Protein AF-0000000085159702 (afdb_homodimer)

pLDDT: mean 85.24, std 10.22, range [47.25, 98.06]

Secondary structure (DSSP, 8-state):
--HHHHHHT-HHHHHHHHTTSSPPTT-EEEEEESTTSSHHHHHHHHHHHHHHTT--EEEEE--SSS--HHHHHHHHHHHHHHHTT-TTHHHHHHHHHHTEEEEE--TTTS-HHHHHHHHHIIIIIS----SEEEEES--GGG--HHHHHHHHHHHHHHT-EEEEEEEPPTT----STT---HHHHTTTTT-SEEEEEEE-SSEEEEEEEEETTEEEEEEEEEEEETTT--EEE-/--HHHHHHT-HHHHHHHHTTSSPPTT-EEEEEESTTSSHHHHHHHHHHHHHHTT--EEEEE--SSS--HHHHHHHHHHHHHHHTT-TTHHHHHHHHHHTEEEEE--TTTS-HHHHHHHHHIIIIIS----SEEEEES--GGG--HHHHHHHHHHHHHHT-EEEEEEEPPTT----STT---HHHHTTTTT-SEEEEEEE-SSEEEEEEEEETTEEEEEEEEEEEETTT--EEE-

Radius of gyration: 23.35 Å; Cα contacts (8 Å, |Δi|>4): 948; chains: 2; bounding box: 50×68×54 Å

Organism: Gracilinema caldarium (strain ATCC 51460 / DSM 7334 / H1) (NCBI:txid744872)

Foldseek 3Di:
DELVVLLVPALVQLVCVVLVRHFWFLAEEEEEEAPPQQRLLNLLSNLQSCLSVVAAEEEEEADPDDDDSVVSNVLLLVVSCVVVVYPPSVVSSVSSVVRYHYHYDHCVVAPLVRVLVVVCCCCPVVVSVHAEYEYEPDELLPDDLVSLVVVSVSRNVSRYYYYYYYHADPPQDCPDPLSDGPSCVVNLLSHQWYWYWDDDDFWIWIFTQHNRVDGRDDTRQWTQGPVSRGIDGD/DELVVLLVPALVQLVCVVLVRHFWFLAEEEEEEAPPAQRLLNLLSNLQSCLSVVAAEEEEEADPDDDDSVVSNVLLLVLSCVVVVYPPSVVSSVSSVVRYHYHYDHCVVAPLVRVLVVVCCCCPVVVSVHAEYEYEPDELLPDDLVSLVVVSVSRNVSRYYYYYYYHADPPQDCPDPLSDGPSCVVNVLSHQWYWYWDDDDFWIWIFTQHNRVDGRDDTRQWTQGPVSRGIDGD

Sequence (468 aa):
MVKQELIQRSPVRVFEKSIHGGLKAGEIGVIASRKGVGKTSVLVQIALDKLMQGKKVIHVSFSQHTDYVIAWYEDIFSEIAKKKNLEHALEVKNDLVKNRVLMNFNQDGVTSEQIIRSLRAMIIDGGFKADALIIDGYDFSRATKERVAAMKEFAKELHLEIWYSCNINPDESKIEKLGIPQVLQDYADLLDIIVVLEPKQDYVQFSVVKDRTVLNPTHLDLKLDIKTLLIAEAMVKQELIQRSPVRVFEKSIHGGLKAGEIGVIASRKGVGKTSVLVQIALDKLMQGKKVIHVSFSQHTDYVIAWYEDIFSEIAKKKNLEHALEVKNDLVKNRVLMNFNQDGVTSEQIIRSLRAMIIDGGFKADALIIDGYDFSRATKERVAAMKEFAKELHLEIWYSCNINPDESKIEKLGIPQVLQDYADLLDIIVVLEPKQDYVQFSVVKDRTVLNPTHLDLKLDIKTLLIAEA

InterPro domains:
  IPR027417 P-loop containing nucleoside triphosphate hydrolase [G3DSA:3.40.50.300] (10-219)
  IPR027417 P-loop containing nucleoside triphosphate hydrolase [SSF52540] (12-175)

Solvent-accessible surface area (backbone atoms only — not comparable to full-atom values): 24303 Å² total; per-residue (Å²): 71,51,72,68,55,51,61,73,66,31,44,60,51,56,53,19,53,72,50,76,65,34,79,47,69,27,33,31,33,35,39,29,27,45,84,90,72,48,55,67,46,52,52,46,50,52,48,48,54,41,26,74,71,70,36,24,37,36,38,37,33,33,59,88,80,57,81,48,68,65,56,50,50,51,51,52,48,49,50,51,35,61,79,51,48,40,58,64,50,67,61,53,49,54,56,35,44,35,32,35,34,41,35,37,46,25,72,89,49,45,52,67,65,20,49,51,38,22,49,45,23,27,29,65,75,32,58,49,65,45,43,31,36,37,37,39,53,47,61,59,84,75,54,48,63,66,54,53,48,51,49,39,50,49,18,48,76,64,43,18,22,34,40,32,31,37,74,43,62,84,82,56,61,88,67,55,97,47,66,56,55,74,73,44,57,87,43,47,89,70,41,32,32,34,34,37,49,40,84,53,96,79,32,28,39,39,32,38,25,27,53,61,90,42,68,52,68,49,77,47,71,38,26,31,35,70,88,77,53,39,67,36,75,97,71,52,69,67,56,51,63,72,66,30,43,60,50,56,54,20,51,72,51,78,65,34,79,47,68,29,32,32,33,35,40,30,27,48,84,89,72,48,55,68,46,50,50,45,50,52,48,49,53,42,27,74,71,70,35,25,36,36,39,36,33,33,59,87,80,59,80,47,68,65,54,51,50,52,52,52,49,50,51,51,33,60,76,50,49,40,58,64,49,66,61,53,48,54,56,34,44,36,34,36,37,39,36,37,44,24,73,90,47,46,53,68,67,21,48,51,39,22,48,45,23,29,28,66,75,33,58,50,66,44,42,32,37,38,37,38,53,48,60,58,84,76,53,50,64,66,55,54,47,51,50,39,51,51,19,46,75,64,43,19,22,36,39,33,31,37,74,43,61,84,84,55,63,88,67,54,95,46,66,56,55,74,73,43,56,84,42,46,89,69,41,31,32,33,33,36,51,39,84,53,95,80,33,27,39,40,31,40,25,28,52,60,89,43,68,53,68,50,77,48,72,37,25,30,34,71,88,78,52,40,66,35,73,97

Structure (mmCIF, N/CA/C/O backbone):
data_AF-0000000085159702-model_v1
#
loop_
_entity.id
_entity.type
_entity.pdbx_description
1 polymer 'Cytoplasmic protein'
#
loop_
_atom_site.group_PDB
_atom_site.id
_atom_site.type_symbol
_atom_site.label_atom_id
_atom_site.label_alt_id
_atom_site.label_comp_id
_atom_site.label_asym_id
_atom_site.label_entity_id
_atom_site.label_seq_id
_atom_site.pdbx_PDB_ins_code
_atom_site.Cartn_x
_atom_site.Cartn_y
_atom_site.Cartn_z
_atom_site.occupancy
_atom_site.B_iso_or_equiv
_atom_site.auth_seq_id
_atom_site.auth_comp_id
_atom_site.auth_asym_id
_atom_site.auth_atom_id
_atom_site.pdbx_PDB_model_num
ATOM 1 N N . MET A 1 1 ? -22.672 4.902 20.828 1 70.88 1 MET A N 1
ATOM 2 C CA . MET A 1 1 ? -22.625 6.086 19.969 1 70.88 1 MET A CA 1
ATOM 3 C C . MET A 1 1 ? -22.719 5.703 18.5 1 70.88 1 MET A C 1
ATOM 5 O O . MET A 1 1 ? -22.297 4.613 18.109 1 70.88 1 MET A O 1
ATOM 9 N N . VAL A 1 2 ? -23.469 6.598 17.812 1 72.69 2 VAL A N 1
ATOM 10 C CA . VAL A 1 2 ? -23.609 6.324 16.391 1 72.69 2 VAL A CA 1
ATOM 11 C C . VAL A 1 2 ? -22.547 7.078 15.602 1 72.69 2 VAL A C 1
ATOM 13 O O . VAL A 1 2 ? -21.922 8 16.125 1 72.69 2 VAL A O 1
ATOM 16 N N . LYS A 1 3 ? -22.25 6.672 14.461 1 76.81 3 LYS A N 1
ATOM 17 C CA . LYS A 1 3 ? -21.219 7.219 13.578 1 76.81 3 LYS A CA 1
ATOM 18 C C . LYS A 1 3 ? -21.281 8.742 13.531 1 76.81 3 LYS A C 1
ATOM 20 O O . LYS A 1 3 ? -20.25 9.414 13.617 1 76.81 3 LYS A O 1
ATOM 25 N N . GLN A 1 4 ? -22.391 9.273 13.516 1 73.62 4 GLN A N 1
ATOM 26 C CA . GLN A 1 4 ? -22.594 10.711 13.391 1 73.62 4 GLN A CA 1
ATOM 27 C C . GLN A 1 4 ? -22.078 11.445 14.633 1 73.62 4 GLN A C 1
ATOM 29 O O . GLN A 1 4 ? -21.469 12.508 14.523 1 73.62 4 GLN A O 1
ATOM 34 N N . GLU A 1 5 ? -22.281 10.836 15.695 1 69.69 5 GLU A N 1
ATOM 35 C CA . GLU A 1 5 ? -21.812 11.43 16.953 1 69.69 5 GLU A CA 1
ATOM 36 C C . GLU A 1 5 ? -20.297 11.383 17.047 1 69.69 5 GLU A C 1
ATOM 38 O O . GLU A 1 5 ? -19.672 12.312 17.578 1 69.69 5 GLU A O 1
ATOM 43 N N . LEU A 1 6 ? -19.719 10.391 16.484 1 73.25 6 LEU A N 1
ATOM 44 C CA . LEU A 1 6 ? -18.266 10.234 16.484 1 73.25 6 LEU A CA 1
ATOM 45 C C . LEU A 1 6 ? -17.609 11.305 15.617 1 73.25 6 LEU A C 1
ATOM 47 O O . LEU A 1 6 ? -16.578 11.867 16 1 73.25 6 LEU A O 1
ATOM 51 N N . ILE A 1 7 ? -18.266 11.57 14.617 1 73.12 7 ILE A N 1
ATOM 52 C CA . ILE A 1 7 ? -17.766 12.594 13.711 1 73.12 7 ILE A CA 1
ATOM 53 C C . ILE A 1 7 ? -17.781 13.953 14.398 1 73.12 7 ILE A C 1
ATOM 55 O O . ILE A 1 7 ? -16.797 14.695 14.344 1 73.12 7 ILE A O 1
ATOM 59 N N . GLN A 1 8 ? -18.828 14.172 15.07 1 70.38 8 GLN A N 1
ATOM 60 C CA . GLN A 1 8 ? -19.031 15.492 15.672 1 70.38 8 GLN A CA 1
ATOM 61 C C . GLN A 1 8 ? -18.109 15.695 16.875 1 70.38 8 GLN A C 1
ATOM 63 O O . GLN A 1 8 ? -17.688 16.812 17.141 1 70.38 8 GLN A O 1
ATOM 68 N N . ARG A 1 9 ? -17.734 14.648 17.438 1 70.06 9 ARG A N 1
ATOM 69 C CA . ARG A 1 9 ? -16.984 14.781 18.672 1 70.06 9 ARG A CA 1
ATOM 70 C C . ARG A 1 9 ? -15.531 14.375 18.484 1 70.06 9 ARG A C 1
ATOM 72 O O . ARG A 1 9 ? -14.805 14.172 19.469 1 70.06 9 ARG A O 1
ATOM 79 N N . SER A 1 10 ? -15.18 14.266 17.266 1 77.88 10 SER A N 1
ATOM 80 C CA . SER A 1 10 ? -13.812 13.859 16.969 1 77.88 10 SER A CA 1
ATOM 81 C C . SER A 1 10 ? -12.812 14.945 17.359 1 77.88 10 SER A C 1
ATOM 83 O O . SER A 1 10 ? -13.008 16.125 17.062 1 77.88 10 SER A O 1
ATOM 85 N N . PRO A 1 11 ? -11.742 14.586 18.125 1 76.81 11 PRO A N 1
ATOM 86 C CA . PRO A 1 11 ? -10.688 15.547 18.438 1 76.81 11 PRO A CA 1
ATOM 87 C C . PRO A 1 11 ? -10.055 16.141 17.188 1 76.81 11 PRO A C 1
ATOM 89 O O . PRO A 1 11 ? -9.469 17.234 17.234 1 76.81 11 PRO A O 1
ATOM 92 N N . VAL A 1 12 ? -10.211 15.477 16.094 1 84.12 12 VAL A N 1
ATOM 93 C CA . VAL A 1 12 ? -9.703 16 14.836 1 84.12 12 VAL A CA 1
ATOM 94 C C . VAL A 1 12 ? -10.461 17.266 14.445 1 84.12 12 VAL A C 1
ATOM 96 O O . VAL A 1 12 ? -9.898 18.172 13.836 1 84.12 12 VAL A O 1
ATOM 99 N N . ARG A 1 13 ? -11.664 17.344 14.859 1 81.25 13 ARG A N 1
ATOM 100 C CA . ARG A 1 13 ? -12.445 18.547 14.594 1 81.25 13 ARG A CA 1
ATOM 101 C C . ARG A 1 13 ? -11.852 19.75 15.328 1 81.25 13 ARG A C 1
ATOM 103 O O . ARG A 1 13 ? -11.82 20.859 14.781 1 81.25 13 ARG A O 1
ATOM 110 N N . VAL A 1 14 ? -11.484 19.469 16.562 1 78.5 14 VAL A N 1
ATOM 111 C CA . VAL A 1 14 ? -10.867 20.547 17.328 1 78.5 14 VAL A CA 1
ATOM 112 C C . VAL A 1 14 ? -9.57 20.984 16.656 1 78.5 14 VAL A C 1
ATOM 114 O O . VAL A 1 14 ? -9.297 22.188 16.547 1 78.5 14 VAL A O 1
ATOM 117 N N . PHE A 1 15 ? -8.867 20.016 16.203 1 85.06 15 PHE A N 1
ATOM 118 C CA . PHE A 1 15 ? -7.645 20.297 15.453 1 85.06 15 PHE A CA 1
ATOM 119 C C . PHE A 1 15 ? -7.941 21.125 14.211 1 85.06 15 PHE A C 1
ATOM 121 O O . PHE A 1 15 ? -7.312 22.156 13.992 1 85.06 15 PHE A O 1
ATOM 128 N N . GLU A 1 16 ? -8.953 20.719 13.477 1 84.12 16 GLU A N 1
ATOM 129 C CA . GLU A 1 16 ? -9.32 21.422 12.25 1 84.12 16 GLU A CA 1
ATOM 130 C C . GLU A 1 16 ? -9.797 22.844 12.547 1 84.12 16 GLU A C 1
ATOM 132 O O . GLU A 1 16 ? -9.438 23.781 11.836 1 84.12 16 GLU A O 1
ATOM 137 N N . LYS A 1 17 ? -10.547 22.953 13.648 1 81.38 17 LYS A N 1
ATOM 138 C CA . LYS A 1 17 ? -11.039 24.281 14.039 1 81.38 17 LYS A CA 1
ATOM 139 C C . LYS A 1 17 ? -9.891 25.203 14.414 1 81.38 17 LYS A C 1
ATOM 141 O O . LYS A 1 17 ? -9.93 26.406 14.133 1 81.38 17 LYS A O 1
ATOM 146 N N . SER A 1 18 ? -8.891 24.609 14.93 1 82.56 18 SER A N 1
ATOM 147 C CA . SER A 1 18 ? -7.754 25.391 15.391 1 82.56 18 SER A CA 1
ATOM 148 C C . SER A 1 18 ? -6.945 25.938 14.211 1 82.56 18 SER A C 1
ATOM 150 O O . SER A 1 18 ? -6.168 26.875 14.375 1 82.56 18 SER A O 1
ATOM 152 N N . ILE A 1 19 ? -7.145 25.359 13.094 1 85.44 19 ILE A N 1
ATOM 153 C CA . ILE A 1 19 ? -6.461 25.844 11.898 1 85.44 19 ILE A CA 1
ATOM 154 C C . ILE A 1 19 ? -7.488 26.328 10.883 1 85.44 19 ILE A C 1
ATOM 156 O O . ILE A 1 19 ? -7.391 26.016 9.688 1 85.44 19 ILE A O 1
ATOM 160 N N . HIS A 1 20 ? -8.477 27.031 11.352 1 84.38 20 HIS A N 1
ATOM 161 C CA . HIS A 1 20 ? -9.5 27.719 10.586 1 84.38 20 HIS A CA 1
ATOM 162 C C . HIS A 1 20 ? -10.266 26.75 9.688 1 84.38 20 HIS A C 1
ATOM 164 O O . HIS A 1 20 ? -10.445 27.016 8.492 1 84.38 20 HIS A O 1
ATOM 170 N N . GLY A 1 21 ? -10.602 25.641 10.203 1 81.75 21 GLY A N 1
ATOM 171 C CA . GLY A 1 21 ? -11.5 24.719 9.523 1 81.75 21 GLY A CA 1
ATOM 172 C C . GLY A 1 21 ? -10.766 23.609 8.797 1 81.75 21 GLY A C 1
ATOM 173 O O . GLY A 1 21 ? -11.344 22.938 7.941 1 81.75 21 GLY A O 1
ATOM 174 N N . GLY A 1 22 ? -9.516 23.438 9.125 1 87.12 22 GLY A N 1
ATOM 175 C CA . GLY A 1 22 ? -8.75 22.359 8.523 1 87.12 22 GLY A CA 1
ATOM 176 C C . GLY A 1 22 ? -8.172 22.719 7.168 1 87.12 22 GLY A C 1
ATOM 177 O O . GLY A 1 22 ? -8.156 23.891 6.785 1 87.12 22 GLY A O 1
ATOM 178 N N . LEU A 1 23 ? -7.594 21.781 6.578 1 93.75 23 LEU A N 1
ATOM 179 C CA . LEU A 1 23 ? -7.008 21.984 5.254 1 93.75 23 LEU A CA 1
ATOM 180 C C . LEU A 1 23 ? -8.094 22.094 4.191 1 93.75 23 LEU A C 1
ATOM 182 O O . LEU A 1 23 ? -9.055 21.328 4.191 1 93.75 23 LEU A O 1
ATOM 186 N N . LYS A 1 24 ? -8.031 23.141 3.385 1 93.75 24 LYS A N 1
ATOM 187 C CA . LYS A 1 24 ? -8.984 23.328 2.295 1 93.75 24 LYS A CA 1
ATOM 188 C C . LYS A 1 24 ? -8.492 22.656 1.016 1 93.75 24 LYS A C 1
ATOM 190 O O . LYS A 1 24 ? -7.32 22.297 0.908 1 93.75 24 LYS A O 1
ATOM 195 N N . ALA A 1 25 ? -9.477 22.516 0.042 1 94.12 25 ALA A N 1
ATOM 196 C CA . ALA A 1 25 ? -9.125 21.969 -1.265 1 94.12 25 ALA A CA 1
ATOM 197 C C . ALA A 1 25 ? -8 22.766 -1.912 1 94.12 25 ALA A C 1
ATOM 199 O O . ALA A 1 25 ? -8.039 24 -1.928 1 94.12 25 ALA A O 1
ATOM 200 N N . GLY A 1 26 ? -6.988 22.062 -2.371 1 96.69 26 GLY A N 1
ATOM 201 C CA . GLY A 1 26 ? -5.871 22.703 -3.047 1 96.69 26 GLY A CA 1
ATOM 202 C C . GLY A 1 26 ? -4.738 23.078 -2.107 1 96.69 26 GLY A C 1
ATOM 203 O O . GLY A 1 26 ? -3.689 23.547 -2.549 1 96.69 26 GLY A O 1
ATOM 204 N N . GLU A 1 27 ? -4.945 22.844 -0.82 1 97.38 27 GLU A N 1
ATOM 205 C CA . GLU A 1 27 ? -3.938 23.25 0.152 1 97.38 27 GLU A CA 1
ATOM 206 C C . GLU A 1 27 ? -3.061 22.078 0.573 1 97.38 27 GLU A C 1
ATOM 208 O O . GLU A 1 27 ? -3.469 20.922 0.462 1 97.38 27 GLU A O 1
ATOM 213 N N . ILE A 1 28 ? -1.87 22.406 1.001 1 98 28 ILE A N 1
ATOM 214 C CA . ILE A 1 28 ? -0.928 21.422 1.521 1 98 28 ILE A CA 1
ATOM 215 C C . ILE A 1 28 ? -0.62 21.719 2.984 1 98 28 ILE A C 1
ATOM 217 O O . ILE A 1 28 ? -0.314 22.859 3.34 1 98 28 ILE A O 1
ATOM 221 N N . GLY A 1 29 ? -0.789 20.766 3.816 1 97.56 29 GLY A N 1
ATOM 222 C CA . GLY A 1 29 ? -0.378 20.812 5.211 1 97.56 29 GLY A CA 1
ATOM 223 C C . GLY A 1 29 ? 0.744 19.859 5.543 1 97.56 29 GLY A C 1
ATOM 224 O O . GLY A 1 29 ? 0.894 18.812 4.887 1 97.56 29 GLY A O 1
ATOM 225 N N . VAL A 1 30 ? 1.49 20.188 6.578 1 97.25 30 VAL A N 1
ATOM 226 C CA . VAL A 1 30 ? 2.592 19.344 7.008 1 97.25 30 VAL A CA 1
ATOM 227 C C . VAL A 1 30 ? 2.521 19.125 8.516 1 97.25 30 VAL A C 1
ATOM 229 O O . VAL A 1 30 ? 2.324 20.062 9.281 1 97.25 30 VAL A O 1
ATOM 232 N N . ILE A 1 31 ? 2.611 17.875 8.914 1 95.88 31 ILE A N 1
ATOM 233 C CA . ILE A 1 31 ? 2.85 17.5 10.297 1 95.88 31 ILE A CA 1
ATOM 234 C C . ILE A 1 31 ? 4.328 17.172 10.5 1 95.88 31 ILE A C 1
ATOM 236 O O . ILE A 1 31 ? 4.82 16.172 9.969 1 95.88 31 ILE A O 1
ATOM 240 N N . ALA A 1 32 ? 4.988 18 11.258 1 95.06 32 ALA A N 1
ATOM 241 C CA . ALA A 1 32 ? 6.426 17.828 11.438 1 95.06 32 ALA A CA 1
ATOM 242 C C . ALA A 1 32 ? 6.762 17.453 12.875 1 95.06 32 ALA A C 1
ATOM 244 O O . ALA A 1 32 ? 6.125 17.953 13.812 1 95.06 32 ALA A O 1
ATOM 245 N N . SER A 1 33 ? 7.672 16.547 13.031 1 93.38 33 SER A N 1
ATOM 246 C CA . SER A 1 33 ? 8.195 16.188 14.344 1 93.38 33 SER A CA 1
ATOM 247 C C . SER A 1 33 ? 9.453 15.336 14.219 1 93.38 33 SER A C 1
ATOM 249 O O . SER A 1 33 ? 9.828 14.93 13.117 1 93.38 33 SER A O 1
ATOM 251 N N . ARG A 1 34 ? 10.047 15.109 15.336 1 90.56 34 ARG A N 1
ATOM 252 C CA . ARG A 1 34 ? 11.109 14.109 15.375 1 90.56 34 ARG A CA 1
ATOM 253 C C . ARG A 1 34 ? 10.555 12.703 15.141 1 90.56 34 ARG A C 1
ATOM 255 O O . ARG A 1 34 ? 9.336 12.492 15.211 1 90.56 34 ARG A O 1
ATOM 262 N N . LYS A 1 35 ? 11.461 11.805 14.766 1 87.81 35 LYS A N 1
ATOM 263 C CA . LYS A 1 35 ? 11.062 10.422 14.5 1 87.81 35 LYS A CA 1
ATOM 264 C C . LYS A 1 35 ? 10.438 9.781 15.734 1 87.81 35 LYS A C 1
ATOM 266 O O . LYS A 1 35 ? 10.93 9.961 16.844 1 87.81 35 LYS A O 1
ATOM 271 N N . GLY A 1 36 ? 9.344 9.109 15.531 1 86.19 36 GLY A N 1
ATOM 272 C CA . GLY A 1 36 ? 8.758 8.305 16.578 1 86.19 36 GLY A CA 1
ATOM 273 C C . GLY A 1 36 ? 7.816 9.086 17.484 1 86.19 36 GLY A C 1
ATOM 274 O O . GLY A 1 36 ? 7.293 8.547 18.469 1 86.19 36 GLY A O 1
ATOM 275 N N . VAL A 1 37 ? 7.52 10.32 17.172 1 87.5 37 VAL A N 1
ATOM 276 C CA . VAL A 1 37 ? 6.758 11.164 18.078 1 87.5 37 VAL A CA 1
ATOM 277 C C . VAL A 1 37 ? 5.262 10.938 17.875 1 87.5 37 VAL A C 1
ATOM 279 O O . VAL A 1 37 ? 4.469 11.078 18.797 1 87.5 37 VAL A O 1
ATOM 282 N N . GLY A 1 38 ? 4.836 10.633 16.562 1 89.62 38 GLY A N 1
ATOM 283 C CA . GLY A 1 38 ? 3.414 10.375 16.391 1 89.62 38 GLY A CA 1
ATOM 284 C C . GLY A 1 38 ? 2.867 10.906 15.086 1 89.62 38 GLY A C 1
ATOM 285 O O . GLY A 1 38 ? 1.652 11.008 14.906 1 89.62 38 GLY A O 1
ATOM 286 N N . LYS A 1 39 ? 3.662 11.266 14.141 1 92 39 LYS A N 1
ATOM 287 C CA . LYS A 1 39 ? 3.234 11.812 12.859 1 92 39 LYS A CA 1
ATOM 288 C C . LYS A 1 39 ? 2.234 10.891 12.172 1 92 39 LYS A C 1
ATOM 290 O O . LYS A 1 39 ? 1.17 11.336 11.734 1 92 39 LYS A O 1
ATOM 295 N N . THR A 1 40 ? 2.631 9.594 12.094 1 90 40 THR A N 1
ATOM 296 C CA . THR A 1 40 ? 1.786 8.633 11.398 1 90 40 THR A CA 1
ATOM 297 C C . THR A 1 40 ? 0.434 8.492 12.094 1 90 40 THR A C 1
ATOM 299 O O . THR A 1 40 ? -0.607 8.461 11.43 1 90 40 THR A O 1
ATOM 302 N N . SER A 1 41 ? 0.457 8.477 13.391 1 90 41 SER A N 1
ATOM 303 C CA . SER A 1 41 ? -0.787 8.383 14.148 1 90 41 SER A CA 1
ATOM 304 C C . SER A 1 41 ? -1.704 9.562 13.852 1 90 41 SER A C 1
ATOM 306 O O . SER A 1 41 ? -2.898 9.383 13.609 1 90 41 SER A O 1
ATOM 308 N N . VAL A 1 42 ? -1.168 10.758 13.875 1 92.12 42 VAL A N 1
ATOM 309 C CA . VAL A 1 42 ? -1.94 11.969 13.617 1 92.12 42 VAL A CA 1
ATOM 310 C C . VAL A 1 42 ? -2.51 11.93 12.203 1 92.12 42 VAL A C 1
ATOM 312 O O . VAL A 1 42 ? -3.699 12.18 12 1 92.12 42 VAL A O 1
ATOM 315 N N . LEU A 1 43 ? -1.715 11.578 11.289 1 94.88 43 LEU A N 1
ATOM 316 C CA . LEU A 1 43 ? -2.137 11.523 9.891 1 94.88 43 LEU A CA 1
ATOM 317 C C . LEU A 1 43 ? -3.242 10.484 9.695 1 94.88 43 LEU A C 1
ATOM 319 O O . LEU A 1 43 ? -4.207 10.734 8.969 1 94.88 43 LEU A O 1
ATOM 323 N N . VAL A 1 44 ? -3.07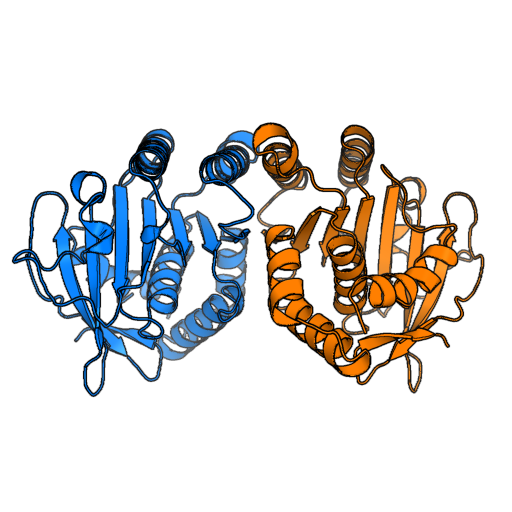2 9.352 10.305 1 92.94 44 VAL A N 1
ATOM 324 C CA . VAL A 1 44 ? -4.078 8.305 10.203 1 92.94 44 VAL A CA 1
ATOM 325 C C . VAL A 1 44 ? -5.395 8.781 10.812 1 92.94 44 VAL A C 1
ATOM 327 O O . VAL A 1 44 ? -6.469 8.516 10.273 1 92.94 44 VAL A O 1
ATOM 330 N N . GLN A 1 45 ? -5.316 9.484 11.922 1 92.62 45 GLN A N 1
ATOM 331 C CA . GLN A 1 45 ? -6.523 10.008 12.555 1 92.62 45 GLN A CA 1
ATOM 332 C C . GLN A 1 45 ? -7.203 11.047 11.664 1 92.62 45 GLN A C 1
ATOM 334 O O . GLN A 1 45 ? -8.43 11.078 11.57 1 92.62 45 GLN A O 1
ATOM 339 N N . ILE A 1 46 ? -6.406 11.883 11.031 1 94.31 46 ILE A N 1
ATOM 340 C CA . ILE A 1 46 ? -6.953 12.828 10.062 1 94.31 46 ILE A CA 1
ATOM 341 C C . ILE A 1 46 ? -7.641 12.07 8.93 1 94.31 46 ILE A C 1
ATOM 343 O O . ILE A 1 46 ? -8.766 12.406 8.547 1 94.31 46 ILE A O 1
ATOM 347 N N . ALA A 1 47 ? -7.016 11.062 8.43 1 95.62 47 ALA A N 1
ATOM 348 C CA . ALA A 1 47 ? -7.566 10.242 7.348 1 95.62 47 ALA A CA 1
ATOM 349 C C . ALA A 1 47 ? -8.867 9.562 7.777 1 95.62 47 ALA A C 1
ATOM 351 O O . ALA A 1 47 ? -9.859 9.594 7.051 1 95.62 47 ALA A O 1
ATOM 352 N N . LEU A 1 48 ? -8.828 8.984 8.953 1 93.31 48 LEU A N 1
ATOM 353 C CA . LEU A 1 48 ? -10 8.281 9.461 1 93.31 48 LEU A CA 1
ATOM 354 C C . LEU A 1 48 ? -11.18 9.242 9.609 1 93.31 48 LEU A C 1
ATOM 356 O O . LEU A 1 48 ? -12.32 8.867 9.32 1 93.31 48 LEU A O 1
ATOM 360 N N . ASP A 1 49 ? -10.859 10.398 10.109 1 92.31 49 ASP A N 1
ATOM 361 C CA . ASP A 1 49 ? -11.914 11.398 10.25 1 92.31 49 ASP A CA 1
ATOM 362 C C . ASP A 1 49 ? -12.57 11.703 8.906 1 92.31 49 ASP A C 1
ATOM 364 O O . ASP A 1 49 ? -13.789 11.797 8.805 1 92.31 49 ASP A O 1
ATOM 368 N N . LYS A 1 50 ? -11.828 11.883 7.898 1 93.44 50 LYS A N 1
ATOM 369 C CA . LYS A 1 50 ? -12.344 12.125 6.555 1 93.44 50 LYS A CA 1
ATOM 370 C C . LYS A 1 50 ? -13.148 10.93 6.047 1 93.44 50 LYS A C 1
ATOM 372 O O . LYS A 1 50 ? -14.234 11.102 5.492 1 93.44 50 LYS A O 1
ATOM 377 N N . LEU A 1 51 ? -12.578 9.773 6.234 1 93.31 51 LEU A N 1
ATOM 378 C CA . LEU A 1 51 ? -13.258 8.547 5.812 1 93.31 51 LEU A CA 1
ATOM 379 C C . LEU A 1 51 ? -14.609 8.414 6.504 1 93.31 51 LEU A C 1
ATOM 381 O O . LEU A 1 51 ? -15.594 8.016 5.875 1 93.31 51 LEU A O 1
ATOM 385 N N . MET A 1 52 ? -14.648 8.789 7.789 1 91.31 52 MET A N 1
ATOM 386 C CA . MET A 1 52 ? -15.883 8.727 8.555 1 91.31 52 MET A CA 1
ATOM 387 C C . MET A 1 52 ? -16.938 9.672 7.984 1 91.31 52 MET A C 1
ATOM 389 O O . MET A 1 52 ? -18.141 9.43 8.117 1 91.31 52 MET A O 1
ATOM 393 N N . GLN A 1 53 ? -16.438 10.688 7.367 1 91 53 GLN A N 1
ATOM 394 C CA . GLN A 1 53 ? -17.328 11.664 6.754 1 91 53 GLN A CA 1
ATOM 395 C C . GLN A 1 53 ? -17.75 11.227 5.352 1 91 53 GLN A C 1
ATOM 397 O O . GLN A 1 53 ? -18.406 11.977 4.633 1 91 53 GLN A O 1
ATOM 402 N N . GLY A 1 54 ? -17.281 10.039 4.945 1 91 54 GLY A N 1
ATOM 403 C CA . GLY A 1 54 ? -17.656 9.5 3.645 1 91 54 GLY A CA 1
ATOM 404 C C . GLY A 1 54 ? -16.734 9.945 2.527 1 91 54 GLY A C 1
ATOM 405 O O . GLY A 1 54 ? -17.016 9.719 1.351 1 91 54 GLY A O 1
ATOM 406 N N . LYS A 1 55 ? -15.68 10.578 2.932 1 93.56 55 LYS A N 1
ATOM 407 C CA . LYS A 1 55 ? -14.711 11.047 1.943 1 93.56 55 LYS A CA 1
ATOM 408 C C . LYS A 1 55 ? -13.75 9.93 1.55 1 93.56 55 LYS A C 1
ATOM 410 O O . LYS A 1 55 ? -13.656 8.914 2.242 1 93.56 55 LYS A O 1
ATOM 415 N N . LYS A 1 56 ? -13.141 10.094 0.402 1 93.88 56 LYS A N 1
ATOM 416 C CA . LYS A 1 56 ? -12.172 9.117 -0.101 1 93.88 56 LYS A CA 1
ATOM 417 C C . LYS A 1 56 ? -10.742 9.594 0.137 1 93.88 56 LYS A C 1
ATOM 419 O O . LYS A 1 56 ? -10.422 10.758 -0.1 1 93.88 56 LYS A O 1
ATOM 424 N N . VAL A 1 57 ? -9.938 8.625 0.637 1 95.62 57 VAL A N 1
ATOM 425 C CA . VAL A 1 57 ? -8.578 8.992 1.024 1 95.62 57 VAL A CA 1
ATOM 426 C C . VAL A 1 57 ? -7.578 8.039 0.375 1 95.62 57 VAL A C 1
ATOM 428 O O . VAL A 1 57 ? -7.797 6.828 0.34 1 95.62 57 VAL A O 1
ATOM 431 N N . ILE A 1 58 ? -6.516 8.602 -0.197 1 93.44 58 ILE A N 1
ATOM 432 C CA . ILE A 1 58 ? -5.344 7.832 -0.595 1 93.44 58 ILE A CA 1
ATOM 433 C C . ILE A 1 58 ? -4.188 8.125 0.358 1 93.44 58 ILE A C 1
ATOM 435 O O . ILE A 1 58 ? -3.842 9.281 0.59 1 93.44 58 ILE A O 1
ATOM 439 N N . HIS A 1 59 ? -3.68 7.062 0.934 1 93.69 59 HIS A N 1
ATOM 440 C CA . HIS A 1 59 ? -2.525 7.172 1.818 1 93.69 59 HIS A CA 1
ATOM 441 C C . HIS A 1 59 ? -1.271 6.605 1.16 1 93.69 59 HIS A C 1
ATOM 443 O O . HIS A 1 59 ? -1.161 5.395 0.962 1 93.69 59 HIS A O 1
ATOM 449 N N . VAL A 1 60 ? -0.379 7.523 0.857 1 92.12 60 VAL A N 1
ATOM 450 C CA . VAL A 1 60 ? 0.899 7.152 0.26 1 92.12 60 VAL A CA 1
ATOM 451 C C . VAL A 1 60 ? 1.984 7.129 1.333 1 92.12 60 VAL A C 1
ATOM 453 O O . VAL A 1 60 ? 2.191 8.117 2.037 1 92.12 60 VAL A O 1
ATOM 456 N N . SER A 1 61 ? 2.576 6.016 1.462 1 90.44 61 SER A N 1
ATOM 457 C CA . SER A 1 61 ? 3.648 5.895 2.445 1 90.44 61 SER A CA 1
ATOM 458 C C . SER A 1 61 ? 4.996 5.66 1.77 1 90.44 61 SER A C 1
ATOM 460 O O . SER A 1 61 ? 5.078 4.934 0.777 1 90.44 61 SER A O 1
ATOM 462 N N . PHE A 1 62 ? 6.082 6.254 2.303 1 85.44 62 PHE A N 1
ATOM 463 C CA . PHE A 1 62 ? 7.441 6.086 1.798 1 85.44 62 PHE A CA 1
ATOM 464 C C . PHE A 1 62 ? 8.305 5.352 2.811 1 85.44 62 PHE A C 1
ATOM 466 O O . PHE A 1 62 ? 9.469 5.047 2.537 1 85.44 62 PHE A O 1
ATOM 473 N N . SER A 1 63 ? 7.812 5.035 3.934 1 69.19 63 SER A N 1
ATOM 474 C CA . SER A 1 63 ? 8.633 4.426 4.98 1 69.19 63 SER A CA 1
ATOM 475 C C . SER A 1 63 ? 8.844 2.939 4.719 1 69.19 63 SER A C 1
ATOM 477 O O . SER A 1 63 ? 7.914 2.232 4.324 1 69.19 63 SER A O 1
ATOM 479 N N . GLN A 1 64 ? 10.188 2.582 4.555 1 57.62 64 GLN A N 1
ATOM 480 C CA . GLN A 1 64 ? 10.586 1.191 4.359 1 57.62 64 GLN A CA 1
ATOM 481 C C . GLN A 1 64 ? 10.344 0.369 5.625 1 57.62 64 GLN A C 1
ATOM 483 O O . GLN A 1 64 ? 10.164 -0.849 5.551 1 57.62 64 GLN A O 1
ATOM 488 N N . HIS A 1 65 ? 10.656 0.979 6.762 1 51.25 65 HIS A N 1
ATOM 489 C CA . HIS A 1 65 ? 10.758 0.25 8.023 1 51.25 65 HIS A CA 1
ATOM 490 C C . HIS A 1 65 ? 9.438 0.304 8.789 1 51.25 65 HIS A C 1
ATOM 492 O O . HIS A 1 65 ? 9.266 -0.401 9.789 1 51.25 65 HIS A O 1
ATOM 498 N N . THR A 1 66 ? 8.75 1.369 8.5 1 47.5 66 THR A N 1
ATOM 499 C CA . THR A 1 66 ? 7.801 1.743 9.547 1 47.5 66 THR A CA 1
ATOM 500 C C . THR A 1 66 ? 6.641 0.753 9.602 1 47.5 66 THR A C 1
ATOM 502 O O . THR A 1 66 ? 6.34 0.08 8.617 1 47.5 66 THR A O 1
ATOM 505 N N . ASP A 1 67 ? 6.16 0.628 10.867 1 54.06 67 ASP A N 1
ATOM 506 C CA . ASP A 1 67 ? 4.906 -0.038 11.203 1 54.06 67 ASP A CA 1
ATOM 507 C C . ASP A 1 67 ? 3.846 0.211 10.133 1 54.06 67 ASP A C 1
ATOM 509 O O . ASP A 1 67 ? 3.83 1.271 9.5 1 54.06 67 ASP A O 1
ATOM 513 N N . TYR A 1 68 ? 3.197 -0.855 9.727 1 66.81 68 TYR A N 1
ATOM 514 C CA . TYR A 1 68 ? 2.199 -1.103 8.688 1 66.81 68 TYR A CA 1
ATOM 515 C C . TYR A 1 68 ? 1.065 -0.089 8.773 1 66.81 68 TYR A C 1
ATOM 517 O O . TYR A 1 68 ? 0.382 0.004 9.797 1 66.81 68 TYR A O 1
ATOM 525 N N . VAL A 1 69 ? 1.087 0.931 7.887 1 79.31 69 VAL A N 1
ATOM 526 C CA . VAL A 1 69 ? 0.02 1.922 7.793 1 79.31 69 VAL A CA 1
ATOM 527 C C . VAL A 1 69 ? -1.333 1.249 8.016 1 79.31 69 VAL A C 1
ATOM 529 O O . VAL A 1 69 ? -2.195 1.789 8.711 1 79.31 69 VAL A O 1
ATOM 532 N N . ILE A 1 70 ? -1.429 0.009 7.594 1 82.38 70 ILE A N 1
ATOM 533 C CA . ILE A 1 70 ? -2.693 -0.701 7.746 1 82.38 70 ILE A CA 1
ATOM 534 C C . ILE A 1 70 ? -2.951 -0.984 9.227 1 82.38 70 ILE A C 1
ATOM 536 O O . ILE A 1 70 ? -4.07 -0.806 9.711 1 82.38 70 ILE A O 1
ATOM 540 N N . ALA A 1 71 ? -1.904 -1.388 9.859 1 82 71 ALA A N 1
ATOM 541 C CA . ALA A 1 71 ? -2.035 -1.668 11.289 1 82 71 ALA A CA 1
ATOM 542 C C . ALA A 1 71 ? -2.424 -0.41 12.062 1 82 71 ALA A C 1
ATOM 544 O O . ALA A 1 71 ? -3.217 -0.473 13.008 1 82 71 ALA A O 1
ATOM 545 N N . TRP A 1 72 ? -1.92 0.714 11.625 1 83.44 72 TRP A N 1
ATOM 546 C CA . TRP A 1 72 ? -2.264 1.975 12.273 1 83.44 72 TRP A CA 1
ATOM 547 C C . TRP A 1 72 ? -3.748 2.285 12.102 1 83.44 72 TRP A C 1
ATOM 549 O O . TRP A 1 72 ? -4.426 2.652 13.07 1 83.44 72 TRP A O 1
ATOM 559 N N . TYR A 1 73 ? -4.234 2.084 10.93 1 88.38 73 TYR A N 1
ATOM 560 C CA . TYR A 1 73 ? -5.648 2.336 10.672 1 88.38 73 TYR A CA 1
ATOM 561 C C . TYR A 1 73 ? -6.527 1.428 11.523 1 88.38 73 TYR A C 1
ATOM 563 O O . TYR A 1 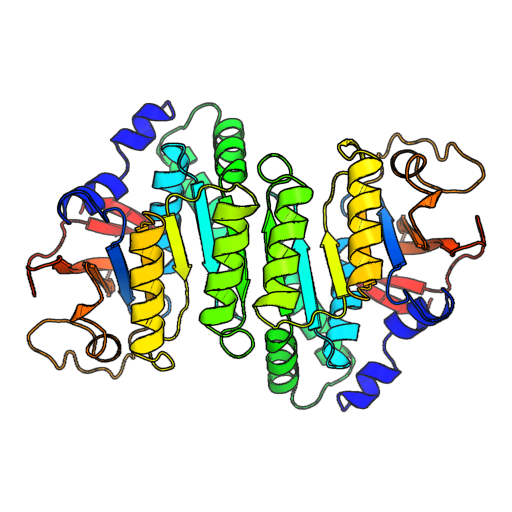73 ? -7.527 1.873 12.086 1 88.38 73 TYR A O 1
ATOM 571 N N . GLU A 1 74 ? -6.09 0.205 11.633 1 85.12 74 GLU A N 1
ATOM 572 C CA . GLU A 1 74 ? -6.859 -0.764 12.406 1 85.12 74 GLU A CA 1
ATOM 573 C C . GLU A 1 74 ? -6.832 -0.43 13.891 1 85.12 74 GLU A C 1
ATOM 575 O O . GLU A 1 74 ? -7.875 -0.417 14.547 1 85.12 74 GLU A O 1
ATOM 580 N N . ASP A 1 75 ? -5.68 -0.186 14.359 1 84.81 75 ASP A N 1
ATOM 581 C CA . ASP A 1 75 ? -5.508 0.06 15.789 1 84.81 75 ASP A CA 1
ATOM 582 C C . ASP A 1 75 ? -6.227 1.34 16.219 1 84.81 75 ASP A C 1
ATOM 584 O O . ASP A 1 75 ? -6.941 1.354 17.219 1 84.81 75 ASP A O 1
ATOM 588 N N . ILE A 1 76 ? -6.023 2.371 15.461 1 86.56 76 ILE A N 1
ATOM 589 C CA . ILE A 1 76 ? -6.613 3.658 15.82 1 86.56 76 ILE A CA 1
ATOM 590 C C . ILE A 1 76 ? -8.133 3.582 15.703 1 86.56 76 ILE A C 1
ATOM 592 O O . ILE A 1 76 ? -8.852 4.082 16.562 1 86.56 76 ILE A O 1
ATOM 596 N N . PHE A 1 77 ? -8.625 2.951 14.703 1 89.62 77 PHE A N 1
ATOM 597 C CA . PHE A 1 77 ? -10.062 2.787 14.57 1 89.62 77 PHE A CA 1
ATOM 598 C C . PHE A 1 77 ? -10.633 2.002 15.742 1 89.62 77 PHE A C 1
ATOM 600 O O . PHE A 1 77 ? -11.672 2.371 16.297 1 89.62 77 PHE A O 1
ATOM 607 N N . SER A 1 78 ? -9.922 0.938 16.047 1 87.19 78 SER A N 1
ATOM 608 C CA . SER A 1 78 ? -10.367 0.099 17.156 1 87.19 78 SER A CA 1
ATOM 609 C C . SER A 1 78 ? -10.406 0.883 18.469 1 87.19 78 SER A C 1
ATOM 611 O O . SER A 1 78 ? -11.359 0.758 19.25 1 87.19 78 SER A O 1
ATOM 613 N N . GLU A 1 79 ? -9.398 1.665 18.656 1 84.06 79 GLU A N 1
ATOM 614 C CA . GLU A 1 79 ? -9.336 2.48 19.875 1 84.06 79 GLU A CA 1
ATOM 615 C C . GLU A 1 79 ? -10.461 3.512 19.891 1 84.06 79 GLU A C 1
ATOM 617 O O . GLU A 1 79 ? -11.086 3.725 20.938 1 84.06 79 GLU A O 1
ATOM 622 N N . ILE A 1 80 ? -10.703 4.148 18.781 1 84.75 80 ILE A N 1
ATOM 623 C CA . ILE A 1 80 ? -11.773 5.137 18.672 1 84.75 80 ILE A CA 1
ATOM 624 C C . ILE A 1 80 ? -13.125 4.461 18.906 1 84.75 80 ILE A C 1
ATOM 626 O O . ILE A 1 80 ? -13.961 4.969 19.656 1 84.75 80 ILE A O 1
ATOM 630 N N . ALA A 1 81 ? -13.359 3.297 18.266 1 86.94 81 ALA A N 1
ATOM 631 C CA . ALA A 1 81 ? -14.617 2.562 18.375 1 86.94 81 ALA A CA 1
ATOM 632 C C . ALA A 1 81 ? -14.875 2.131 19.828 1 86.94 81 ALA A C 1
ATOM 634 O O . ALA A 1 81 ? -16 2.219 20.312 1 86.94 81 ALA A O 1
ATOM 635 N N . LYS A 1 82 ? -13.82 1.66 20.453 1 84.44 82 LYS A N 1
ATOM 636 C CA . LYS A 1 82 ? -13.938 1.228 21.844 1 84.44 82 LYS A CA 1
ATOM 637 C C . LYS A 1 82 ? -14.227 2.406 22.766 1 84.44 82 LYS A C 1
ATOM 639 O O . LYS A 1 82 ? -15.164 2.355 23.578 1 84.44 82 LYS A O 1
ATOM 644 N N . LYS A 1 83 ? -13.477 3.453 22.703 1 80.44 83 LYS A N 1
ATOM 645 C CA . LYS A 1 83 ? -13.594 4.625 23.562 1 80.44 83 LYS A CA 1
ATOM 646 C C . LYS A 1 83 ? -14.953 5.301 23.406 1 80.44 83 LYS A C 1
ATOM 648 O O . LYS A 1 83 ? -15.516 5.812 24.375 1 80.44 83 LYS A O 1
ATOM 653 N N . LYS A 1 84 ? -15.484 5.211 22.172 1 83.06 84 LYS A N 1
ATOM 654 C CA . LYS A 1 84 ? -16.719 5.938 21.891 1 83.06 84 LYS A CA 1
ATOM 655 C C . LYS A 1 84 ? -17.906 4.984 21.828 1 83.06 84 LYS A C 1
ATOM 657 O O . LYS A 1 84 ? -19.016 5.395 21.484 1 83.06 84 LYS A O 1
ATOM 662 N N . ASN A 1 85 ? -17.734 3.703 22.125 1 84.81 85 ASN A N 1
ATOM 663 C CA . ASN A 1 85 ? -18.781 2.68 22.078 1 84.81 85 ASN A CA 1
ATOM 664 C C . ASN A 1 85 ? -19.547 2.713 20.75 1 84.81 85 ASN A C 1
ATOM 666 O O . ASN A 1 85 ? -20.766 2.799 20.75 1 84.81 85 ASN A O 1
ATOM 670 N N . LEU A 1 86 ? -18.828 2.727 19.688 1 86.94 86 LEU A N 1
ATOM 671 C CA . LEU A 1 86 ? -19.406 2.83 18.359 1 86.94 86 LEU A CA 1
ATOM 672 C C . LEU A 1 86 ? -20.266 1.615 18.047 1 86.94 86 LEU A C 1
ATOM 674 O O . LEU A 1 86 ? -19.828 0.475 18.203 1 86.94 86 LEU A O 1
ATOM 678 N N . GLU A 1 87 ? -21.516 1.893 17.688 1 88.25 87 GLU A N 1
ATOM 679 C CA . GLU A 1 87 ? -22.406 0.822 17.25 1 88.25 87 GLU A CA 1
ATOM 680 C C . GLU A 1 87 ? -22.047 0.348 15.844 1 88.25 87 GLU A C 1
ATOM 682 O O . GLU A 1 87 ? -21.641 1.149 14.992 1 88.25 87 GLU A O 1
ATOM 687 N N . HIS A 1 88 ? -22.188 -0.908 15.578 1 90.56 88 HIS A N 1
ATOM 688 C CA . HIS A 1 88 ? -21.953 -1.505 14.273 1 90.56 88 HIS A CA 1
ATOM 689 C C . HIS A 1 88 ? -20.547 -1.192 13.773 1 90.56 88 HIS A C 1
ATOM 691 O O . HIS A 1 88 ? -20.359 -0.79 12.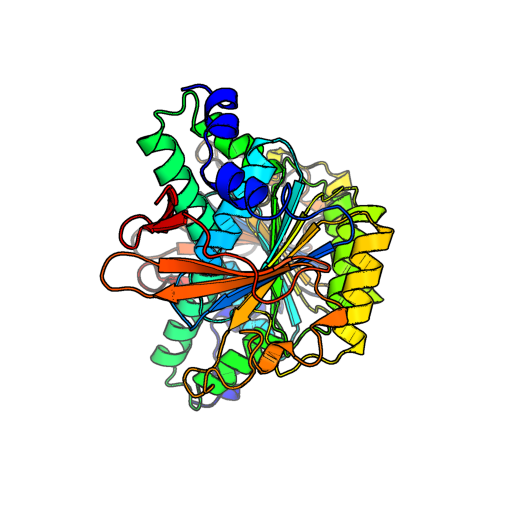625 1 90.56 88 HIS A O 1
ATOM 697 N N . ALA A 1 89 ? -19.562 -1.288 14.656 1 88.06 89 ALA A N 1
ATOM 698 C CA . ALA A 1 89 ? -18.172 -0.918 14.391 1 88.06 89 ALA A CA 1
ATOM 699 C C . ALA A 1 89 ? -17.625 -1.655 13.164 1 88.06 89 ALA A C 1
ATOM 701 O O . ALA A 1 89 ? -16.891 -1.078 12.359 1 88.06 89 ALA A O 1
ATOM 702 N N . LEU A 1 90 ? -18.016 -2.848 13.008 1 84.81 90 LEU A N 1
ATOM 703 C CA . LEU A 1 90 ? -17.516 -3.65 11.906 1 84.81 90 LEU A CA 1
ATOM 704 C C . LEU A 1 90 ? -18.031 -3.121 10.57 1 84.81 90 LEU A C 1
ATOM 706 O O . LEU A 1 90 ? -17.281 -3.037 9.594 1 84.81 90 LEU A O 1
ATOM 710 N N . GLU A 1 91 ? -19.25 -2.799 10.523 1 87.81 91 GLU A N 1
ATOM 711 C CA . GLU A 1 91 ? -19.844 -2.244 9.312 1 87.81 91 GLU A CA 1
ATOM 712 C C . GLU A 1 91 ? -19.219 -0.9 8.953 1 87.81 91 GLU A C 1
ATOM 714 O O . GLU A 1 91 ? -18.938 -0.629 7.785 1 87.81 91 GLU A O 1
ATOM 719 N N . VAL A 1 92 ? -19.078 -0.069 10.008 1 89.44 92 VAL A N 1
ATOM 720 C CA . VAL A 1 92 ? -18.453 1.235 9.797 1 89.44 92 VAL A CA 1
ATOM 721 C C . VAL A 1 92 ? -17.031 1.053 9.25 1 89.44 92 VAL A C 1
ATOM 723 O O . VAL A 1 92 ? -16.641 1.724 8.297 1 89.44 92 VAL A O 1
ATOM 726 N N . LYS A 1 93 ? -16.312 0.154 9.789 1 87.69 93 LYS A N 1
ATOM 727 C CA . LYS A 1 93 ? -14.953 -0.133 9.352 1 87.69 93 LYS A CA 1
ATOM 728 C C . LYS A 1 93 ? -14.93 -0.55 7.883 1 87.69 93 LYS A C 1
ATOM 730 O O . LYS A 1 93 ? -14.094 -0.079 7.109 1 87.69 93 LYS A O 1
ATOM 735 N N . ASN A 1 94 ? -15.859 -1.371 7.48 1 83.44 94 ASN A N 1
ATOM 736 C CA . ASN A 1 94 ? -15.93 -1.839 6.102 1 83.44 94 ASN A CA 1
ATOM 737 C C . ASN A 1 94 ? -16.188 -0.688 5.133 1 83.44 94 ASN A C 1
ATOM 739 O O . ASN A 1 94 ? -15.609 -0.648 4.043 1 83.44 94 ASN A O 1
ATOM 743 N N . ASP A 1 95 ? -16.969 0.189 5.641 1 87 95 ASP A N 1
ATOM 744 C CA . ASP A 1 95 ? -17.266 1.351 4.812 1 87 95 ASP A CA 1
ATOM 745 C C . ASP A 1 95 ? -16.031 2.24 4.641 1 87 95 ASP A C 1
ATOM 747 O O . ASP A 1 95 ? -15.812 2.795 3.562 1 87 95 ASP A O 1
ATOM 751 N N . LEU A 1 96 ? -15.266 2.314 5.672 1 88.81 96 LEU A N 1
ATOM 752 C CA . LEU A 1 96 ? -14.07 3.148 5.629 1 88.81 96 LEU A CA 1
ATOM 753 C C . LEU A 1 96 ? -13.031 2.557 4.68 1 88.81 96 LEU A C 1
ATOM 755 O O . LEU A 1 96 ? -12.398 3.285 3.91 1 88.81 96 LEU A O 1
ATOM 759 N N . VAL A 1 97 ? -12.938 1.309 4.738 1 86.12 97 VAL A N 1
ATOM 760 C CA . VAL A 1 97 ? -11.906 0.626 3.969 1 86.12 97 VAL A CA 1
ATOM 761 C C . VAL A 1 97 ? -12.227 0.719 2.479 1 86.12 97 VAL A C 1
ATOM 763 O O . VAL A 1 97 ? -11.32 0.832 1.647 1 86.12 97 VAL A O 1
ATOM 766 N N . LYS A 1 98 ? -13.508 0.796 2.156 1 85.5 98 LYS A N 1
ATOM 767 C CA . LYS A 1 98 ? -13.93 0.907 0.763 1 85.5 98 LYS A CA 1
ATOM 768 C C . LYS A 1 98 ? -13.477 2.23 0.154 1 85.5 98 LYS A C 1
ATOM 770 O O . LYS A 1 98 ? -13.266 2.322 -1.057 1 85.5 98 LYS A O 1
ATOM 775 N N . ASN A 1 99 ? -13.289 3.17 1.016 1 90.75 99 ASN A N 1
ATOM 776 C CA . ASN A 1 99 ? -13 4.523 0.554 1 90.75 99 ASN A CA 1
ATOM 777 C C . ASN A 1 99 ? -11.539 4.891 0.768 1 90.75 99 ASN A C 1
ATOM 779 O O . ASN A 1 99 ? -11.164 6.059 0.655 1 90.75 99 ASN A O 1
ATOM 783 N N . ARG A 1 100 ? -10.75 3.791 1.033 1 91.19 100 ARG A N 1
ATOM 784 C CA . ARG A 1 100 ? -9.344 4.035 1.319 1 91.19 100 ARG A CA 1
ATOM 785 C C . ARG A 1 100 ? -8.445 3.248 0.37 1 91.19 100 ARG A C 1
ATOM 787 O O . ARG A 1 100 ? -8.688 2.062 0.125 1 91.19 100 ARG A O 1
ATOM 794 N N . VAL A 1 101 ? -7.426 3.922 -0.127 1 88.44 101 VAL A N 1
ATOM 795 C CA . VAL A 1 101 ? -6.371 3.264 -0.891 1 88.44 101 VAL A CA 1
ATOM 796 C C . VAL A 1 101 ? -5.016 3.537 -0.244 1 88.44 101 VAL A C 1
ATOM 798 O O . VAL A 1 101 ? -4.738 4.664 0.171 1 88.44 101 VAL A O 1
ATOM 801 N N . LEU A 1 102 ? -4.262 2.463 -0.08 1 89 102 LEU A N 1
ATOM 802 C CA . LEU A 1 102 ? -2.908 2.604 0.446 1 89 102 LEU A CA 1
ATOM 803 C C . LEU A 1 102 ? -1.873 2.289 -0.627 1 89 102 LEU A C 1
ATOM 805 O O . LEU A 1 102 ? -2.018 1.314 -1.369 1 89 102 LEU A O 1
ATOM 809 N N . MET A 1 103 ? -0.924 3.133 -0.708 1 87.62 103 MET A N 1
ATOM 810 C CA . MET A 1 103 ? 0.187 2.932 -1.635 1 87.62 103 MET A CA 1
ATOM 811 C C . MET A 1 103 ? 1.525 3.078 -0.919 1 87.62 103 MET A C 1
ATOM 813 O O . MET A 1 103 ? 1.701 3.984 -0.102 1 87.62 103 MET A O 1
ATOM 817 N N . ASN A 1 104 ? 2.396 2.16 -1.168 1 87.06 104 ASN A N 1
ATOM 818 C CA . ASN A 1 104 ? 3.742 2.23 -0.609 1 87.06 104 ASN A CA 1
ATOM 819 C C . ASN A 1 104 ? 4.801 2.279 -1.706 1 87.06 104 ASN A C 1
ATOM 821 O O . ASN A 1 104 ? 4.859 1.394 -2.561 1 87.06 104 ASN A O 1
ATOM 825 N N . PHE A 1 105 ? 5.559 3.334 -1.676 1 83.31 105 PHE A N 1
ATOM 826 C CA . PHE A 1 105 ? 6.629 3.578 -2.637 1 83.31 105 PHE A CA 1
ATOM 827 C C . PHE A 1 105 ? 7.969 3.736 -1.928 1 83.31 105 PHE A C 1
ATOM 829 O O . PHE A 1 105 ? 8.016 3.91 -0.708 1 83.31 105 PHE A O 1
ATOM 836 N N . ASN A 1 106 ? 8.938 3.494 -2.723 1 79.25 106 ASN A N 1
ATOM 837 C CA . ASN A 1 106 ? 10.266 3.924 -2.301 1 79.25 106 ASN A CA 1
ATOM 838 C C . ASN A 1 106 ? 10.703 5.195 -3.027 1 79.25 106 ASN A C 1
ATOM 840 O O . ASN A 1 106 ? 10.695 5.242 -4.258 1 79.25 106 ASN A O 1
ATOM 844 N N . GLN A 1 107 ? 10.992 6.199 -2.219 1 75.75 107 GLN A N 1
ATOM 845 C CA . GLN A 1 107 ? 11.305 7.504 -2.795 1 75.75 107 GLN A CA 1
ATOM 846 C C . GLN A 1 107 ? 12.531 7.426 -3.699 1 75.75 107 GLN A C 1
ATOM 848 O O . GLN A 1 107 ? 12.727 8.281 -4.562 1 75.75 107 GLN A O 1
ATOM 853 N N . ASP A 1 108 ? 13.383 6.402 -3.492 1 75.19 108 ASP A N 1
ATOM 854 C CA . ASP A 1 108 ? 14.555 6.219 -4.348 1 75.19 108 ASP A CA 1
ATOM 855 C C . ASP A 1 108 ? 14.18 5.527 -5.656 1 75.19 108 ASP A C 1
ATOM 857 O O . ASP A 1 108 ? 14.898 5.625 -6.648 1 75.19 108 ASP A O 1
ATOM 861 N N . GLY A 1 109 ? 13.094 4.922 -5.613 1 71.81 109 GLY A N 1
ATOM 862 C CA . GLY A 1 109 ? 12.727 4.102 -6.758 1 71.81 109 GLY A CA 1
ATOM 863 C C . GLY A 1 109 ? 11.688 4.75 -7.652 1 71.81 109 GLY A C 1
ATOM 864 O O . GLY A 1 109 ? 11.586 4.418 -8.836 1 71.81 109 GLY A O 1
ATOM 865 N N . VAL A 1 110 ? 10.914 5.645 -7.031 1 74 110 VAL A N 1
ATOM 866 C CA . VAL A 1 110 ? 9.812 6.262 -7.766 1 74 110 VAL A CA 1
ATOM 867 C C . VAL A 1 110 ? 9.906 7.785 -7.652 1 74 110 VAL A C 1
ATOM 869 O O . VAL A 1 110 ? 10.078 8.32 -6.555 1 74 110 VAL A O 1
ATOM 872 N N . THR A 1 111 ? 9.844 8.508 -8.75 1 76.94 111 THR A N 1
ATOM 873 C CA . THR A 1 111 ? 9.914 9.969 -8.766 1 76.94 111 THR A CA 1
ATOM 874 C C . THR A 1 111 ? 8.562 10.578 -8.383 1 76.94 111 THR A C 1
ATOM 876 O O . THR A 1 111 ? 7.535 9.898 -8.43 1 76.94 111 THR A O 1
ATOM 879 N N . SER A 1 112 ? 8.586 11.898 -7.945 1 80.75 112 SER A N 1
ATOM 880 C CA . SER A 1 112 ? 7.355 12.625 -7.66 1 80.75 112 SER A CA 1
ATOM 881 C C . SER A 1 112 ? 6.426 12.641 -8.867 1 80.75 112 SER A C 1
ATOM 883 O O . SER A 1 112 ? 5.203 12.562 -8.719 1 80.75 112 SER A O 1
ATOM 885 N N . GLU A 1 113 ? 7.051 12.742 -9.977 1 79.94 113 GLU A N 1
ATOM 886 C CA . GLU A 1 113 ? 6.27 12.75 -11.211 1 79.94 113 GLU A CA 1
ATOM 887 C C . GLU A 1 113 ? 5.52 11.43 -11.398 1 79.94 113 GLU A C 1
ATOM 889 O O . GLU A 1 113 ? 4.352 11.422 -11.781 1 79.94 113 GLU A O 1
ATOM 894 N N . GLN A 1 114 ? 6.211 10.359 -11.086 1 77.69 114 GLN A N 1
ATOM 895 C CA . GLN A 1 114 ? 5.598 9.039 -11.211 1 77.69 114 GLN A CA 1
ATOM 896 C C . GLN A 1 114 ? 4.453 8.867 -10.219 1 77.69 114 GLN A C 1
ATOM 898 O O . GLN A 1 114 ? 3.412 8.297 -10.555 1 77.69 114 GLN A O 1
ATOM 903 N N . ILE A 1 115 ? 4.676 9.391 -9.102 1 83.19 115 ILE A N 1
ATOM 904 C CA . ILE A 1 115 ? 3.654 9.312 -8.062 1 83.19 115 ILE A CA 1
ATOM 905 C C . ILE A 1 115 ? 2.422 10.102 -8.492 1 83.19 115 ILE A C 1
ATOM 907 O O . ILE A 1 115 ? 1.301 9.586 -8.453 1 83.19 115 ILE A O 1
ATOM 911 N N . ILE A 1 116 ? 2.646 11.336 -8.984 1 86.62 116 ILE A N 1
ATOM 912 C CA . ILE A 1 116 ? 1.553 12.195 -9.414 1 86.62 116 ILE A CA 1
ATOM 913 C C . ILE A 1 116 ? 0.796 11.539 -10.57 1 86.62 116 ILE A C 1
ATOM 915 O O . ILE A 1 116 ? -0.437 11.547 -10.594 1 86.62 116 ILE A O 1
ATOM 919 N N . ARG A 1 117 ? 1.487 10.945 -11.438 1 82.31 117 ARG A N 1
ATOM 920 C CA . ARG A 1 117 ? 0.849 10.289 -12.57 1 82.31 117 ARG A CA 1
ATOM 921 C C . ARG A 1 117 ? -0.011 9.117 -12.109 1 82.31 117 ARG A C 1
ATOM 923 O O . ARG A 1 117 ? -1.123 8.922 -12.602 1 82.31 117 ARG A O 1
ATOM 930 N N . SER A 1 118 ? 0.558 8.367 -11.219 1 81.25 118 SER A N 1
ATOM 931 C CA . SER A 1 118 ? -0.191 7.23 -10.688 1 81.25 118 SER A CA 1
ATOM 932 C C . SER A 1 118 ? -1.459 7.691 -9.977 1 81.25 118 SER A C 1
ATOM 934 O O . SER A 1 118 ? -2.525 7.102 -10.156 1 81.25 118 SER A O 1
ATOM 936 N N . LEU A 1 119 ? -1.312 8.742 -9.227 1 87 119 LEU A N 1
ATOM 937 C CA . LEU A 1 119 ? -2.447 9.289 -8.492 1 87 119 LEU A CA 1
ATOM 938 C C . LEU A 1 119 ? -3.494 9.852 -9.453 1 87 119 LEU A C 1
ATOM 940 O O . LEU A 1 119 ? -4.695 9.641 -9.258 1 87 119 LEU A O 1
ATOM 944 N N . ARG A 1 120 ? -3.043 10.523 -10.461 1 85.06 120 ARG A N 1
ATOM 945 C CA . ARG A 1 120 ? -3.955 11.078 -11.461 1 85.06 120 ARG A CA 1
ATOM 946 C C . ARG A 1 120 ? -4.77 9.977 -12.133 1 85.06 120 ARG A C 1
ATOM 948 O O . ARG A 1 120 ? -5.98 10.109 -12.305 1 85.06 120 ARG A O 1
ATOM 955 N N . ALA A 1 121 ? -4.113 9 -12.477 1 79.5 121 ALA A N 1
ATOM 956 C CA . ALA A 1 121 ? -4.789 7.883 -13.133 1 79.5 121 ALA A CA 1
ATOM 957 C C . ALA A 1 121 ? -5.836 7.262 -12.219 1 79.5 121 ALA A C 1
ATOM 959 O O . ALA A 1 121 ? -6.941 6.938 -12.656 1 79.5 121 ALA A O 1
ATOM 960 N N . MET A 1 122 ? -5.434 7.137 -10.984 1 79.69 122 MET A N 1
ATOM 961 C CA . MET A 1 122 ? -6.352 6.543 -10.016 1 79.69 122 MET A CA 1
ATOM 962 C C . MET A 1 122 ? -7.559 7.445 -9.789 1 79.69 122 MET A C 1
ATOM 964 O O . MET A 1 122 ? -8.695 6.969 -9.766 1 79.69 122 MET A O 1
ATOM 968 N N . ILE A 1 123 ? -7.305 8.695 -9.68 1 84.5 123 ILE A N 1
ATOM 969 C CA . ILE A 1 123 ? -8.344 9.648 -9.289 1 84.5 123 ILE A CA 1
ATOM 970 C C . ILE A 1 123 ? -9.211 9.992 -10.5 1 84.5 123 ILE A C 1
ATOM 972 O O . ILE A 1 123 ? -10.438 9.961 -10.422 1 84.5 123 ILE A O 1
ATOM 976 N N . ILE A 1 124 ? -8.602 10.328 -11.617 1 80.94 124 ILE A N 1
ATOM 977 C CA . ILE A 1 124 ? -9.32 10.812 -12.789 1 80.94 124 ILE A CA 1
ATOM 978 C C . ILE A 1 124 ? -9.82 9.633 -13.617 1 80.94 124 ILE A C 1
ATOM 980 O O . ILE A 1 124 ? -11.031 9.453 -13.781 1 80.94 124 ILE A O 1
ATOM 984 N N . ASP A 1 125 ? -8.898 8.766 -14.016 1 72.56 125 ASP A N 1
ATOM 985 C CA . ASP A 1 125 ? -9.242 7.707 -14.961 1 72.56 125 ASP A CA 1
ATOM 986 C C . ASP A 1 125 ? -9.945 6.547 -14.266 1 72.56 125 ASP A C 1
ATOM 988 O O . ASP A 1 125 ? -10.844 5.922 -14.836 1 72.56 125 ASP A O 1
ATOM 992 N N . GLY A 1 126 ? -9.602 6.316 -13.086 1 68.56 126 GLY A N 1
ATOM 993 C CA . GLY A 1 126 ? -10.156 5.184 -12.359 1 68.56 126 GLY A CA 1
ATOM 994 C C . GLY A 1 126 ? -11.461 5.504 -11.664 1 68.56 126 GLY A C 1
ATOM 995 O O . GLY A 1 126 ? -12.203 4.598 -11.273 1 68.56 126 GLY A O 1
ATOM 996 N N . GLY A 1 127 ? -11.562 6.82 -11.359 1 74.06 127 GLY A N 1
ATOM 997 C CA . GLY A 1 127 ? -12.812 7.246 -10.766 1 74.06 127 GLY A CA 1
ATOM 998 C C . GLY A 1 127 ? -12.773 7.266 -9.25 1 74.06 127 GLY A C 1
ATOM 999 O O . GLY A 1 127 ? -13.812 7.375 -8.594 1 74.06 127 GLY A O 1
ATOM 1000 N N . PHE A 1 128 ? -11.633 6.84 -8.688 1 83.69 128 PHE A N 1
ATOM 1001 C CA . PHE A 1 128 ? -11.5 7.031 -7.246 1 83.69 128 PHE A CA 1
ATOM 1002 C C . PHE A 1 128 ? -11.352 8.508 -6.906 1 83.69 128 PHE A C 1
ATOM 1004 O O . PHE A 1 128 ? -10.234 8.992 -6.703 1 83.69 128 PHE A O 1
ATOM 1011 N N . LYS A 1 129 ? -12.383 9.18 -6.816 1 87.25 129 LYS A N 1
ATOM 1012 C CA . LYS A 1 129 ? -12.391 10.617 -6.598 1 87.25 129 LYS A CA 1
ATOM 1013 C C . LYS A 1 129 ? -11.945 10.961 -5.176 1 87.25 129 LYS A C 1
ATOM 1015 O O . LYS A 1 129 ? -12.766 11.312 -4.328 1 87.25 129 LYS A O 1
ATOM 1020 N N . ALA A 1 130 ? -10.656 10.93 -5.031 1 93 130 ALA A N 1
ATOM 1021 C CA . ALA A 1 130 ? -10.086 11.164 -3.705 1 93 130 ALA A CA 1
ATOM 1022 C C . ALA A 1 130 ? -10.352 12.594 -3.246 1 93 130 ALA A C 1
ATOM 1024 O O . ALA A 1 130 ? -10.273 13.539 -4.043 1 93 130 ALA A O 1
ATOM 1025 N N . ASP A 1 131 ? -10.672 12.727 -1.969 1 95.06 131 ASP A N 1
ATOM 1026 C CA . ASP A 1 131 ? -10.836 14.031 -1.344 1 95.06 131 ASP A CA 1
ATOM 1027 C C . ASP A 1 131 ? -9.547 14.477 -0.657 1 95.06 131 ASP A C 1
ATOM 1029 O O . ASP A 1 131 ? -9.281 15.672 -0.531 1 95.06 131 ASP A O 1
ATOM 1033 N N . ALA A 1 132 ? -8.82 13.516 -0.223 1 96.5 132 ALA A N 1
ATOM 1034 C CA . ALA A 1 132 ? -7.617 13.828 0.542 1 96.5 132 ALA A CA 1
ATOM 1035 C C . ALA A 1 132 ? -6.492 12.859 0.213 1 96.5 132 ALA A C 1
ATOM 1037 O O . ALA A 1 132 ? -6.742 11.695 -0.111 1 96.5 132 ALA A O 1
ATOM 1038 N N . LEU A 1 133 ? -5.316 13.375 0.271 1 96.88 133 LEU A N 1
ATOM 1039 C CA . LEU A 1 133 ? -4.09 12.609 0.079 1 96.88 133 LEU A CA 1
ATOM 1040 C C . LEU A 1 133 ? -3.172 12.742 1.291 1 96.88 133 LEU A C 1
ATOM 1042 O O . LEU A 1 133 ? -2.9 13.852 1.75 1 96.88 133 LEU A O 1
ATOM 1046 N N . ILE A 1 134 ? -2.832 11.594 1.835 1 96.56 134 ILE A N 1
ATOM 1047 C CA . ILE A 1 134 ? -1.84 11.57 2.904 1 96.56 134 ILE A CA 1
ATOM 1048 C C . ILE A 1 134 ? -0.5 11.086 2.352 1 96.56 134 ILE A C 1
ATOM 1050 O O . ILE A 1 134 ? -0.42 10.016 1.743 1 96.56 134 ILE A O 1
ATOM 1054 N N . ILE A 1 135 ? 0.488 11.867 2.488 1 94.88 135 ILE A N 1
ATOM 1055 C CA . ILE A 1 135 ? 1.847 11.508 2.098 1 94.88 135 ILE A CA 1
ATOM 1056 C C . ILE A 1 135 ? 2.717 11.344 3.342 1 94.88 135 ILE A C 1
ATOM 1058 O O . ILE A 1 135 ? 3.203 12.328 3.9 1 94.88 135 ILE A O 1
ATOM 1062 N N . ASP A 1 136 ? 2.959 10.125 3.707 1 93.25 136 ASP A N 1
ATOM 1063 C CA . ASP A 1 136 ? 3.607 9.812 4.977 1 93.25 136 ASP A CA 1
ATOM 1064 C C . ASP A 1 136 ? 5.035 9.312 4.754 1 93.25 136 ASP A C 1
ATOM 1066 O O . ASP A 1 136 ? 5.25 8.305 4.086 1 93.25 136 ASP A O 1
ATOM 1070 N N . GLY A 1 137 ? 5.926 10.047 5.34 1 89.56 137 GLY A N 1
ATOM 1071 C CA . GLY A 1 137 ? 7.309 9.602 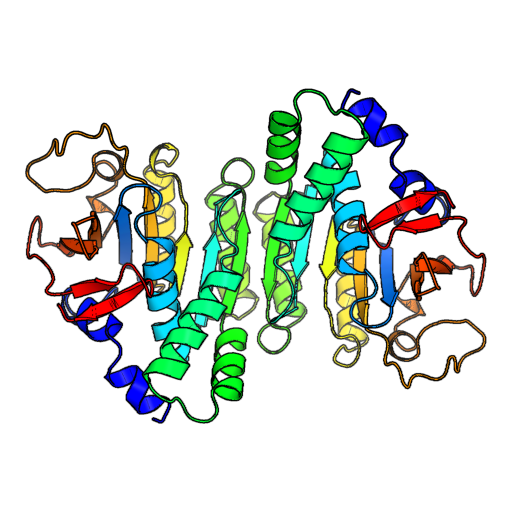5.297 1 89.56 137 GLY A CA 1
ATOM 1072 C C . GLY A 1 137 ? 8.094 10.211 4.148 1 89.56 137 GLY A C 1
ATOM 1073 O O . GLY A 1 137 ? 9.133 9.672 3.748 1 89.56 137 GLY A O 1
ATOM 1074 N N . TYR A 1 138 ? 7.605 11.211 3.607 1 87.81 138 TYR A N 1
ATOM 1075 C CA . TYR A 1 138 ? 8.297 11.891 2.518 1 87.81 138 TYR A CA 1
ATOM 1076 C C . TYR A 1 138 ? 9.547 12.602 3.025 1 87.81 138 TYR A C 1
ATOM 1078 O O . TYR A 1 138 ? 9.5 13.281 4.055 1 87.81 138 TYR A O 1
ATOM 1086 N N . ASP A 1 139 ? 10.633 12.43 2.402 1 89.44 139 ASP A N 1
ATOM 1087 C CA . ASP A 1 139 ? 11.883 13.078 2.785 1 89.44 139 ASP A CA 1
ATOM 1088 C C . ASP A 1 139 ? 12.039 14.422 2.084 1 89.44 139 ASP A C 1
ATOM 1090 O O . ASP A 1 139 ? 12.523 14.484 0.952 1 89.44 139 ASP A O 1
ATOM 1094 N N . PHE A 1 140 ? 11.758 15.516 2.76 1 90.81 140 PHE A N 1
ATOM 1095 C CA . PHE A 1 140 ? 11.812 16.859 2.191 1 90.81 140 PHE A CA 1
ATOM 1096 C C . PHE A 1 140 ? 13.258 17.266 1.907 1 90.81 140 PHE A C 1
ATOM 1098 O O . PHE A 1 140 ? 13.5 18.203 1.149 1 90.81 140 PHE A O 1
ATOM 1105 N N . SER A 1 141 ? 14.188 16.562 2.557 1 88.06 141 SER A N 1
ATOM 1106 C CA . SER A 1 141 ? 15.586 16.891 2.328 1 88.06 141 SER A CA 1
ATOM 1107 C C . SER A 1 141 ? 16.031 16.5 0.924 1 88.06 141 SER A C 1
ATOM 1109 O O . SER A 1 141 ? 17.031 17 0.412 1 88.06 141 SER A O 1
ATOM 1111 N N . ARG A 1 142 ? 15.258 15.656 0.361 1 86.38 142 ARG A N 1
ATOM 1112 C CA . ARG A 1 142 ? 15.594 15.172 -0.977 1 86.38 142 ARG A CA 1
ATOM 1113 C C . ARG A 1 142 ? 14.633 15.75 -2.018 1 86.38 142 ARG A C 1
ATOM 1115 O O . ARG A 1 142 ? 14.734 15.43 -3.203 1 86.38 142 ARG A O 1
ATOM 1122 N N . ALA A 1 143 ? 13.773 16.531 -1.537 1 86 143 ALA A N 1
ATOM 1123 C CA . ALA A 1 143 ? 12.781 17.109 -2.438 1 86 143 ALA A CA 1
ATOM 1124 C C . ALA A 1 143 ? 13.336 18.344 -3.135 1 86 143 ALA A C 1
ATOM 1126 O O . ALA A 1 143 ? 14.336 18.922 -2.695 1 86 143 ALA A O 1
ATOM 1127 N N . THR A 1 144 ? 12.812 18.656 -4.242 1 89.31 144 THR A N 1
ATOM 1128 C CA . THR A 1 144 ? 13.055 19.938 -4.891 1 89.31 144 THR A CA 1
ATOM 1129 C C . THR A 1 144 ? 11.805 20.828 -4.824 1 89.31 144 THR A C 1
ATOM 1131 O O . THR A 1 144 ? 10.688 20.328 -4.68 1 89.31 144 THR A O 1
ATOM 1134 N N . LYS A 1 145 ? 12.016 22.109 -4.812 1 92.62 145 LYS A N 1
ATOM 1135 C CA . LYS A 1 145 ? 10.898 23.047 -4.801 1 92.62 145 LYS A CA 1
ATOM 1136 C C . LYS A 1 145 ? 9.945 22.781 -5.969 1 92.62 145 LYS A C 1
ATOM 1138 O O . LYS A 1 145 ? 8.727 22.906 -5.824 1 92.62 145 LYS A O 1
ATOM 1143 N N . GLU A 1 146 ? 10.523 22.375 -7.051 1 92.56 146 GLU A N 1
ATOM 1144 C CA . GLU A 1 146 ? 9.734 22.078 -8.242 1 92.56 146 GLU A CA 1
ATOM 1145 C C . GLU A 1 146 ? 8.773 20.922 -7.984 1 92.56 146 GLU A C 1
ATOM 1147 O O . GLU A 1 146 ? 7.617 20.953 -8.422 1 92.56 146 GLU A O 1
ATOM 1152 N N . ARG A 1 147 ? 9.25 19.953 -7.281 1 89.75 147 ARG A N 1
ATOM 1153 C CA . ARG A 1 147 ? 8.43 18.781 -7.004 1 89.75 147 ARG A CA 1
ATOM 1154 C C . ARG A 1 147 ? 7.289 19.109 -6.051 1 89.75 147 ARG A C 1
ATOM 1156 O O . ARG A 1 147 ? 6.16 18.641 -6.23 1 89.75 147 ARG A O 1
ATOM 1163 N N . VAL A 1 148 ? 7.59 19.922 -5.078 1 93.75 148 VAL A N 1
ATOM 1164 C CA . VAL A 1 148 ? 6.559 20.344 -4.133 1 93.75 148 VAL A CA 1
ATOM 1165 C C . VAL A 1 148 ? 5.555 21.25 -4.832 1 93.75 148 VAL A C 1
ATOM 1167 O O . VAL A 1 148 ? 4.348 21.141 -4.605 1 93.75 148 VAL A O 1
ATOM 1170 N N . ALA A 1 149 ? 6.086 22.094 -5.715 1 95.81 149 ALA A N 1
ATOM 1171 C CA . ALA A 1 149 ? 5.211 22.969 -6.492 1 95.81 149 ALA A CA 1
ATOM 1172 C C . ALA A 1 149 ? 4.293 22.156 -7.402 1 95.81 149 ALA A C 1
ATOM 1174 O O . ALA A 1 149 ? 3.119 22.5 -7.57 1 95.81 149 ALA A O 1
ATOM 1175 N N . ALA A 1 150 ? 4.848 21.141 -7.957 1 93.88 150 ALA A N 1
ATOM 1176 C CA . ALA A 1 150 ? 4.039 20.266 -8.805 1 93.88 150 ALA A CA 1
ATOM 1177 C C . ALA A 1 150 ? 2.912 19.625 -8.016 1 93.88 150 ALA A C 1
ATOM 1179 O O . ALA A 1 150 ? 1.785 19.5 -8.5 1 93.88 150 ALA A O 1
ATOM 1180 N N . MET A 1 151 ? 3.176 19.219 -6.82 1 94.25 151 MET A N 1
ATOM 1181 C CA . MET A 1 151 ? 2.158 18.625 -5.957 1 94.25 151 MET A CA 1
ATOM 1182 C C . MET A 1 151 ? 1.096 19.641 -5.578 1 94.25 151 MET A C 1
ATOM 1184 O O . MET A 1 151 ? -0.091 19.328 -5.516 1 94.25 151 MET A O 1
ATOM 1188 N N . LYS A 1 152 ? 1.562 20.859 -5.32 1 96.5 152 LYS A N 1
ATOM 1189 C CA . LYS A 1 152 ? 0.64 21.953 -5.02 1 96.5 152 LYS A CA 1
ATOM 1190 C C . LYS A 1 152 ? -0.313 22.203 -6.188 1 96.5 152 LYS A C 1
ATOM 1192 O O . LYS A 1 152 ? -1.52 22.359 -5.984 1 96.5 152 LYS A O 1
ATOM 1197 N N . GLU A 1 153 ? 0.211 22.234 -7.34 1 95.88 153 GLU A N 1
ATOM 1198 C CA . GLU A 1 153 ? -0.617 22.422 -8.531 1 95.88 153 GLU A CA 1
ATOM 1199 C C . GLU A 1 153 ? -1.585 21.25 -8.711 1 95.88 153 GLU A C 1
ATOM 1201 O O . GLU A 1 153 ? -2.746 21.453 -9.07 1 95.88 153 GLU A O 1
ATOM 1206 N N . PHE A 1 154 ? -1.054 20.125 -8.469 1 94.12 154 PHE A N 1
ATOM 1207 C CA . PHE A 1 154 ? -1.865 18.906 -8.523 1 94.12 154 PHE A CA 1
ATOM 1208 C C . PHE A 1 154 ? -3.025 18.984 -7.539 1 94.12 154 PHE A C 1
ATOM 1210 O O . PHE A 1 154 ? -4.164 18.656 -7.883 1 94.12 154 PHE A O 1
ATOM 1217 N N . ALA A 1 155 ? -2.74 19.438 -6.316 1 96 155 ALA A N 1
ATOM 1218 C CA . ALA A 1 155 ? -3.754 19.594 -5.277 1 96 155 ALA A CA 1
ATOM 1219 C C . ALA A 1 155 ? -4.832 20.578 -5.711 1 96 155 ALA A C 1
ATOM 1221 O O . ALA A 1 155 ? -6.027 20.328 -5.527 1 96 155 ALA A O 1
ATOM 1222 N N . LYS A 1 156 ? -4.438 21.688 -6.301 1 96.44 156 LYS A N 1
ATOM 1223 C CA . LYS A 1 156 ? -5.367 22.719 -6.758 1 96.44 156 LYS A CA 1
ATOM 1224 C C . LYS A 1 156 ? -6.219 22.203 -7.918 1 96.44 156 LYS A C 1
ATOM 1226 O O . LYS A 1 156 ? -7.438 22.391 -7.93 1 96.44 156 LYS A O 1
ATOM 1231 N N . GLU A 1 157 ? -5.582 21.578 -8.844 1 94.94 157 GLU A N 1
ATOM 1232 C CA . GLU A 1 157 ? -6.246 21.094 -10.047 1 94.94 157 GLU A CA 1
ATOM 1233 C C . GLU A 1 157 ? -7.359 20.109 -9.711 1 94.94 157 GLU A C 1
ATOM 1235 O O . GLU A 1 157 ? -8.453 20.172 -10.281 1 94.94 157 GLU A O 1
ATOM 1240 N N . LEU A 1 158 ? -7.094 19.25 -8.75 1 93.62 158 LEU A N 1
ATOM 1241 C CA . LEU A 1 158 ? -8.039 18.172 -8.469 1 93.62 158 LEU A CA 1
ATOM 1242 C C . LEU A 1 158 ? -8.789 18.438 -7.172 1 93.62 158 LEU A C 1
ATOM 1244 O O . LEU A 1 158 ? -9.555 17.578 -6.703 1 93.62 158 LEU A O 1
ATOM 1248 N N . HIS A 1 159 ? -8.547 19.562 -6.543 1 94.44 159 HIS A N 1
ATOM 1249 C CA . HIS A 1 159 ? -9.227 19.969 -5.316 1 94.44 159 HIS A CA 1
ATOM 1250 C C . HIS A 1 159 ? -8.969 18.969 -4.191 1 94.44 159 HIS A C 1
ATOM 1252 O O . HIS A 1 159 ? -9.906 18.531 -3.52 1 94.44 159 HIS A O 1
ATOM 1258 N N . LEU A 1 160 ? -7.691 18.656 -4.051 1 96.5 160 LEU A N 1
ATOM 1259 C CA . LEU A 1 160 ? -7.27 17.703 -3.029 1 96.5 160 LEU A CA 1
ATOM 1260 C C . LEU A 1 160 ? -6.742 18.422 -1.795 1 96.5 160 LEU A C 1
ATOM 1262 O O . LEU A 1 160 ? -6.062 19.453 -1.912 1 96.5 160 LEU A O 1
ATOM 1266 N N . GLU A 1 161 ? -7.062 17.922 -0.645 1 97 161 GLU A N 1
ATOM 1267 C CA . GLU A 1 161 ? -6.324 18.234 0.578 1 97 161 GLU A CA 1
ATOM 1268 C C . GLU A 1 161 ? -5.129 17.297 0.753 1 97 161 GLU A C 1
ATOM 1270 O O . GLU A 1 161 ? -5.289 16.078 0.784 1 97 161 GLU A O 1
ATOM 1275 N N . ILE A 1 162 ? -3.943 17.859 0.871 1 97.81 162 ILE A N 1
ATOM 1276 C CA . ILE A 1 162 ? -2.777 16.984 0.96 1 97.81 162 ILE A CA 1
ATOM 1277 C C . ILE A 1 162 ? -2.055 17.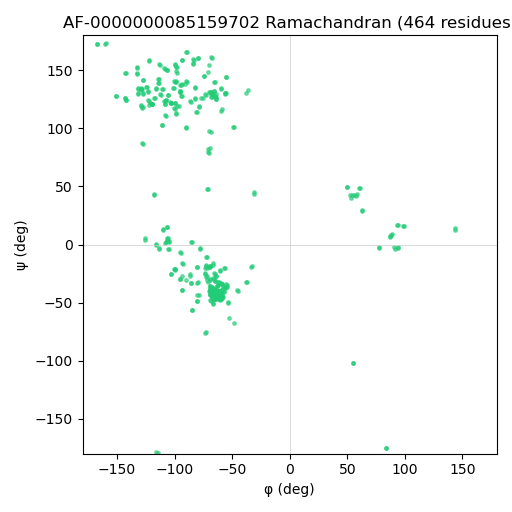234 2.285 1 97.81 162 ILE A C 1
ATOM 1279 O O . ILE A 1 162 ? -1.633 18.344 2.576 1 97.81 162 ILE A O 1
ATOM 1283 N N . TRP A 1 163 ? -1.917 16.219 3.102 1 97.75 163 TRP A N 1
ATOM 1284 C CA . TRP A 1 163 ? -1.126 16.266 4.328 1 97.75 163 TRP A CA 1
ATOM 1285 C C . TRP A 1 163 ? 0.185 15.5 4.16 1 97.75 163 TRP A C 1
ATOM 1287 O O . TRP A 1 163 ? 0.19 14.352 3.707 1 97.75 163 TRP A O 1
ATOM 1297 N N . TYR A 1 164 ? 1.273 16.109 4.488 1 96.69 164 TYR A N 1
ATOM 1298 C CA . TYR A 1 164 ? 2.584 15.469 4.527 1 96.69 164 TYR A CA 1
ATOM 1299 C C . TYR A 1 164 ? 3.037 15.234 5.961 1 96.69 164 TYR A C 1
ATOM 1301 O O . TYR A 1 164 ? 2.662 15.984 6.867 1 96.69 164 TYR A O 1
ATOM 1309 N N . SER A 1 165 ? 3.805 14.227 6.16 1 95.5 165 SER A N 1
ATOM 1310 C CA . SER A 1 165 ? 4.648 14.18 7.348 1 95.5 165 SER A CA 1
ATOM 1311 C C . SER A 1 165 ? 6.074 14.617 7.031 1 95.5 165 SER A C 1
ATOM 1313 O O . SER A 1 165 ? 6.535 14.477 5.895 1 95.5 165 SER A O 1
ATOM 1315 N N . CYS A 1 166 ? 6.723 15.133 8.039 1 94.69 166 CYS A N 1
ATOM 1316 C CA . CYS A 1 166 ? 8.094 15.609 7.879 1 94.69 166 CYS A CA 1
ATOM 1317 C C . CYS A 1 166 ? 8.93 15.289 9.117 1 94.69 166 CYS A C 1
ATOM 1319 O O . CYS A 1 166 ? 8.57 15.672 10.227 1 94.69 166 CYS A O 1
ATOM 1321 N N . ASN A 1 167 ? 10.016 14.594 8.844 1 91.81 167 ASN A N 1
ATOM 1322 C CA . ASN A 1 167 ? 10.953 14.328 9.93 1 91.81 167 ASN A CA 1
ATOM 1323 C C . ASN A 1 167 ? 11.883 15.508 10.18 1 91.81 167 ASN A C 1
ATOM 1325 O O . ASN A 1 167 ? 12.5 16.016 9.242 1 91.81 167 ASN A O 1
ATOM 1329 N N . ILE A 1 168 ? 11.859 15.906 11.383 1 90.12 168 ILE A N 1
ATOM 1330 C CA . ILE A 1 168 ? 12.766 16.984 11.781 1 90.12 168 ILE A CA 1
ATOM 1331 C C . ILE A 1 168 ? 14.039 16.391 12.375 1 90.12 168 ILE A C 1
ATOM 1333 O O . ILE A 1 168 ? 13.984 15.445 13.164 1 90.12 168 ILE A O 1
ATOM 1337 N N . ASN A 1 169 ? 15.133 16.906 11.891 1 83.44 169 ASN A N 1
ATOM 1338 C CA . ASN A 1 169 ? 16.406 16.5 12.469 1 83.44 169 ASN A CA 1
ATOM 1339 C C . ASN A 1 169 ? 16.547 16.969 13.914 1 83.44 169 ASN A C 1
ATOM 1341 O O . ASN A 1 169 ? 16.266 18.125 14.227 1 83.44 169 ASN A O 1
ATOM 1345 N N . PRO A 1 170 ? 16.969 16 14.727 1 76.12 170 PRO A N 1
ATOM 1346 C CA . PRO A 1 170 ? 17.125 16.375 16.141 1 76.12 170 PRO A CA 1
ATOM 1347 C C . PRO A 1 170 ? 18.125 17.516 16.328 1 76.12 170 PRO A C 1
ATOM 1349 O O . PRO A 1 170 ? 18 18.281 17.297 1 76.12 170 PRO A O 1
ATOM 1352 N N . ASP A 1 171 ? 19.125 17.516 15.453 1 75.12 171 ASP A N 1
ATOM 1353 C CA . ASP A 1 171 ? 20.172 18.516 15.617 1 75.12 171 ASP A CA 1
ATOM 1354 C C . ASP A 1 171 ? 19.719 19.875 15.109 1 75.12 171 ASP A C 1
ATOM 1356 O O . ASP A 1 171 ? 20.469 20.859 15.156 1 75.12 171 ASP A O 1
ATOM 1360 N N . GLU A 1 172 ? 18.562 19.781 14.602 1 68.25 172 GLU A N 1
ATOM 1361 C CA . GLU A 1 172 ? 18.062 21.062 14.078 1 68.25 172 GLU A CA 1
ATOM 1362 C C . GLU A 1 172 ? 17.781 22.047 15.211 1 68.25 172 GLU A C 1
ATOM 1364 O O . GLU A 1 172 ? 17.109 21.688 16.188 1 68.25 172 GLU A O 1
ATOM 1369 N N . SER A 1 173 ? 18.734 22.891 15.438 1 53.88 173 SER A N 1
ATOM 1370 C CA . SER A 1 173 ? 18.516 23.984 16.391 1 53.88 173 SER A CA 1
ATOM 1371 C C . SER A 1 173 ? 17.344 24.859 15.977 1 53.88 173 SER A C 1
ATOM 1373 O O . SER A 1 173 ? 17.062 25 14.781 1 53.88 173 SER A O 1
ATOM 1375 N N . LYS A 1 174 ? 16.281 24.844 16.891 1 54.47 174 LYS A N 1
ATOM 1376 C CA . LYS A 1 174 ? 15.141 25.734 16.688 1 54.47 174 LYS A CA 1
ATOM 1377 C C . LYS A 1 174 ? 15.555 27.031 15.992 1 54.47 174 LYS A C 1
ATOM 1379 O O . LYS A 1 174 ? 15.977 27.984 16.656 1 54.47 174 LYS A O 1
ATOM 1384 N N . ILE A 1 175 ? 16.406 26.797 14.953 1 48.84 175 ILE A N 1
ATOM 1385 C CA . ILE A 1 175 ? 17.078 28.031 14.578 1 48.84 175 ILE A CA 1
ATOM 1386 C C . ILE A 1 175 ? 16.047 29.156 14.43 1 48.84 175 ILE A C 1
ATOM 1388 O O . ILE A 1 175 ? 16.297 30.297 14.828 1 48.84 175 ILE A O 1
ATOM 1392 N N . GLU A 1 176 ? 14.969 29.094 13.219 1 54.19 176 GLU A N 1
ATOM 1393 C CA . GLU A 1 176 ? 14.508 30.422 12.797 1 54.19 176 GLU A CA 1
ATOM 1394 C C . GLU A 1 176 ? 13.219 30.797 13.531 1 54.19 176 GLU A C 1
ATOM 1396 O O . GLU A 1 176 ? 12.469 29.938 13.969 1 54.19 176 GLU A O 1
ATOM 1401 N N . LYS A 1 177 ? 13.078 32.094 14 1 57.81 177 LYS A N 1
ATOM 1402 C CA . LYS A 1 177 ? 12.109 32.906 14.742 1 57.81 177 LYS A CA 1
ATOM 1403 C C . LYS A 1 177 ? 10.68 32.469 14.438 1 57.81 177 LYS A C 1
ATOM 1405 O O . LYS A 1 177 ? 9.797 32.594 15.289 1 57.81 177 LYS A O 1
ATOM 1410 N N . LEU A 1 178 ? 10.555 31.75 13.312 1 67 178 LEU A N 1
ATOM 1411 C CA . LEU A 1 178 ? 9.148 31.578 12.961 1 67 178 LEU A CA 1
ATOM 1412 C C . LEU A 1 178 ? 8.68 30.156 13.281 1 67 178 LEU A C 1
ATOM 1414 O O . LEU A 1 178 ? 7.488 29.859 13.172 1 67 178 LEU A O 1
ATOM 1418 N N . GLY A 1 179 ? 9.68 29.281 13.922 1 80.44 179 GLY A N 1
ATOM 1419 C CA . GLY A 1 179 ? 9.281 27.953 14.383 1 80.44 179 GLY A CA 1
ATOM 1420 C C . GLY A 1 179 ? 9.164 26.938 13.25 1 80.44 179 GLY A C 1
ATOM 1421 O O . GLY A 1 179 ? 8.883 25.766 13.492 1 80.44 179 GLY A O 1
ATOM 1422 N N . ILE A 1 180 ? 9.398 27.469 11.984 1 88.88 180 ILE A N 1
ATOM 1423 C CA . ILE A 1 180 ? 9.328 26.547 10.852 1 88.88 180 ILE A CA 1
ATOM 1424 C C . ILE A 1 180 ? 10.594 25.703 10.797 1 88.88 180 ILE A C 1
ATOM 1426 O O . ILE A 1 180 ? 11.711 26.234 10.773 1 88.88 180 ILE A O 1
ATOM 1430 N N . PRO A 1 181 ? 10.43 24.406 10.773 1 90.62 181 PRO A N 1
ATOM 1431 C CA . PRO A 1 181 ? 11.609 23.547 10.68 1 90.62 181 PRO A CA 1
ATOM 1432 C C . PRO A 1 181 ? 12.492 23.875 9.477 1 90.62 181 PRO A C 1
ATOM 1434 O O . PRO A 1 181 ? 11.977 24.188 8.398 1 90.62 181 PRO A O 1
ATOM 1437 N N . GLN A 1 182 ? 13.758 23.766 9.633 1 90.31 182 GLN A N 1
ATOM 1438 C CA . GLN A 1 182 ? 14.742 24.141 8.617 1 90.31 182 GLN A CA 1
ATOM 1439 C C . GLN A 1 182 ? 14.492 23.391 7.305 1 90.31 182 GLN A C 1
ATOM 1441 O O . GLN A 1 182 ? 14.555 23.984 6.227 1 90.31 182 GLN A O 1
ATOM 1446 N N . VAL A 1 183 ? 14.172 22.203 7.434 1 92.31 183 VAL A N 1
ATOM 1447 C CA . VAL A 1 183 ? 14.023 21.328 6.27 1 92.31 183 VAL A CA 1
ATOM 1448 C C . VAL A 1 183 ? 12.836 21.797 5.43 1 92.31 183 VAL A C 1
ATOM 1450 O O . VAL A 1 183 ? 12.734 21.453 4.25 1 92.31 183 VAL A O 1
ATOM 1453 N N . LEU A 1 184 ? 11.938 22.625 6.012 1 94 184 LEU A N 1
ATOM 1454 C CA . LEU A 1 184 ? 10.727 23.047 5.324 1 94 184 LEU A CA 1
ATOM 1455 C C . LEU A 1 184 ? 10.844 24.5 4.852 1 94 184 LEU A C 1
ATOM 1457 O O . LEU A 1 184 ? 9.961 25 4.152 1 94 184 LEU A O 1
ATOM 1461 N N . GLN A 1 185 ? 11.883 25.141 5.16 1 91.06 185 GLN A N 1
ATOM 1462 C CA . GLN A 1 185 ? 12.023 26.562 4.922 1 91.06 185 GLN A CA 1
ATOM 1463 C C . GLN A 1 185 ? 11.922 26.891 3.434 1 91.06 185 GLN A C 1
ATOM 1465 O O . GLN A 1 185 ? 11.242 27.844 3.043 1 91.06 185 GLN A O 1
ATOM 1470 N N . ASP A 1 186 ? 12.547 26.062 2.689 1 92.31 186 ASP A N 1
ATOM 1471 C CA . ASP A 1 186 ? 12.609 26.344 1.256 1 92.31 186 ASP A CA 1
ATOM 1472 C C . ASP A 1 186 ? 11.25 26.109 0.596 1 92.31 186 ASP A C 1
ATOM 1474 O O . ASP A 1 186 ? 11.031 26.531 -0.542 1 92.31 186 ASP A O 1
ATOM 1478 N N . TYR A 1 187 ? 10.352 25.5 1.361 1 94.75 187 TYR A N 1
ATOM 1479 C CA . TYR A 1 187 ? 9.055 25.125 0.793 1 94.75 187 TYR A CA 1
ATOM 1480 C C . TYR A 1 187 ? 7.926 25.891 1.477 1 94.75 187 TYR A C 1
ATOM 1482 O O . TYR A 1 187 ? 6.754 25.719 1.133 1 94.75 187 TYR A O 1
ATOM 1490 N N . ALA A 1 188 ? 8.242 26.719 2.414 1 92.94 188 ALA A N 1
ATOM 1491 C CA . ALA A 1 188 ? 7.262 27.328 3.312 1 92.94 188 ALA A CA 1
ATOM 1492 C C . ALA A 1 188 ? 6.207 28.094 2.529 1 92.94 188 ALA A C 1
ATOM 1494 O O . ALA A 1 188 ? 5.031 28.125 2.908 1 92.94 188 ALA A O 1
ATOM 1495 N N . ASP A 1 189 ? 6.574 28.703 1.469 1 94.69 189 ASP A N 1
ATOM 1496 C CA . ASP A 1 189 ? 5.645 29.516 0.692 1 94.69 189 ASP A CA 1
ATOM 1497 C C . ASP A 1 189 ? 4.641 28.641 -0.058 1 94.69 189 ASP A C 1
ATOM 1499 O O . ASP A 1 189 ? 3.588 29.125 -0.483 1 94.69 189 ASP A O 1
ATOM 1503 N N . LEU A 1 190 ? 4.977 27.391 -0.246 1 96.25 190 LEU A N 1
ATOM 1504 C CA . LEU A 1 190 ? 4.109 26.469 -0.969 1 96.25 190 LEU A CA 1
ATOM 1505 C C . LEU A 1 190 ? 3.193 25.703 -0.008 1 96.25 190 LEU A C 1
ATOM 1507 O O . LEU A 1 190 ? 2.195 25.125 -0.427 1 96.25 190 LEU A O 1
ATOM 1511 N N . LEU A 1 191 ? 3.564 25.75 1.235 1 96.88 191 LEU A N 1
ATOM 1512 C CA . LEU A 1 191 ? 2.807 25.047 2.258 1 96.88 191 LEU A CA 1
ATOM 1513 C C . LEU A 1 191 ? 1.795 25.969 2.928 1 96.88 191 LEU A C 1
ATOM 1515 O O . LEU A 1 191 ? 2.109 27.109 3.234 1 96.88 191 LEU A O 1
ATOM 1519 N N . ASP A 1 192 ? 0.636 25.484 3.143 1 96.69 192 ASP A N 1
ATOM 1520 C CA . ASP A 1 192 ? -0.425 26.312 3.701 1 96.69 192 ASP A CA 1
ATOM 1521 C C . ASP A 1 192 ? -0.482 26.188 5.223 1 96.69 192 ASP A C 1
ATOM 1523 O O . ASP A 1 192 ? -0.752 27.156 5.922 1 96.69 192 ASP A O 1
ATOM 1527 N N . ILE A 1 193 ? -0.28 25.016 5.715 1 95.56 193 ILE A N 1
ATOM 1528 C CA . ILE A 1 193 ? -0.316 24.766 7.152 1 95.56 193 ILE A CA 1
ATOM 1529 C C . ILE A 1 193 ? 0.914 23.969 7.566 1 95.56 193 ILE A C 1
ATOM 1531 O O . ILE A 1 193 ? 1.301 23.016 6.883 1 95.56 193 ILE A O 1
ATOM 1535 N N . ILE A 1 194 ? 1.539 24.406 8.648 1 94.75 194 ILE A N 1
ATOM 1536 C CA . ILE A 1 194 ? 2.625 23.641 9.25 1 94.75 194 ILE A CA 1
ATOM 1537 C C . ILE A 1 194 ? 2.369 23.469 10.75 1 94.75 194 ILE A C 1
ATOM 1539 O O . ILE A 1 194 ? 2.238 24.453 11.477 1 94.75 194 ILE A O 1
ATOM 1543 N N . VAL A 1 195 ? 2.271 22.25 11.148 1 93.19 195 VAL A N 1
ATOM 1544 C CA . VAL A 1 195 ? 2.09 21.922 12.555 1 93.19 195 VAL A CA 1
ATOM 1545 C C . VAL A 1 195 ? 3.297 21.125 13.055 1 93.19 195 VAL A C 1
ATOM 1547 O O . VAL A 1 195 ? 3.734 20.172 12.406 1 93.19 195 VAL A O 1
ATOM 1550 N N . VAL A 1 196 ? 3.791 21.484 14.188 1 92.25 196 VAL A N 1
ATOM 1551 C CA . VAL A 1 196 ? 4.93 20.797 14.781 1 92.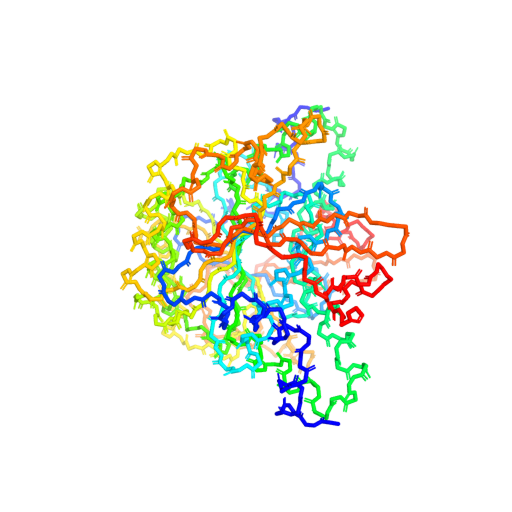25 196 VAL A CA 1
ATOM 1552 C C . VAL A 1 196 ? 4.484 20.062 16.047 1 92.25 196 VAL A C 1
ATOM 1554 O O . VAL A 1 196 ? 3.791 20.625 16.891 1 92.25 196 VAL A O 1
ATOM 1557 N N . LEU A 1 197 ? 4.867 18.766 16.062 1 92.19 197 LEU A N 1
ATOM 1558 C CA . LEU A 1 197 ? 4.625 17.953 17.266 1 92.19 197 LEU A CA 1
ATOM 1559 C C . LEU A 1 197 ? 5.844 17.953 18.172 1 92.19 197 LEU A C 1
ATOM 1561 O O . LEU A 1 197 ? 6.949 17.625 17.75 1 92.19 197 LEU A O 1
ATOM 1565 N N . GLU A 1 198 ? 5.582 18.281 19.406 1 89.69 198 GLU A N 1
ATOM 1566 C CA . GLU A 1 198 ? 6.66 18.328 20.391 1 89.69 198 GLU A CA 1
ATOM 1567 C C . GLU A 1 198 ? 6.391 17.391 21.562 1 89.69 198 GLU A C 1
ATOM 1569 O O . GLU A 1 198 ? 5.387 17.531 22.25 1 89.69 198 GLU A O 1
ATOM 1574 N N . PRO A 1 199 ? 7.324 16.5 21.719 1 89.19 199 PRO A N 1
ATOM 1575 C CA . PRO A 1 199 ? 7.145 15.609 22.859 1 89.19 199 PRO A CA 1
ATOM 1576 C C . PRO A 1 199 ? 7.301 16.328 24.203 1 89.19 199 PRO A C 1
ATOM 1578 O O . PRO A 1 199 ? 8.242 17.109 24.375 1 89.19 199 PRO A O 1
ATOM 1581 N N . LYS A 1 200 ? 6.387 16.125 25.078 1 88.38 200 LYS A N 1
ATOM 1582 C CA . LYS A 1 200 ? 6.43 16.562 26.469 1 88.38 200 LYS A CA 1
ATOM 1583 C C . LYS A 1 200 ? 6.449 15.375 27.422 1 88.38 200 LYS A C 1
ATOM 1585 O O . LYS A 1 200 ? 6.656 14.234 26.984 1 88.38 200 LYS A O 1
ATOM 1590 N N . GLN A 1 201 ? 6.465 15.523 28.656 1 84.44 201 GLN A N 1
ATOM 1591 C CA . GLN A 1 201 ? 6.613 14.453 29.641 1 84.44 201 GLN A CA 1
ATOM 1592 C C . GLN A 1 201 ? 5.508 13.414 29.5 1 84.44 201 GLN A C 1
ATOM 1594 O O . GLN A 1 201 ? 5.785 12.211 29.438 1 84.44 201 GLN A O 1
ATOM 1599 N N . ASP A 1 202 ? 4.215 13.883 29.359 1 84.88 202 ASP A N 1
ATOM 1600 C CA . ASP A 1 202 ? 3.129 12.898 29.406 1 84.88 202 ASP A CA 1
ATOM 1601 C C . ASP A 1 202 ? 2.246 13.016 28.156 1 84.88 202 ASP A C 1
ATOM 1603 O O . ASP A 1 202 ? 1.184 12.391 28.094 1 84.88 202 ASP A O 1
ATOM 1607 N N . TYR A 1 203 ? 2.645 13.859 27.234 1 86.69 203 TYR A N 1
ATOM 1608 C CA . TYR A 1 203 ? 1.84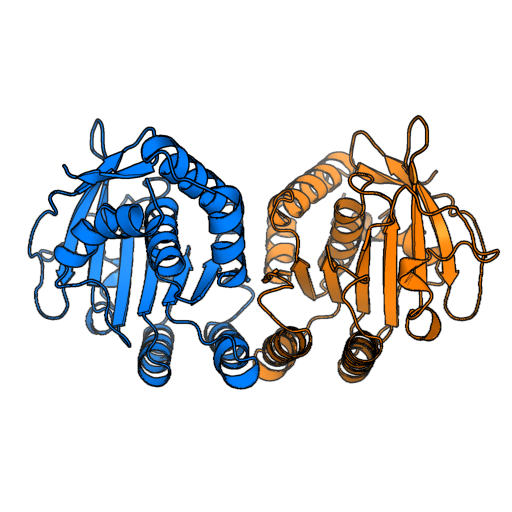7 14.031 26.031 1 86.69 203 TYR A CA 1
ATOM 1609 C C . TYR A 1 203 ? 2.67 14.656 24.906 1 86.69 203 TYR A C 1
ATOM 1611 O O . TYR A 1 203 ? 3.844 14.984 25.109 1 86.69 203 TYR A O 1
ATOM 1619 N N . VAL A 1 204 ? 2.139 14.742 23.734 1 88.81 204 VAL A N 1
ATOM 1620 C CA . VAL A 1 204 ? 2.723 15.445 22.594 1 88.81 204 VAL A CA 1
ATOM 1621 C C . VAL A 1 204 ? 1.922 16.719 22.297 1 88.81 204 VAL A C 1
ATOM 1623 O O . VAL A 1 204 ? 0.696 16.672 22.172 1 88.81 204 VAL A O 1
ATOM 1626 N N . GLN A 1 205 ? 2.609 17.812 22.312 1 90.38 205 GLN A N 1
ATOM 1627 C CA . GLN A 1 205 ? 1.979 19.109 22.094 1 90.38 205 GLN A CA 1
ATOM 1628 C C . GLN A 1 205 ? 1.963 19.469 20.609 1 90.38 205 GLN A C 1
ATOM 1630 O O . GLN A 1 205 ? 2.941 19.234 19.891 1 90.38 205 GLN A O 1
ATOM 1635 N N . PHE A 1 206 ? 0.816 20.062 20.188 1 91.06 206 PHE A N 1
ATOM 1636 C CA . PHE A 1 206 ? 0.691 20.578 18.828 1 91.06 206 PHE A CA 1
ATOM 1637 C C . PHE A 1 206 ? 1.01 22.062 18.781 1 91.06 206 PHE A C 1
ATOM 1639 O O . PHE A 1 206 ? 0.478 22.844 19.578 1 91.06 206 PHE A O 1
ATOM 1646 N N . SER A 1 207 ? 1.816 22.422 17.891 1 89.12 207 SER A N 1
ATOM 1647 C CA . SER A 1 207 ? 2.086 23.844 17.656 1 89.12 207 SER A CA 1
ATOM 1648 C C . SER A 1 207 ? 1.898 24.188 16.172 1 89.12 207 SER A C 1
ATOM 1650 O O . SER A 1 207 ? 2.576 23.641 15.312 1 89.12 207 SER A O 1
ATOM 1652 N N . VAL A 1 208 ? 0.964 25.062 15.906 1 90.94 208 VAL A N 1
ATOM 1653 C CA . VAL A 1 208 ? 0.799 25.562 14.547 1 90.94 208 VAL A CA 1
ATOM 1654 C C . VAL A 1 208 ? 1.826 26.656 14.273 1 90.94 208 VAL A C 1
ATOM 1656 O O . VAL A 1 208 ? 1.786 27.734 14.883 1 90.94 208 VAL A O 1
ATOM 1659 N N . VAL A 1 209 ? 2.719 26.391 13.383 1 90 209 VAL A N 1
ATOM 1660 C CA . VAL A 1 209 ? 3.783 27.359 13.141 1 90 209 VAL A CA 1
ATOM 1661 C C . VAL A 1 209 ? 3.461 28.172 11.891 1 90 209 VAL A C 1
ATOM 1663 O O . VAL A 1 209 ? 3.992 29.281 11.711 1 90 209 VAL A O 1
ATOM 1666 N N . LYS A 1 210 ? 2.627 27.625 11.078 1 91.62 210 LYS A N 1
ATOM 1667 C CA . LYS A 1 210 ? 2.133 28.359 9.914 1 91.62 210 LYS A CA 1
ATOM 1668 C C . LYS A 1 210 ? 0.668 28.031 9.641 1 91.62 210 LYS A C 1
ATOM 1670 O O . LYS A 1 210 ? 0.286 26.859 9.602 1 91.62 210 LYS A O 1
ATOM 1675 N N . ASP A 1 211 ? -0.188 29 9.547 1 92.62 211 ASP A N 1
ATOM 1676 C CA . ASP A 1 211 ? -1.586 28.891 9.141 1 92.62 211 ASP A CA 1
ATOM 1677 C C . ASP A 1 211 ? -1.907 29.891 8.023 1 92.62 211 ASP A C 1
ATOM 1679 O O . ASP A 1 211 ? -2.412 30.984 8.281 1 92.62 211 ASP A O 1
ATOM 1683 N N . ARG A 1 212 ? -1.612 29.328 6.777 1 91.69 212 ARG A N 1
ATOM 1684 C CA . ARG A 1 212 ? -1.773 30.141 5.578 1 91.69 212 ARG A CA 1
ATOM 1685 C C . ARG A 1 212 ? -0.985 31.438 5.688 1 91.69 212 ARG A C 1
ATOM 1687 O O . ARG A 1 212 ? 0.247 31.422 5.711 1 91.69 212 ARG A O 1
ATOM 1694 N N . THR A 1 213 ? -1.612 32.5 5.973 1 86.44 213 THR A N 1
ATOM 1695 C CA . THR A 1 213 ? -0.898 33.781 5.961 1 86.44 213 THR A CA 1
ATOM 1696 C C . THR A 1 213 ? -0.413 34.125 7.363 1 86.44 213 THR A C 1
ATOM 1698 O O . THR A 1 213 ? 0.369 35.094 7.531 1 86.44 213 THR A O 1
ATOM 1701 N N . VAL A 1 214 ? -0.798 33.344 8.375 1 81.5 214 VAL A N 1
ATOM 1702 C CA . VAL A 1 214 ? -0.425 33.656 9.758 1 81.5 214 VAL A CA 1
ATOM 1703 C C . VAL A 1 214 ? 0.749 32.781 10.172 1 81.5 214 VAL A C 1
ATOM 1705 O O . VAL A 1 214 ? 0.678 31.547 10.07 1 81.5 214 VAL A O 1
ATOM 1708 N N . LEU A 1 215 ? 1.908 33.469 10.492 1 76.12 215 LEU A N 1
ATOM 1709 C CA . LEU A 1 215 ? 3.086 32.75 10.984 1 76.12 215 LEU A CA 1
ATOM 1710 C C . LEU A 1 215 ? 3.172 32.812 12.508 1 76.12 215 LEU A C 1
ATOM 1712 O O . LEU A 1 215 ? 2.885 33.875 13.102 1 76.12 215 LEU A O 1
ATOM 1716 N N . ASN A 1 216 ? 3.756 31.672 13.18 1 63.5 216 ASN A N 1
ATOM 1717 C CA . ASN A 1 216 ? 4.07 31.5 14.594 1 63.5 216 ASN A CA 1
ATOM 1718 C C . ASN A 1 216 ? 2.867 31.812 15.477 1 63.5 216 ASN A C 1
ATOM 1720 O O . ASN A 1 216 ? 2.951 32.656 16.391 1 63.5 216 ASN A O 1
ATOM 1724 N N . PRO A 1 217 ? 1.532 31.281 15 1 60.84 217 PRO A N 1
ATOM 1725 C CA . PRO A 1 217 ? 0.357 31.859 15.672 1 60.84 217 PRO A CA 1
ATOM 1726 C C . PRO A 1 217 ? 0.197 31.359 17.109 1 60.84 217 PRO A C 1
ATOM 1728 O O . PRO A 1 217 ? -0.04 32.156 18.016 1 60.84 217 PRO A O 1
ATOM 1731 N N . THR A 1 218 ? -0.284 30.062 17.438 1 64.56 218 THR A N 1
ATOM 1732 C CA . THR A 1 218 ? -0.937 29.688 18.672 1 64.56 218 THR A CA 1
ATOM 1733 C C . THR A 1 218 ? -0.678 28.219 19 1 64.56 218 THR A C 1
ATOM 1735 O O . THR A 1 218 ? -0.479 27.406 18.094 1 64.56 218 THR A O 1
ATOM 1738 N N . HIS A 1 219 ? -0.209 27.969 20.234 1 69.25 219 HIS A N 1
ATOM 1739 C CA . HIS A 1 219 ? -0.319 26.609 20.734 1 69.25 219 HIS A CA 1
ATOM 1740 C C . HIS A 1 219 ? -1.764 26.125 20.703 1 69.25 219 HIS A C 1
ATOM 1742 O O . HIS A 1 219 ? -2.688 26.891 20.984 1 69.25 219 HIS A O 1
ATOM 1748 N N . LEU A 1 220 ? -1.839 24.891 20.094 1 75.44 220 LEU A N 1
ATOM 1749 C CA . LEU A 1 220 ? -3.178 24.312 20.062 1 75.44 220 LEU A CA 1
ATOM 1750 C C . LEU A 1 220 ? -3.494 23.625 21.391 1 75.44 220 LEU A C 1
ATOM 1752 O O . LEU A 1 220 ? -2.609 23.047 22.016 1 75.44 220 LEU A O 1
ATOM 1756 N N . ASP A 1 221 ? -4.648 23.844 21.922 1 76.44 221 ASP A N 1
ATOM 1757 C CA . ASP A 1 221 ? -5.094 23.094 23.094 1 76.44 221 ASP A CA 1
ATOM 1758 C C . ASP A 1 221 ? -5.414 21.641 22.734 1 76.44 221 ASP A C 1
ATOM 1760 O O . ASP A 1 221 ? -6.512 21.156 23.016 1 76.44 221 ASP A O 1
ATOM 1764 N N . LEU A 1 222 ? -4.535 20.984 22.016 1 82 222 LEU A N 1
ATOM 1765 C CA . LEU A 1 222 ? -4.617 19.578 21.641 1 82 222 LEU A CA 1
ATOM 1766 C C . LEU A 1 222 ? -3.342 18.844 22.016 1 82 222 LEU A C 1
ATOM 1768 O O . LEU A 1 222 ? -2.266 19.438 22.078 1 82 222 LEU A O 1
ATOM 1772 N N . LYS A 1 223 ? -3.598 17.641 22.453 1 83.94 223 LYS A N 1
ATOM 1773 C CA . LYS A 1 223 ? -2.455 16.781 22.75 1 83.94 223 LYS A CA 1
ATOM 1774 C C . LYS A 1 223 ? -2.639 15.383 22.141 1 83.94 223 LYS A C 1
ATOM 1776 O O . LYS A 1 223 ? -3.76 14.984 21.812 1 83.94 223 LYS A O 1
ATOM 1781 N N . LEU A 1 224 ? -1.622 14.797 21.875 1 85.19 224 LEU A N 1
ATOM 1782 C CA . LEU A 1 224 ? -1.606 13.375 21.531 1 85.19 224 LEU A CA 1
ATOM 1783 C C . LEU A 1 224 ? -1.244 12.531 22.75 1 85.19 224 LEU A C 1
ATOM 1785 O O . LEU A 1 224 ? -0.204 12.75 23.375 1 85.19 224 LEU A O 1
ATOM 1789 N N . ASP A 1 225 ? -2.203 11.688 23.078 1 80.94 225 ASP A N 1
ATOM 1790 C CA . ASP A 1 225 ? -1.97 10.797 24.203 1 80.94 225 ASP A CA 1
ATOM 1791 C C . ASP A 1 225 ? -0.884 9.773 23.891 1 80.94 225 ASP A C 1
ATOM 1793 O O . ASP A 1 225 ? -0.96 9.078 22.875 1 80.94 225 ASP A O 1
ATOM 1797 N N . ILE A 1 226 ? 0.051 9.688 24.688 1 76.62 226 ILE A N 1
ATOM 1798 C CA . ILE A 1 226 ? 1.205 8.844 24.391 1 76.62 226 ILE A CA 1
ATOM 1799 C C . ILE A 1 226 ? 0.818 7.375 24.516 1 76.62 226 ILE A C 1
ATOM 1801 O O . ILE A 1 226 ? 1.366 6.52 23.812 1 76.62 226 ILE A O 1
ATOM 1805 N N . LYS A 1 227 ? -0.144 7.051 25.344 1 75.38 227 LYS A N 1
ATOM 1806 C CA . LYS A 1 227 ? -0.521 5.656 25.562 1 75.38 227 LYS A CA 1
ATOM 1807 C C . LYS A 1 227 ? -1.404 5.141 24.422 1 75.38 227 LYS A C 1
ATOM 1809 O O . LYS A 1 227 ? -1.167 4.059 23.891 1 75.38 227 LYS A O 1
ATOM 1814 N N . THR A 1 228 ? -2.367 6.043 24.062 1 75.56 228 THR A N 1
ATOM 1815 C CA . THR A 1 228 ? -3.338 5.59 23.078 1 75.56 228 THR A CA 1
ATOM 1816 C C . THR A 1 228 ? -2.977 6.113 21.688 1 75.56 228 THR A C 1
ATOM 1818 O O . THR A 1 228 ? -3.504 5.633 20.688 1 75.56 228 THR A O 1
ATOM 1821 N N . LEU A 1 229 ? -2.199 7.16 21.625 1 74.94 229 LEU A N 1
ATOM 1822 C CA . LEU A 1 229 ? -1.805 7.871 20.406 1 74.94 229 LEU A CA 1
ATOM 1823 C C . LEU A 1 229 ? -3.02 8.469 19.703 1 74.94 229 LEU A C 1
ATOM 1825 O O . LEU A 1 229 ? -3.059 8.555 18.484 1 74.94 229 LEU A O 1
ATOM 1829 N N . LEU A 1 230 ? -3.969 8.75 20.609 1 83.06 230 LEU A N 1
ATOM 1830 C CA . LEU A 1 230 ? -5.141 9.445 20.094 1 83.06 230 LEU A CA 1
ATOM 1831 C C . LEU A 1 230 ? -5.062 10.945 20.391 1 83.06 230 LEU A C 1
ATOM 1833 O O . LEU A 1 230 ? -4.586 11.344 21.453 1 83.06 230 LEU A O 1
ATOM 1837 N N . ILE A 1 231 ? -5.492 11.633 19.391 1 84.44 231 ILE A N 1
ATOM 1838 C CA . ILE A 1 231 ? -5.605 13.07 19.609 1 84.44 231 ILE A CA 1
ATOM 1839 C C . ILE A 1 231 ? -6.672 13.359 20.672 1 84.44 231 ILE A C 1
ATOM 1841 O O . ILE A 1 231 ? -7.75 12.758 20.641 1 84.44 231 ILE A O 1
ATOM 1845 N N . ALA A 1 232 ? -6.301 14.125 21.672 1 78.31 232 ALA A N 1
ATOM 1846 C CA . ALA A 1 232 ? -7.227 14.477 22.75 1 78.31 232 ALA A CA 1
ATOM 1847 C C . ALA A 1 232 ? -7.18 15.977 23.047 1 78.31 232 ALA A C 1
ATOM 1849 O O . ALA A 1 232 ? -6.191 16.641 22.734 1 78.31 232 ALA A O 1
ATOM 1850 N N . GLU A 1 233 ? -8.328 16.516 23.453 1 73.5 233 GLU A N 1
ATOM 1851 C CA . GLU A 1 233 ? -8.359 17.891 23.922 1 73.5 233 GLU A CA 1
ATOM 1852 C C . GLU A 1 233 ? -7.539 18.062 25.188 1 73.5 233 GLU A C 1
ATOM 1854 O O . GLU A 1 233 ? -7.539 17.188 26.062 1 73.5 233 GLU A O 1
ATOM 1859 N N . ALA A 1 234 ? -6.637 19.062 25.062 1 66.62 234 ALA A N 1
ATOM 1860 C CA . ALA A 1 234 ? -5.793 19.328 26.219 1 66.62 234 ALA A CA 1
ATOM 1861 C C . ALA A 1 234 ? -6.629 19.781 27.406 1 66.62 234 ALA A C 1
ATOM 1863 O O . ALA A 1 234 ? -7.672 20.422 27.234 1 66.62 234 ALA A O 1
ATOM 1864 N N . MET B 1 1 ? 27.25 -16 1.772 1 70.62 1 MET B N 1
ATOM 1865 C CA . MET B 1 1 ? 26.766 -16.141 0.4 1 70.62 1 MET B CA 1
ATOM 1866 C C . MET B 1 1 ? 26.484 -14.781 -0.218 1 70.62 1 MET B C 1
ATOM 1868 O O . MET B 1 1 ? 26.125 -13.836 0.49 1 70.62 1 MET B O 1
ATOM 1872 N N . VAL B 1 2 ? 26.859 -14.734 -1.514 1 72.94 2 VAL B N 1
ATOM 1873 C CA . VAL B 1 2 ? 26.609 -13.477 -2.201 1 72.94 2 VAL B CA 1
ATOM 1874 C C . VAL B 1 2 ? 25.266 -13.531 -2.918 1 72.94 2 VAL B C 1
ATOM 1876 O O . VAL B 1 2 ? 24.703 -14.609 -3.104 1 72.94 2 VAL B O 1
ATOM 1879 N N . LYS B 1 3 ? 24.703 -12.453 -3.205 1 76.69 3 LYS B N 1
ATOM 1880 C CA . LYS B 1 3 ? 23.406 -12.297 -3.832 1 76.69 3 LYS B CA 1
ATOM 1881 C C . LYS B 1 3 ? 23.234 -13.25 -5.012 1 76.69 3 LYS B C 1
ATOM 1883 O O . LYS B 1 3 ? 22.203 -13.898 -5.152 1 76.69 3 LYS B O 1
ATOM 1888 N N . GLN B 1 4 ? 24.203 -13.438 -5.762 1 73.62 4 GLN B N 1
ATOM 1889 C CA . GLN B 1 4 ? 24.141 -14.258 -6.965 1 73.62 4 GLN B CA 1
ATOM 1890 C C . GLN B 1 4 ? 23.922 -15.727 -6.613 1 73.62 4 GLN B C 1
ATOM 1892 O O . GLN B 1 4 ? 23.172 -16.422 -7.289 1 73.62 4 GLN B O 1
ATOM 1897 N N . GLU B 1 5 ? 24.516 -16.078 -5.578 1 69.94 5 GLU B N 1
ATOM 1898 C CA . GLU B 1 5 ? 24.375 -17.469 -5.141 1 69.94 5 GLU B CA 1
ATOM 1899 C C . GLU B 1 5 ? 22.984 -17.734 -4.582 1 69.94 5 GLU B C 1
ATOM 1901 O O . GLU B 1 5 ? 22.422 -18.812 -4.781 1 69.94 5 GLU B O 1
ATOM 1906 N N . LEU B 1 6 ? 22.406 -16.734 -4.02 1 73.31 6 LEU B N 1
ATOM 1907 C CA . LEU B 1 6 ? 21.062 -16.828 -3.465 1 73.31 6 LEU B CA 1
ATOM 1908 C C . LEU B 1 6 ? 20.031 -16.984 -4.578 1 73.31 6 LEU B C 1
ATOM 1910 O O . LEU B 1 6 ? 19.094 -17.781 -4.457 1 73.31 6 LEU B O 1
ATOM 1914 N N . ILE B 1 7 ? 20.312 -16.312 -5.566 1 73.25 7 ILE B N 1
ATOM 1915 C CA . ILE B 1 7 ? 19.422 -16.375 -6.715 1 73.25 7 ILE B CA 1
ATOM 1916 C C . ILE B 1 7 ? 19.453 -17.781 -7.328 1 73.25 7 ILE B C 1
ATOM 1918 O O . ILE B 1 7 ? 18.406 -18.359 -7.625 1 73.25 7 ILE B O 1
ATOM 1922 N N . GLN B 1 8 ? 20.609 -18.281 -7.406 1 70.69 8 GLN B N 1
ATOM 1923 C CA . GLN B 1 8 ? 20.797 -19.562 -8.086 1 70.69 8 GLN B CA 1
ATOM 1924 C C . GLN B 1 8 ? 20.266 -20.719 -7.254 1 70.69 8 GLN B C 1
ATOM 1926 O O . GLN B 1 8 ? 19.781 -21.703 -7.801 1 70.69 8 GLN B O 1
ATOM 1931 N N . ARG B 1 9 ? 20.219 -20.516 -6.02 1 70.19 9 ARG B N 1
ATOM 1932 C CA . ARG B 1 9 ? 19.875 -21.625 -5.152 1 70.19 9 ARG B CA 1
ATOM 1933 C C . ARG B 1 9 ? 18.484 -21.422 -4.531 1 70.19 9 ARG B C 1
ATOM 1935 O O . ARG B 1 9 ? 18.125 -22.125 -3.58 1 70.19 9 ARG B O 1
ATOM 1942 N N . SER B 1 10 ? 17.812 -20.484 -5.074 1 78.06 10 SER B N 1
ATOM 1943 C CA . SER B 1 10 ? 16.5 -20.188 -4.539 1 78.06 10 SER B CA 1
ATOM 1944 C C . SER B 1 10 ? 15.523 -21.328 -4.805 1 78.06 10 SER B C 1
ATOM 1946 O O . SER B 1 10 ? 15.445 -21.844 -5.922 1 78.06 10 SER B O 1
ATOM 1948 N N . PRO B 1 11 ? 14.797 -21.812 -3.76 1 77.12 11 PRO B N 1
ATOM 1949 C CA . PRO B 1 11 ? 13.758 -22.812 -3.98 1 77.12 11 PRO B CA 1
ATOM 1950 C C . PRO B 1 11 ? 12.703 -22.359 -4.992 1 77.12 11 PRO B C 1
ATOM 1952 O O . PRO B 1 11 ? 12.016 -23.188 -5.59 1 77.12 11 PRO B O 1
ATOM 1955 N N . VAL B 1 12 ? 12.625 -21.094 -5.195 1 84.44 12 VAL B N 1
ATOM 1956 C CA . VAL B 1 12 ? 11.695 -20.562 -6.188 1 84.44 12 VAL B CA 1
ATOM 1957 C C . VAL B 1 12 ? 12.117 -21 -7.586 1 84.44 12 VAL B C 1
ATOM 1959 O O . VAL B 1 12 ? 11.273 -21.219 -8.461 1 84.44 12 VAL B O 1
ATOM 1962 N N . ARG B 1 13 ? 13.359 -21.188 -7.746 1 81.31 13 ARG B N 1
ATOM 1963 C CA . ARG B 1 13 ? 13.852 -21.672 -9.031 1 81.31 13 ARG B CA 1
ATOM 1964 C C . ARG B 1 13 ? 13.336 -23.078 -9.312 1 81.31 13 ARG B C 1
ATOM 1966 O O . ARG B 1 13 ? 12.984 -23.406 -10.445 1 81.31 13 ARG B O 1
ATOM 1973 N N . VAL B 1 14 ? 13.398 -23.875 -8.266 1 78.62 14 VAL B N 1
ATOM 1974 C CA . VAL B 1 14 ? 12.883 -25.234 -8.406 1 78.62 14 VAL B CA 1
ATOM 1975 C C . VAL B 1 14 ? 11.398 -25.188 -8.758 1 78.62 14 VAL B C 1
ATOM 1977 O O . VAL B 1 14 ? 10.938 -25.922 -9.633 1 78.62 14 VAL B O 1
ATOM 1980 N N . PHE B 1 15 ? 10.734 -24.297 -8.102 1 85.31 15 PHE B N 1
ATOM 1981 C CA . PHE B 1 15 ? 9.32 -24.094 -8.383 1 85.31 15 PHE B CA 1
ATOM 1982 C C . PHE B 1 15 ? 9.117 -23.688 -9.836 1 85.31 15 PHE B C 1
ATOM 1984 O O . PHE B 1 15 ? 8.312 -24.281 -10.547 1 85.31 15 PHE B O 1
ATOM 1991 N N . GLU B 1 16 ? 9.914 -22.75 -10.273 1 84.31 16 GLU B N 1
ATOM 1992 C CA . GLU B 1 16 ? 9.797 -22.234 -11.641 1 84.31 16 GLU B CA 1
ATOM 1993 C C . GLU B 1 16 ? 10.125 -23.328 -12.664 1 84.31 16 GLU B C 1
ATOM 1995 O O . GLU B 1 16 ? 9.438 -23.453 -13.68 1 84.31 16 GLU B O 1
ATOM 2000 N N . LYS B 1 17 ? 11.141 -24.109 -12.312 1 81.69 17 LYS B N 1
ATOM 2001 C CA . LYS B 1 17 ? 11.531 -25.203 -13.203 1 81.69 17 LYS B CA 1
ATOM 2002 C C . LYS B 1 17 ? 10.422 -26.25 -13.32 1 81.69 17 LYS B C 1
ATOM 2004 O O . LYS B 1 17 ? 10.211 -26.812 -14.391 1 81.69 17 LYS B O 1
ATOM 2009 N N . SER B 1 18 ? 9.727 -26.375 -12.273 1 82.56 18 SER B N 1
ATOM 2010 C CA . SER B 1 18 ? 8.672 -27.391 -12.242 1 82.56 18 SER B CA 1
ATOM 2011 C C . SER B 1 18 ? 7.488 -26.984 -13.102 1 82.56 18 SER B C 1
ATOM 2013 O O . SER B 1 18 ? 6.66 -27.812 -13.469 1 82.56 18 SER B O 1
ATOM 2015 N N . ILE B 1 19 ? 7.43 -25.734 -13.406 1 85.56 19 ILE B N 1
ATOM 2016 C CA . ILE B 1 19 ? 6.363 -25.266 -14.281 1 85.56 19 ILE B CA 1
ATOM 2017 C C . ILE B 1 19 ? 6.957 -24.688 -15.562 1 85.56 19 ILE B C 1
ATOM 2019 O O . ILE B 1 19 ? 6.559 -23.609 -16.016 1 85.56 19 ILE B O 1
ATOM 2023 N N . HIS B 1 20 ? 7.93 -25.375 -16.109 1 84.44 20 HIS B N 1
ATOM 2024 C CA . HIS B 1 20 ? 8.57 -25.109 -17.391 1 84.44 20 HIS B CA 1
ATOM 2025 C C . HIS B 1 20 ? 9.164 -23.703 -17.438 1 84.44 20 HIS B C 1
ATOM 2027 O O . HIS B 1 20 ? 8.945 -22.969 -18.391 1 84.44 20 HIS B O 1
ATOM 2033 N N . GLY B 1 21 ? 9.781 -23.297 -16.391 1 82.06 21 GLY B N 1
ATOM 2034 C CA . GLY B 1 21 ? 10.555 -22.078 -16.375 1 82.06 21 GLY B CA 1
ATOM 2035 C C . GLY B 1 21 ? 9.812 -20.906 -15.773 1 82.06 21 GLY B C 1
ATOM 2036 O O . GLY B 1 21 ? 10.188 -19.75 -15.969 1 82.06 21 GLY B O 1
ATOM 2037 N N . GLY B 1 22 ? 8.742 -21.203 -15.07 1 87.19 22 GLY B N 1
ATOM 2038 C CA . GLY B 1 22 ? 8 -20.156 -14.398 1 87.19 22 GLY B CA 1
ATOM 2039 C C . GLY B 1 22 ? 7 -19.453 -15.305 1 87.19 22 GLY B C 1
ATOM 2040 O O . GLY B 1 22 ? 6.703 -19.953 -16.391 1 87.19 22 GLY B O 1
ATOM 2041 N N . LEU B 1 23 ? 6.418 -18.484 -14.789 1 93.75 23 LEU B N 1
ATOM 2042 C CA . LEU B 1 23 ? 5.441 -17.719 -15.547 1 93.75 23 LEU B CA 1
ATOM 2043 C C . LEU B 1 23 ? 6.129 -16.844 -16.594 1 93.75 23 LEU B C 1
ATOM 2045 O O . LEU B 1 23 ? 7.148 -16.219 -16.312 1 93.75 23 LEU B O 1
ATOM 2049 N N . LYS B 1 24 ? 5.68 -16.922 -17.812 1 93.75 24 LYS B N 1
ATOM 2050 C CA . LYS B 1 24 ? 6.23 -16.109 -18.891 1 93.75 24 LYS B CA 1
ATOM 2051 C C . LYS B 1 24 ? 5.48 -14.789 -19.016 1 93.75 24 LYS B C 1
ATOM 2053 O O . LYS B 1 24 ? 4.391 -14.633 -18.469 1 93.75 24 LYS B O 1
ATOM 2058 N N . ALA B 1 25 ? 6.137 -13.844 -19.797 1 94.19 25 ALA B N 1
ATOM 2059 C CA . ALA B 1 25 ? 5.496 -12.562 -20.062 1 94.19 25 ALA B CA 1
ATOM 2060 C C . ALA B 1 25 ? 4.125 -12.758 -20.703 1 94.19 25 ALA B C 1
ATOM 2062 O O . ALA B 1 25 ? 3.979 -13.539 -21.641 1 94.19 25 ALA B O 1
ATOM 2063 N N . GLY B 1 26 ? 3.135 -12.094 -20.156 1 96.69 26 GLY B N 1
ATOM 2064 C CA . GLY B 1 26 ? 1.787 -12.156 -20.688 1 96.69 26 GLY B CA 1
ATOM 2065 C C . GLY B 1 26 ? 0.948 -13.258 -20.078 1 96.69 26 GLY B C 1
ATOM 2066 O O . GLY B 1 26 ? -0.241 -13.383 -20.375 1 96.69 26 GLY B O 1
ATOM 2067 N N . GLU B 1 27 ? 1.562 -14.031 -19.188 1 97.38 27 GLU B N 1
ATOM 2068 C CA . GLU B 1 27 ? 0.843 -15.164 -18.609 1 97.38 27 GLU B CA 1
ATOM 2069 C C . GLU B 1 27 ? 0.302 -14.828 -17.234 1 97.38 27 GLU B C 1
ATOM 2071 O O . GLU B 1 27 ? 0.818 -13.938 -16.562 1 97.38 27 GLU B O 1
ATOM 2076 N N . ILE B 1 28 ? -0.731 -15.531 -16.859 1 98.06 28 ILE B N 1
ATOM 2077 C CA . ILE B 1 28 ? -1.33 -15.406 -15.539 1 98.06 28 ILE B CA 1
ATOM 2078 C C . ILE B 1 28 ? -1.23 -16.734 -14.797 1 98.06 28 ILE B C 1
ATOM 2080 O O . ILE B 1 28 ? -1.576 -17.781 -15.344 1 98.06 28 ILE B O 1
ATOM 2084 N N . GLY B 1 29 ? -0.691 -16.703 -13.641 1 97.62 29 GLY B N 1
ATOM 2085 C CA . GLY B 1 29 ? -0.672 -17.844 -12.734 1 97.62 29 GLY B CA 1
ATOM 2086 C C . GLY B 1 29 ? -1.497 -17.609 -11.477 1 97.62 29 GLY B C 1
ATOM 2087 O O . GLY B 1 29 ? -1.691 -16.469 -11.055 1 97.62 29 GLY B O 1
ATOM 2088 N N . VAL B 1 30 ? -1.938 -18.703 -10.883 1 97.25 30 VAL B N 1
ATOM 2089 C CA . VAL B 1 30 ? -2.73 -18.625 -9.664 1 97.25 30 VAL B CA 1
ATOM 2090 C C . VAL B 1 30 ? -2.18 -19.594 -8.617 1 97.25 30 VAL B C 1
ATOM 2092 O O . VAL B 1 30 ? -1.897 -20.75 -8.922 1 97.25 30 VAL B O 1
ATOM 2095 N N . ILE B 1 31 ? -1.965 -19.078 -7.438 1 95.88 31 ILE B N 1
ATOM 2096 C CA . ILE B 1 31 ? -1.723 -19.891 -6.254 1 95.88 31 ILE B CA 1
ATOM 2097 C C . ILE B 1 31 ? -3.012 -20.031 -5.445 1 95.88 31 ILE B C 1
ATOM 2099 O O . ILE B 1 31 ? -3.498 -19.047 -4.875 1 95.88 31 ILE B O 1
ATOM 2103 N N . ALA B 1 32 ? -3.521 -21.234 -5.402 1 95.06 32 ALA B N 1
ATOM 2104 C CA . ALA B 1 32 ? -4.805 -21.453 -4.742 1 95.06 32 ALA B CA 1
ATOM 2105 C C . ALA B 1 32 ? -4.637 -22.328 -3.502 1 95.06 32 ALA B C 1
ATOM 2107 O O . ALA B 1 32 ? -3.824 -23.25 -3.494 1 95.06 32 ALA B O 1
ATOM 2108 N N . SER B 1 33 ? -5.332 -21.969 -2.475 1 93.38 33 SER B N 1
ATOM 2109 C CA . SER B 1 33 ? -5.379 -22.781 -1.261 1 93.38 33 SER B CA 1
ATOM 2110 C C . SER B 1 33 ? -6.492 -22.312 -0.328 1 93.38 33 SER B C 1
ATOM 2112 O O . SER B 1 33 ? -7.121 -21.281 -0.575 1 93.38 33 SER B O 1
ATOM 2114 N N . ARG B 1 34 ? -6.68 -23.078 0.698 1 90.56 34 ARG B N 1
ATOM 2115 C CA . ARG B 1 34 ? -7.531 -22.594 1.78 1 90.56 34 ARG B CA 1
ATOM 2116 C C . ARG B 1 34 ? -6.883 -21.438 2.516 1 90.56 34 ARG B C 1
ATOM 2118 O O . ARG B 1 34 ? -5.688 -21.172 2.354 1 90.56 34 ARG B O 1
ATOM 2125 N N . LYS B 1 35 ? -7.73 -20.688 3.242 1 87.94 35 LYS B N 1
ATOM 2126 C CA . LYS B 1 35 ? -7.238 -19.547 3.99 1 87.94 35 LYS B CA 1
ATOM 2127 C C . LYS B 1 35 ? -6.184 -19.953 5.012 1 87.94 35 LYS B C 1
ATOM 2129 O O . LYS B 1 35 ? -6.344 -20.969 5.695 1 87.94 35 LYS B O 1
ATOM 2134 N N . GLY B 1 36 ? -5.113 -19.219 5.062 1 86.25 36 GLY B N 1
ATOM 2135 C CA . GLY B 1 36 ? -4.133 -19.391 6.121 1 86.25 36 GLY B CA 1
ATOM 2136 C 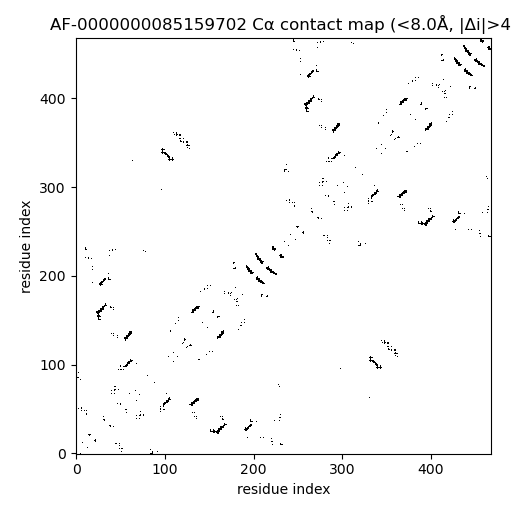C . GLY B 1 36 ? -3.086 -20.453 5.793 1 86.25 36 GLY B C 1
ATOM 2137 O O . GLY B 1 36 ? -2.223 -20.75 6.621 1 86.25 36 GLY B O 1
ATOM 2138 N N . VAL B 1 37 ? -3.076 -20.969 4.594 1 87.62 37 VAL B N 1
ATOM 2139 C CA . VAL B 1 37 ? -2.205 -22.094 4.273 1 87.62 37 VAL B CA 1
ATOM 2140 C C . VAL B 1 37 ? -0.822 -21.578 3.879 1 87.62 37 VAL B C 1
ATOM 2142 O O . VAL B 1 37 ? 0.183 -22.266 4.09 1 87.62 37 VAL B O 1
ATOM 2145 N N . GLY B 1 38 ? -0.771 -20.344 3.199 1 89.69 38 GLY B N 1
ATOM 2146 C CA . GLY B 1 38 ? 0.556 -19.859 2.861 1 89.69 38 GLY B CA 1
ATOM 2147 C C . GLY B 1 38 ? 0.607 -19.141 1.522 1 89.69 38 GLY B C 1
ATOM 2148 O O . GLY B 1 38 ? 1.688 -18.922 0.976 1 89.69 38 GLY B O 1
ATOM 2149 N N . LYS B 1 39 ? -0.479 -18.797 0.933 1 92 39 LYS B N 1
ATOM 2150 C CA . LYS B 1 39 ? -0.535 -18.141 -0.372 1 92 39 LYS B CA 1
ATOM 2151 C C . LYS B 1 39 ? 0.332 -16.891 -0.398 1 92 39 LYS B C 1
ATOM 2153 O O . LYS B 1 39 ? 1.147 -16.703 -1.305 1 92 39 LYS B O 1
ATOM 2158 N N . THR B 1 40 ? 0.127 -16.031 0.655 1 90.06 40 THR B N 1
ATOM 2159 C CA . THR B 1 40 ? 0.853 -14.758 0.702 1 90.06 40 THR B CA 1
ATOM 2160 C C . THR B 1 40 ? 2.355 -15 0.81 1 90.06 40 THR B C 1
ATOM 2162 O O . THR B 1 40 ? 3.146 -14.344 0.127 1 90.06 40 THR B O 1
ATOM 2165 N N . SER B 1 41 ? 2.715 -15.961 1.598 1 90 41 SER B N 1
ATOM 2166 C CA . SER B 1 41 ? 4.129 -16.297 1.748 1 90 41 SER B CA 1
ATOM 2167 C C . SER B 1 41 ? 4.742 -16.719 0.418 1 90 41 SER B C 1
ATOM 2169 O O . SER B 1 41 ? 5.82 -16.25 0.048 1 90 41 SER B O 1
ATOM 2171 N N . VAL B 1 42 ? 4.078 -17.594 -0.286 1 92.12 42 VAL B N 1
ATOM 2172 C CA . VAL B 1 42 ? 4.562 -18.078 -1.57 1 92.12 42 VAL B CA 1
ATOM 2173 C C . VAL B 1 42 ? 4.68 -16.922 -2.561 1 92.12 42 VAL B C 1
ATOM 2175 O O . VAL B 1 42 ? 5.707 -16.781 -3.227 1 92.12 42 VAL B O 1
ATOM 2178 N N . LEU B 1 43 ? 3.705 -16.125 -2.615 1 94.94 43 LEU B N 1
ATOM 2179 C CA . LEU B 1 43 ? 3.695 -14.992 -3.535 1 94.94 43 LEU B CA 1
ATOM 2180 C C . LEU B 1 43 ? 4.828 -14.023 -3.213 1 94.94 43 LEU B C 1
ATOM 2182 O O . LEU B 1 43 ? 5.488 -13.508 -4.121 1 94.94 43 LEU B O 1
ATOM 2186 N N . VAL B 1 44 ? 5.008 -13.758 -1.948 1 93 44 VAL B N 1
ATOM 2187 C CA . VAL B 1 44 ? 6.074 -12.852 -1.529 1 93 44 VAL B CA 1
ATOM 2188 C C . VAL B 1 44 ? 7.43 -13.438 -1.916 1 93 44 VAL B C 1
ATOM 2190 O O . VAL B 1 44 ? 8.32 -12.719 -2.363 1 93 44 VAL B O 1
ATOM 2193 N N . GLN B 1 45 ? 7.59 -14.742 -1.764 1 92.69 45 GLN B N 1
ATOM 2194 C CA . GLN B 1 45 ? 8.844 -15.383 -2.139 1 92.69 45 GLN B CA 1
ATOM 2195 C C . GLN B 1 45 ? 9.078 -15.305 -3.645 1 92.69 45 GLN B C 1
ATOM 2197 O O . GLN B 1 45 ? 10.203 -15.086 -4.098 1 92.69 45 GLN B O 1
ATOM 2202 N N . ILE B 1 46 ? 8.023 -15.492 -4.398 1 94.31 46 ILE B N 1
ATOM 2203 C CA . ILE B 1 46 ? 8.117 -15.312 -5.844 1 94.31 46 ILE B CA 1
ATOM 2204 C C . ILE B 1 46 ? 8.531 -13.883 -6.168 1 94.31 46 ILE B C 1
ATOM 2206 O O . ILE B 1 46 ? 9.43 -13.656 -6.984 1 94.31 46 ILE B O 1
ATOM 2210 N N . ALA B 1 47 ? 7.93 -12.938 -5.523 1 95.69 47 ALA B N 1
ATOM 2211 C CA . ALA B 1 47 ? 8.242 -11.523 -5.727 1 95.69 47 ALA B CA 1
ATOM 2212 C C . ALA B 1 47 ? 9.688 -11.227 -5.352 1 95.69 47 ALA B C 1
ATOM 2214 O O . ALA B 1 47 ? 10.406 -10.562 -6.105 1 95.69 47 ALA B O 1
ATOM 2215 N N . LEU B 1 48 ? 10.086 -11.719 -4.207 1 93.38 48 LEU B N 1
ATOM 2216 C CA . LEU B 1 48 ? 11.445 -11.484 -3.734 1 93.38 48 LEU B CA 1
ATOM 2217 C C . LEU B 1 48 ? 12.469 -12.047 -4.711 1 93.38 48 LEU B C 1
ATOM 2219 O O . LEU B 1 48 ? 13.516 -11.438 -4.949 1 93.38 48 LEU B O 1
ATOM 2223 N N . ASP B 1 49 ? 12.148 -13.227 -5.188 1 92.38 49 ASP B N 1
ATOM 2224 C CA . ASP B 1 49 ? 13.047 -13.836 -6.16 1 92.38 49 ASP B CA 1
ATOM 2225 C C . ASP B 1 49 ? 13.219 -12.945 -7.387 1 92.38 49 ASP B C 1
ATOM 2227 O O . ASP B 1 49 ? 14.336 -12.766 -7.879 1 92.38 49 ASP B O 1
ATOM 2231 N N . LYS B 1 50 ? 12.195 -12.414 -7.891 1 93.5 50 LYS B N 1
ATOM 2232 C CA . LYS B 1 50 ? 12.25 -11.5 -9.031 1 93.5 50 LYS B CA 1
ATOM 2233 C C . LYS B 1 50 ? 13.023 -10.234 -8.68 1 93.5 50 LYS B C 1
ATOM 2235 O O . LYS B 1 50 ? 13.859 -9.781 -9.469 1 93.5 50 LYS B O 1
ATOM 2240 N N . LEU B 1 51 ? 12.711 -9.695 -7.535 1 93.38 51 LEU B N 1
ATOM 2241 C CA . LEU B 1 51 ? 13.398 -8.484 -7.082 1 93.38 51 LEU B CA 1
ATOM 2242 C C . LEU B 1 51 ? 14.898 -8.727 -6.973 1 93.38 51 LEU B C 1
ATOM 2244 O O . LEU B 1 51 ? 15.695 -7.859 -7.348 1 93.38 51 LEU B O 1
ATOM 2248 N N . MET B 1 52 ? 15.266 -9.922 -6.504 1 91.38 52 MET B N 1
ATOM 2249 C CA . MET B 1 52 ? 16.672 -10.281 -6.367 1 91.38 52 MET B CA 1
ATOM 2250 C C . MET B 1 52 ? 17.359 -10.336 -7.73 1 91.38 52 MET B C 1
ATOM 2252 O O . MET B 1 52 ? 18.562 -10.109 -7.832 1 91.38 52 MET B O 1
ATOM 2256 N N . GLN B 1 53 ? 16.578 -10.602 -8.703 1 91 53 GLN B N 1
ATOM 2257 C CA . GLN B 1 53 ? 17.094 -10.664 -10.062 1 91 53 GLN B CA 1
ATOM 2258 C C . GLN B 1 53 ? 17.125 -9.273 -10.695 1 91 53 GLN B C 1
ATOM 2260 O O . GLN B 1 53 ? 17.438 -9.141 -11.883 1 91 53 GLN B O 1
ATOM 2265 N N . GLY B 1 54 ? 16.734 -8.266 -9.93 1 91 54 GLY B N 1
ATOM 2266 C CA . GLY B 1 54 ? 16.781 -6.895 -10.422 1 91 54 GLY B CA 1
ATOM 2267 C C . GLY B 1 54 ? 15.508 -6.48 -11.141 1 91 54 GLY B C 1
ATOM 2268 O O . GLY B 1 54 ? 15.461 -5.418 -11.773 1 91 54 GLY B O 1
ATOM 2269 N N . LYS B 1 55 ? 14.547 -7.336 -11.039 1 93.56 55 LYS B N 1
ATOM 2270 C CA . LYS B 1 55 ? 13.273 -7.035 -11.688 1 93.56 55 LYS B CA 1
ATOM 2271 C C . LYS B 1 55 ? 12.406 -6.145 -10.805 1 93.56 55 LYS B C 1
ATOM 2273 O O . LYS B 1 55 ? 12.656 -6.02 -9.602 1 93.56 55 LYS B O 1
ATOM 2278 N N . LYS B 1 56 ? 11.461 -5.48 -11.422 1 93.88 56 LYS B N 1
ATOM 2279 C CA . LYS B 1 56 ? 10.531 -4.605 -10.711 1 93.88 56 LYS B CA 1
ATOM 2280 C C . LYS B 1 56 ? 9.188 -5.289 -10.5 1 93.88 56 LYS B C 1
ATOM 2282 O O . LYS B 1 56 ? 8.648 -5.914 -11.414 1 93.88 56 LYS B O 1
ATOM 2287 N N . VAL B 1 57 ? 8.711 -5.133 -9.242 1 95.69 57 VAL B N 1
ATOM 2288 C CA . VAL B 1 57 ? 7.492 -5.852 -8.883 1 95.69 57 VAL B CA 1
ATOM 2289 C C . VAL B 1 57 ? 6.488 -4.883 -8.266 1 95.69 57 VAL B C 1
ATOM 2291 O O . VAL B 1 57 ? 6.855 -4.035 -7.449 1 95.69 57 VAL B O 1
ATOM 2294 N N . ILE B 1 58 ? 5.23 -4.973 -8.703 1 93.44 58 ILE B N 1
ATOM 2295 C CA . ILE B 1 58 ? 4.109 -4.332 -8.016 1 93.44 58 ILE B CA 1
ATOM 2296 C C . ILE B 1 58 ? 3.262 -5.391 -7.32 1 93.44 58 ILE B C 1
ATOM 2298 O O . ILE B 1 58 ? 2.848 -6.371 -7.941 1 93.44 58 ILE B O 1
ATOM 2302 N N . HIS B 1 59 ? 3.092 -5.203 -6.035 1 93.75 59 HIS B N 1
ATOM 2303 C CA . HIS B 1 59 ? 2.25 -6.094 -5.246 1 93.75 59 HIS B CA 1
ATOM 2304 C C . HIS B 1 59 ? 0.949 -5.406 -4.844 1 93.75 59 HIS B C 1
ATOM 2306 O O . HIS B 1 59 ? 0.957 -4.48 -4.027 1 93.75 59 HIS B O 1
ATOM 2312 N N . VAL B 1 60 ? -0.108 -5.898 -5.438 1 92.19 60 VAL B N 1
ATOM 2313 C CA . VAL B 1 60 ? -1.441 -5.391 -5.137 1 92.19 60 VAL B CA 1
ATOM 2314 C C . VAL B 1 60 ? -2.143 -6.328 -4.156 1 92.19 60 VAL B C 1
ATOM 2316 O O . VAL B 1 60 ? -2.264 -7.527 -4.41 1 92.19 60 VAL B O 1
ATOM 2319 N N . SER B 1 61 ? -2.516 -5.777 -3.072 1 90.38 61 SER B N 1
ATOM 2320 C CA . SER B 1 61 ? -3.217 -6.582 -2.074 1 90.38 61 SER B CA 1
ATOM 2321 C C . SER B 1 61 ? -4.656 -6.113 -1.9 1 90.38 61 SER B C 1
ATOM 2323 O O . SER B 1 61 ? -4.934 -4.91 -1.932 1 90.38 61 SER B O 1
ATOM 2325 N N . PHE B 1 62 ? -5.609 -7.031 -1.691 1 85.31 62 PHE B N 1
ATOM 2326 C CA . PHE B 1 62 ? -7.02 -6.738 -1.463 1 85.31 62 PHE B CA 1
ATOM 2327 C C . PHE B 1 62 ? -7.43 -7.125 -0.047 1 85.31 62 PHE B C 1
ATOM 2329 O O . PHE B 1 62 ? -8.562 -6.875 0.365 1 85.31 62 PHE B O 1
ATOM 2336 N N . SER B 1 63 ? -6.605 -7.691 0.718 1 67.69 63 SER B N 1
ATOM 2337 C CA . SER B 1 63 ? -6.988 -8.188 2.037 1 67.69 63 SER B CA 1
ATOM 2338 C C . SER B 1 63 ? -7.066 -7.047 3.051 1 67.69 63 SER B C 1
ATOM 2340 O O . SER B 1 63 ? -6.211 -6.16 3.061 1 67.69 63 SER B O 1
ATOM 2342 N N . GLN B 1 64 ? -8.352 -6.855 3.609 1 57.12 64 GLN B N 1
ATOM 2343 C CA . GLN B 1 64 ? -8.602 -5.863 4.652 1 57.12 64 GLN B CA 1
ATOM 2344 C C . GLN B 1 64 ? -7.867 -6.23 5.941 1 57.12 64 GLN B C 1
ATOM 2346 O O . GLN B 1 64 ? -7.555 -5.355 6.754 1 57.12 64 GLN B O 1
ATOM 2351 N N . HIS B 1 65 ? -7.93 -7.492 6.285 1 51.06 65 HIS B N 1
ATOM 2352 C CA . HIS B 1 65 ? -7.535 -7.949 7.613 1 51.06 65 HIS B CA 1
ATOM 2353 C C . HIS B 1 65 ? -6.055 -8.312 7.652 1 51.06 65 HIS B C 1
ATOM 2355 O O . HIS B 1 65 ? -5.488 -8.508 8.734 1 51.06 65 HIS B O 1
ATOM 2361 N N . THR B 1 66 ? -5.621 -8.766 6.492 1 47.25 66 THR B N 1
ATOM 2362 C CA . THR B 1 66 ? -4.477 -9.664 6.582 1 47.25 66 THR B CA 1
ATOM 2363 C C . THR B 1 66 ? -3.221 -8.898 6.996 1 47.25 66 THR B C 1
ATOM 2365 O O . THR B 1 66 ? -3.139 -7.684 6.812 1 47.25 66 THR B O 1
ATOM 2368 N N . ASP B 1 67 ? -2.35 -9.734 7.617 1 54.06 67 ASP B N 1
ATOM 2369 C CA . ASP B 1 67 ? -0.955 -9.43 7.914 1 54.06 67 ASP B CA 1
ATOM 2370 C C . ASP B 1 67 ? -0.315 -8.625 6.781 1 54.06 67 ASP B C 1
ATOM 2372 O O . ASP B 1 67 ? -0.651 -8.82 5.613 1 54.06 67 ASP B O 1
ATOM 2376 N N . TYR B 1 68 ? 0.328 -7.531 7.164 1 66.81 68 TYR B N 1
ATOM 2377 C CA . TYR B 1 68 ? 1.011 -6.461 6.445 1 66.81 68 TYR B CA 1
ATOM 2378 C C . TYR B 1 68 ? 1.964 -7.027 5.402 1 66.81 68 TYR B C 1
ATOM 2380 O O . TYR B 1 68 ? 2.895 -7.766 5.734 1 66.81 68 TYR B O 1
ATOM 2388 N N . VAL B 1 69 ? 1.541 -7.023 4.109 1 79.56 69 VAL B N 1
ATOM 2389 C CA . VAL B 1 69 ? 2.379 -7.457 2.996 1 79.56 69 VAL B CA 1
ATOM 2390 C C . VAL B 1 69 ? 3.818 -7 3.225 1 79.56 69 VAL B C 1
ATOM 2392 O O . VAL B 1 69 ? 4.762 -7.75 2.977 1 79.56 69 VAL B O 1
ATOM 2395 N N . ILE B 1 70 ? 3.949 -5.859 3.867 1 82.62 70 ILE B N 1
ATOM 2396 C CA . ILE B 1 70 ? 5.289 -5.336 4.105 1 82.62 70 ILE B CA 1
ATOM 2397 C C . ILE B 1 70 ? 6.016 -6.215 5.121 1 82.62 70 ILE B C 1
ATOM 2399 O O . ILE B 1 70 ? 7.191 -6.539 4.945 1 82.62 70 ILE B O 1
ATOM 2403 N N . ALA B 1 71 ? 5.281 -6.57 6.113 1 82.12 71 ALA B N 1
ATOM 2404 C CA . ALA B 1 71 ? 5.867 -7.434 7.137 1 82.12 71 ALA B CA 1
ATOM 2405 C C . ALA B 1 71 ? 6.289 -8.773 6.547 1 82.12 71 ALA B C 1
ATOM 2407 O O . ALA B 1 71 ? 7.328 -9.328 6.918 1 82.12 71 ALA B O 1
ATOM 2408 N N . TRP B 1 72 ? 5.527 -9.25 5.598 1 83.56 72 TRP B N 1
ATOM 2409 C CA . TRP B 1 72 ? 5.867 -10.516 4.945 1 83.56 72 TRP B CA 1
ATOM 2410 C C . TRP B 1 72 ? 7.176 -10.391 4.168 1 83.56 72 TRP B C 1
ATOM 2412 O O . TRP B 1 72 ? 8.047 -11.258 4.27 1 83.56 72 TRP B O 1
ATOM 2422 N N . TYR B 1 73 ? 7.312 -9.312 3.467 1 88.56 73 TYR B N 1
ATOM 2423 C CA . TYR B 1 73 ? 8.539 -9.094 2.705 1 88.56 73 TYR B CA 1
ATOM 2424 C C . TYR B 1 73 ? 9.75 -9.016 3.629 1 88.56 73 TYR B C 1
ATOM 2426 O O . TYR B 1 73 ? 10.797 -9.594 3.334 1 88.56 73 TYR B O 1
ATOM 2434 N N . GLU B 1 74 ? 9.531 -8.359 4.734 1 85.25 74 GLU B N 1
ATOM 2435 C CA . GLU B 1 74 ? 10.625 -8.195 5.688 1 85.25 74 GLU B CA 1
ATOM 2436 C C . GLU B 1 74 ? 10.992 -9.523 6.336 1 85.25 74 GLU B C 1
ATOM 2438 O O . GLU B 1 74 ? 12.172 -9.883 6.41 1 85.25 74 GLU B O 1
ATOM 2443 N N . ASP B 1 75 ? 10.008 -10.195 6.777 1 85 75 ASP B N 1
ATOM 2444 C CA . ASP B 1 75 ? 10.242 -11.445 7.5 1 85 75 ASP B CA 1
ATOM 2445 C C . ASP B 1 75 ? 10.859 -12.5 6.586 1 85 75 ASP B C 1
ATOM 2447 O O . ASP B 1 75 ? 11.828 -13.156 6.965 1 85 75 ASP B O 1
ATOM 2451 N N . ILE B 1 76 ? 10.305 -12.641 5.426 1 86.62 76 ILE B N 1
ATOM 2452 C CA . ILE B 1 76 ? 10.781 -13.664 4.508 1 86.62 76 ILE B CA 1
ATOM 2453 C C . ILE B 1 76 ? 12.195 -13.32 4.043 1 86.62 76 ILE B C 1
ATOM 2455 O O . ILE B 1 76 ? 13.062 -14.195 3.971 1 86.62 76 ILE B O 1
ATOM 2459 N N . PHE B 1 77 ? 12.453 -12.086 3.77 1 89.69 77 PHE B N 1
ATOM 2460 C CA . PHE B 1 77 ? 13.797 -11.68 3.383 1 89.69 77 PHE B CA 1
ATOM 2461 C C . PHE B 1 77 ? 14.797 -11.969 4.504 1 89.69 77 PHE B C 1
ATOM 2463 O O . PHE B 1 77 ? 15.883 -12.484 4.254 1 89.69 77 PHE B O 1
ATOM 2470 N N . SER B 1 78 ? 14.344 -11.602 5.699 1 87.38 78 SER B N 1
ATOM 2471 C CA . SER B 1 78 ? 15.219 -11.82 6.852 1 87.38 78 SER B CA 1
ATOM 2472 C C . SER B 1 78 ? 15.531 -13.297 7.035 1 87.38 78 SER B C 1
ATOM 2474 O O . SER B 1 78 ? 16.672 -13.664 7.309 1 87.38 78 SER B O 1
ATOM 2476 N N . GLU B 1 79 ? 14.531 -14.102 6.863 1 84 79 GLU B N 1
ATOM 2477 C CA . GLU B 1 79 ? 14.719 -15.547 6.996 1 84 79 GLU B CA 1
ATOM 2478 C C . GLU B 1 79 ? 15.648 -16.078 5.91 1 84 79 GLU B C 1
ATOM 2480 O O . GLU B 1 79 ? 16.516 -16.906 6.184 1 84 79 GLU B O 1
ATOM 2485 N N . ILE B 1 80 ? 15.461 -15.625 4.699 1 84.81 80 ILE B N 1
ATOM 2486 C CA . ILE B 1 80 ? 16.312 -16.047 3.586 1 84.81 80 ILE B CA 1
ATOM 2487 C C . ILE B 1 80 ? 17.75 -15.586 3.822 1 84.81 80 ILE B C 1
ATOM 2489 O O . ILE B 1 80 ? 18.688 -16.359 3.639 1 84.81 80 ILE B O 1
ATOM 2493 N N . ALA B 1 81 ? 17.922 -14.312 4.23 1 87.06 81 ALA B N 1
ATOM 2494 C CA . ALA B 1 81 ? 19.25 -13.742 4.469 1 87.06 81 ALA B CA 1
ATOM 2495 C C . ALA B 1 81 ? 19.984 -14.492 5.574 1 87.06 81 ALA B C 1
ATOM 2497 O O . ALA B 1 81 ? 21.188 -14.758 5.465 1 87.06 81 ALA B O 1
ATOM 2498 N N . LYS B 1 82 ? 19.234 -14.805 6.625 1 84.56 82 LYS B N 1
ATOM 2499 C CA . LYS B 1 82 ? 19.828 -15.539 7.746 1 84.56 82 LYS B CA 1
ATOM 2500 C C . LYS B 1 82 ? 20.219 -16.953 7.332 1 84.56 82 LYS B C 1
ATOM 2502 O O . LYS B 1 82 ? 21.344 -17.391 7.578 1 84.56 82 LYS B O 1
ATOM 2507 N N . LYS B 1 83 ? 19.344 -17.703 6.723 1 80.5 83 LYS B N 1
ATOM 2508 C CA . LYS B 1 83 ? 19.547 -19.094 6.336 1 80.5 83 LYS B CA 1
ATOM 2509 C C . LYS B 1 83 ? 20.688 -19.219 5.332 1 80.5 83 LYS B C 1
ATOM 2511 O O . LYS B 1 83 ? 21.438 -20.203 5.363 1 80.5 83 LYS B O 1
ATOM 2516 N N . LYS B 1 84 ? 20.844 -18.172 4.504 1 83.12 84 LYS B N 1
ATOM 2517 C CA . LYS B 1 84 ? 21.828 -18.281 3.43 1 83.12 84 LYS B CA 1
ATOM 2518 C C . LYS B 1 84 ? 23.062 -17.438 3.744 1 83.12 84 LYS B C 1
ATOM 2520 O O . LYS B 1 84 ? 23.953 -17.297 2.902 1 83.12 84 LYS B O 1
ATOM 2525 N N . ASN B 1 85 ? 23.156 -16.844 4.922 1 84.88 85 ASN B N 1
ATOM 2526 C CA . ASN B 1 85 ? 24.266 -16 5.344 1 84.88 85 ASN B CA 1
ATOM 2527 C C . ASN B 1 85 ? 24.594 -14.93 4.301 1 84.88 85 ASN B C 1
ATOM 2529 O O . ASN B 1 85 ? 25.734 -14.805 3.863 1 84.88 85 ASN B O 1
ATOM 2533 N N . LEU B 1 86 ? 23.594 -14.242 3.873 1 86.94 86 LEU B N 1
ATOM 2534 C CA . LEU B 1 86 ? 23.734 -13.234 2.822 1 86.94 86 LEU B CA 1
ATOM 2535 C C . LEU B 1 86 ? 24.625 -12.086 3.277 1 86.94 86 LEU B C 1
ATOM 2537 O O . LEU B 1 86 ? 24.406 -11.516 4.352 1 86.94 86 LEU B O 1
ATOM 2541 N N . GLU B 1 87 ? 25.641 -11.836 2.492 1 88.31 87 GLU B N 1
ATOM 2542 C CA . GLU B 1 87 ? 26.5 -10.68 2.756 1 88.31 87 GLU B CA 1
ATOM 2543 C C . GLU B 1 87 ? 25.812 -9.375 2.373 1 88.31 87 GLU B C 1
ATOM 2545 O O . GLU B 1 87 ? 25.062 -9.328 1.391 1 88.31 87 GLU B O 1
ATOM 2550 N N . HIS B 1 88 ? 26.062 -8.336 3.105 1 90.69 88 HIS B N 1
ATOM 2551 C CA . HIS B 1 88 ? 25.516 -7.004 2.838 1 90.69 88 HIS B CA 1
ATOM 2552 C C . HIS B 1 88 ? 24 -7.035 2.732 1 90.69 88 HIS B C 1
ATOM 2554 O O . HIS B 1 88 ? 23.422 -6.469 1.797 1 90.69 88 HIS B O 1
ATOM 2560 N N . ALA B 1 89 ? 23.344 -7.773 3.617 1 88.25 89 ALA B N 1
ATOM 2561 C CA . ALA B 1 89 ? 21.906 -8.008 3.604 1 88.25 89 ALA B CA 1
ATOM 2562 C C . ALA B 1 89 ? 21.141 -6.691 3.58 1 88.25 89 ALA B C 1
ATOM 2564 O O . ALA B 1 89 ? 20.125 -6.57 2.889 1 88.25 89 ALA B O 1
ATOM 2565 N N . LEU B 1 90 ? 21.625 -5.738 4.25 1 85 90 LEU B N 1
ATOM 2566 C CA . LEU B 1 90 ? 20.922 -4.457 4.336 1 85 90 LEU B CA 1
ATOM 2567 C C . LEU B 1 90 ? 20.938 -3.738 2.99 1 85 90 LEU B C 1
ATOM 2569 O O . LEU B 1 90 ? 19.938 -3.174 2.574 1 85 90 LEU B O 1
ATOM 2573 N N . GLU B 1 91 ? 22.031 -3.752 2.363 1 87.94 91 GLU B N 1
ATOM 2574 C CA . GLU B 1 91 ? 22.156 -3.131 1.048 1 87.94 91 GLU B CA 1
ATOM 2575 C C . GLU B 1 91 ? 21.266 -3.83 0.025 1 87.94 91 GLU B C 1
ATOM 2577 O O . GLU B 1 91 ? 20.609 -3.176 -0.791 1 87.94 91 GLU B O 1
ATOM 2582 N N . VAL B 1 92 ? 21.328 -5.176 0.093 1 89.62 92 VAL B N 1
ATOM 2583 C CA . VAL B 1 92 ? 20.5 -5.957 -0.815 1 89.62 92 VAL B CA 1
ATOM 2584 C C . VAL B 1 92 ? 19.031 -5.625 -0.582 1 89.62 92 VAL B C 1
ATOM 2586 O O . VAL B 1 92 ? 18.281 -5.406 -1.533 1 89.62 92 VAL B O 1
ATOM 2589 N N . LYS B 1 93 ? 18.641 -5.539 0.628 1 87.81 93 LYS B N 1
ATOM 2590 C CA . LYS B 1 93 ? 17.266 -5.207 0.986 1 87.81 93 LYS B CA 1
ATOM 2591 C C . LYS B 1 93 ? 16.859 -3.848 0.423 1 87.81 93 LYS B C 1
ATOM 2593 O O . LYS B 1 93 ? 15.766 -3.699 -0.136 1 87.81 93 LYS B O 1
ATOM 2598 N N . ASN B 1 94 ? 17.734 -2.887 0.519 1 83.56 94 ASN B N 1
ATOM 2599 C CA . ASN B 1 94 ? 17.453 -1.545 0.019 1 83.56 94 ASN B CA 1
ATOM 2600 C C . ASN B 1 94 ? 17.234 -1.542 -1.492 1 83.56 94 ASN B C 1
ATOM 2602 O O . ASN B 1 94 ? 16.359 -0.839 -2 1 83.56 94 ASN B O 1
ATOM 2606 N N . ASP B 1 95 ? 18 -2.396 -2.082 1 87.12 95 ASP B N 1
ATOM 2607 C CA . ASP B 1 95 ? 17.875 -2.498 -3.533 1 87.12 95 ASP B CA 1
ATOM 2608 C C . ASP B 1 95 ? 16.531 -3.119 -3.926 1 87.12 95 ASP B C 1
ATOM 2610 O O . ASP B 1 95 ? 15.922 -2.711 -4.914 1 87.12 95 ASP B O 1
ATOM 2614 N N . LEU B 1 96 ? 16.109 -4.035 -3.115 1 88.94 96 LEU B N 1
ATOM 2615 C CA . LEU B 1 96 ? 14.852 -4.711 -3.404 1 88.94 96 LEU B CA 1
ATOM 2616 C C . LEU B 1 96 ? 13.672 -3.76 -3.219 1 88.94 96 LEU B C 1
ATOM 2618 O O . LEU B 1 96 ? 12.742 -3.748 -4.035 1 88.94 96 LEU B O 1
ATOM 2622 N N . VAL B 1 97 ? 13.781 -3.008 -2.25 1 86.12 97 VAL B N 1
ATOM 2623 C CA . VAL B 1 97 ? 12.672 -2.125 -1.895 1 86.12 97 VAL B CA 1
ATOM 2624 C C . VAL B 1 97 ? 12.523 -1.036 -2.953 1 86.12 97 VAL B C 1
ATOM 2626 O O . VAL B 1 97 ? 11.406 -0.616 -3.264 1 86.12 97 VAL B O 1
ATOM 2629 N N . LYS B 1 98 ? 13.625 -0.654 -3.564 1 85.44 98 LYS B N 1
ATOM 2630 C CA . LYS B 1 98 ? 13.594 0.369 -4.605 1 85.44 98 LYS B CA 1
ATOM 2631 C C . LYS B 1 98 ? 12.797 -0.107 -5.82 1 85.44 98 LYS B C 1
ATOM 2633 O O . LYS B 1 98 ? 12.219 0.705 -6.551 1 85.44 98 LYS B O 1
ATOM 2638 N N . ASN B 1 99 ? 12.742 -1.393 -5.957 1 90.69 99 ASN B N 1
ATOM 2639 C CA . ASN B 1 99 ? 12.148 -1.972 -7.156 1 90.69 99 ASN B CA 1
ATOM 2640 C C . ASN B 1 99 ? 10.773 -2.574 -6.863 1 90.69 99 ASN B C 1
ATOM 2642 O O . ASN B 1 99 ? 10.227 -3.309 -7.688 1 90.69 99 ASN B O 1
ATOM 2646 N N . ARG B 1 100 ? 10.258 -2.158 -5.656 1 91.25 100 ARG B N 1
ATOM 2647 C CA . ARG B 1 100 ? 8.977 -2.727 -5.25 1 91.25 100 ARG B CA 1
ATOM 2648 C C . ARG B 1 100 ? 7.961 -1.63 -4.961 1 91.25 100 ARG B C 1
ATOM 2650 O O . ARG B 1 100 ? 8.273 -0.644 -4.289 1 91.25 100 ARG B O 1
ATOM 2657 N N . VAL B 1 101 ? 6.75 -1.833 -5.461 1 88.5 101 VAL B N 1
ATOM 2658 C CA . VAL B 1 101 ? 5.617 -0.979 -5.113 1 88.5 101 VAL B CA 1
ATOM 2659 C C . VAL B 1 101 ? 4.492 -1.826 -4.523 1 88.5 101 VAL B C 1
ATOM 2661 O O . VAL B 1 101 ? 4.195 -2.91 -5.027 1 88.5 101 VAL B O 1
ATOM 2664 N N . LEU B 1 102 ? 3.986 -1.355 -3.398 1 89.12 102 LEU B N 1
ATOM 2665 C CA . LEU B 1 102 ? 2.844 -2.025 -2.785 1 89.12 102 LEU B CA 1
ATOM 2666 C C . LEU B 1 102 ? 1.59 -1.164 -2.885 1 89.12 102 LEU B C 1
ATOM 2668 O O . LEU B 1 102 ? 1.641 0.045 -2.643 1 89.12 102 LEU B O 1
ATOM 2672 N N . MET B 1 103 ? 0.552 -1.792 -3.271 1 87.5 103 MET B N 1
ATOM 2673 C CA . MET B 1 103 ? -0.746 -1.127 -3.348 1 87.5 103 MET B CA 1
ATOM 2674 C C . MET B 1 103 ? -1.817 -1.942 -2.633 1 87.5 103 MET B C 1
ATOM 2676 O O . MET B 1 103 ? -1.866 -3.166 -2.768 1 87.5 103 MET B O 1
ATOM 2680 N N . ASN B 1 104 ? -2.588 -1.272 -1.835 1 87.06 104 ASN B N 1
ATOM 2681 C CA . ASN B 1 104 ? -3.701 -1.918 -1.148 1 87.06 104 ASN B CA 1
ATOM 2682 C C . ASN B 1 104 ? -5.035 -1.281 -1.523 1 87.06 104 ASN B C 1
ATOM 2684 O O . ASN B 1 104 ? -5.219 -0.074 -1.36 1 87.06 104 ASN B O 1
ATOM 2688 N N . PHE B 1 105 ? -5.883 -2.1 -2.057 1 83.44 105 PHE B N 1
ATOM 2689 C CA . PHE B 1 105 ? -7.215 -1.69 -2.49 1 83.44 105 PHE B CA 1
ATOM 2690 C C . PHE B 1 105 ? -8.289 -2.506 -1.784 1 83.44 105 PHE B C 1
ATOM 2692 O O . PHE B 1 105 ? -7.992 -3.525 -1.157 1 83.44 105 PHE B O 1
ATOM 2699 N N . ASN B 1 106 ? -9.422 -1.898 -1.802 1 79.25 106 ASN B N 1
ATOM 2700 C CA . ASN B 1 106 ? -10.609 -2.678 -1.473 1 79.25 106 ASN B CA 1
ATOM 2701 C C . ASN B 1 106 ? -11.406 -3.031 -2.723 1 79.25 106 ASN B C 1
ATOM 2703 O O . ASN B 1 106 ? -11.766 -2.15 -3.504 1 79.25 106 ASN B O 1
ATOM 2707 N N . GLN B 1 107 ? -11.578 -4.332 -2.893 1 76.19 107 GLN B N 1
ATOM 2708 C CA . GLN B 1 107 ? -12.227 -4.805 -4.113 1 76.19 107 GLN B CA 1
ATOM 2709 C C . GLN B 1 107 ? -13.641 -4.246 -4.234 1 76.19 107 GLN B C 1
ATOM 2711 O O . GLN B 1 107 ? -14.203 -4.199 -5.332 1 76.19 107 GLN B O 1
ATOM 2716 N N . ASP B 1 108 ? -14.25 -3.842 -3.1 1 75.44 108 ASP B N 1
ATOM 2717 C CA . ASP B 1 108 ? -15.578 -3.244 -3.131 1 75.44 108 ASP B CA 1
ATOM 2718 C C . ASP B 1 108 ? -15.516 -1.768 -3.51 1 75.44 108 ASP B C 1
ATOM 2720 O O . ASP B 1 108 ? -16.5 -1.187 -3.949 1 75.44 108 ASP B O 1
ATOM 2724 N N . GLY B 1 109 ? -14.391 -1.255 -3.357 1 71.81 109 GLY B N 1
ATOM 2725 C CA . GLY B 1 109 ? -14.266 0.183 -3.533 1 71.81 109 GLY B CA 1
ATOM 2726 C C . GLY B 1 109 ? -13.641 0.57 -4.863 1 71.81 109 GLY B C 1
ATOM 2727 O O . GLY B 1 109 ? -13.844 1.685 -5.348 1 71.81 109 GLY B O 1
ATOM 2728 N N . VAL B 1 110 ? -12.852 -0.369 -5.398 1 73.88 110 VAL B N 1
ATOM 2729 C CA . VAL B 1 110 ? -12.125 -0.075 -6.629 1 73.88 110 VAL B CA 1
ATOM 2730 C C . VAL B 1 110 ? -12.391 -1.167 -7.66 1 73.88 110 VAL B C 1
ATOM 2732 O O . VAL B 1 110 ? -12.305 -2.357 -7.352 1 73.88 110 VAL B O 1
ATOM 2735 N N . THR B 1 111 ? -12.75 -0.803 -8.875 1 77.19 111 THR B N 1
ATOM 2736 C CA . THR B 1 111 ? -13.016 -1.756 -9.945 1 77.19 111 THR B CA 1
ATOM 2737 C C . THR B 1 111 ? -11.711 -2.256 -10.562 1 77.19 111 THR B C 1
ATOM 2739 O O . THR B 1 111 ? -10.664 -1.632 -10.391 1 77.19 111 THR B O 1
ATOM 2742 N N . SER B 1 112 ? -11.781 -3.443 -11.273 1 80.94 112 SER B N 1
ATOM 2743 C CA . SER B 1 112 ? -10.633 -3.961 -12.008 1 80.94 112 SER B CA 1
ATOM 2744 C C . SER B 1 112 ? -10.117 -2.943 -13.023 1 80.94 112 SER B C 1
ATOM 2746 O O . SER B 1 112 ? -8.906 -2.83 -13.234 1 80.94 112 SER B O 1
ATOM 2748 N N . GLU B 1 113 ? -11.062 -2.271 -13.586 1 80.06 113 GLU B N 1
ATOM 2749 C CA . GLU B 1 113 ? -10.688 -1.249 -14.555 1 80.06 113 GLU B CA 1
ATOM 2750 C C . GLU B 1 113 ? -9.859 -0.146 -13.906 1 80.06 113 GLU B C 1
ATOM 2752 O O . GLU B 1 113 ? -8.867 0.313 -14.484 1 80.06 113 GLU B O 1
ATOM 2757 N N . GLN B 1 114 ? -10.266 0.231 -12.727 1 77.75 114 GLN B N 1
ATOM 2758 C CA . GLN B 1 114 ? -9.547 1.273 -12 1 77.75 114 GLN B CA 1
ATOM 2759 C C . GLN B 1 114 ? -8.148 0.808 -11.617 1 77.75 114 GLN B C 1
ATOM 2761 O O . GLN B 1 114 ? -7.188 1.577 -11.703 1 77.75 114 GLN B O 1
ATOM 2766 N N . ILE B 1 115 ? -8.102 -0.401 -11.266 1 83.25 115 ILE B N 1
ATOM 2767 C CA . ILE B 1 115 ? -6.816 -0.977 -10.891 1 83.25 115 ILE B CA 1
ATOM 2768 C C . ILE B 1 115 ? -5.891 -1.008 -12.102 1 83.25 115 ILE B C 1
ATOM 2770 O O . ILE B 1 115 ? -4.746 -0.553 -12.031 1 83.25 115 ILE B O 1
ATOM 2774 N N . ILE B 1 116 ? -6.422 -1.476 -13.25 1 86.62 116 ILE B N 1
ATOM 2775 C CA . ILE B 1 116 ? -5.637 -1.572 -14.477 1 86.62 116 ILE B CA 1
ATOM 2776 C C . ILE B 1 116 ? -5.172 -0.181 -14.906 1 86.62 116 ILE B C 1
ATOM 2778 O O . ILE B 1 116 ? -4.012 0.003 -15.281 1 86.62 116 ILE B O 1
ATOM 2782 N N . ARG B 1 117 ? -5.992 0.757 -14.789 1 82.31 117 ARG B N 1
ATOM 2783 C CA . ARG B 1 117 ? -5.637 2.121 -15.164 1 82.31 117 ARG B CA 1
ATOM 2784 C C . ARG B 1 117 ? -4.523 2.664 -14.273 1 82.31 117 ARG B C 1
ATOM 2786 O O . ARG B 1 117 ? -3.596 3.314 -14.75 1 82.31 117 ARG B O 1
ATOM 2793 N N . SER B 1 118 ? -4.699 2.41 -13.008 1 81.31 118 SER B N 1
ATOM 2794 C CA . SER B 1 118 ? -3.676 2.861 -12.07 1 81.31 118 SER B CA 1
ATOM 2795 C C . SER B 1 118 ? -2.33 2.205 -12.359 1 81.31 118 SER B C 1
ATOM 2797 O O . SER B 1 118 ? -1.293 2.871 -12.344 1 81.31 118 SER B O 1
ATOM 2799 N N . LEU B 1 119 ? -2.395 0.947 -12.656 1 87.12 119 LEU B N 1
ATOM 2800 C CA . LEU B 1 119 ? -1.181 0.2 -12.969 1 87.12 119 LEU B CA 1
ATOM 2801 C C . LEU B 1 119 ? -0.556 0.691 -14.266 1 87.12 119 LEU B C 1
ATOM 2803 O O . LEU B 1 119 ? 0.663 0.853 -14.352 1 87.12 119 LEU B O 1
ATOM 2807 N N . ARG B 1 120 ? -1.374 0.937 -15.234 1 85.31 120 ARG B N 1
ATOM 2808 C CA . ARG B 1 120 ? -0.887 1.445 -16.516 1 85.31 120 ARG B CA 1
ATOM 2809 C C . ARG B 1 120 ? -0.164 2.775 -16.328 1 85.31 120 ARG B C 1
ATOM 2811 O O . ARG B 1 120 ? 0.909 2.986 -16.906 1 85.31 120 ARG B O 1
ATOM 2818 N N . ALA B 1 121 ? -0.749 3.592 -15.609 1 79.56 121 ALA B N 1
ATOM 2819 C CA . ALA B 1 121 ? -0.149 4.902 -15.367 1 79.56 121 ALA B CA 1
ATOM 2820 C C . ALA B 1 121 ? 1.203 4.766 -14.672 1 79.56 121 ALA B C 1
ATOM 2822 O O . ALA B 1 121 ? 2.16 5.461 -15.023 1 79.56 121 ALA B O 1
ATOM 2823 N N . MET B 1 122 ? 1.199 3.865 -13.734 1 79.88 122 MET B N 1
ATOM 2824 C CA . MET B 1 122 ? 2.438 3.656 -12.992 1 79.88 122 MET B CA 1
ATOM 2825 C C . MET B 1 122 ? 3.52 3.064 -13.883 1 79.88 122 MET B C 1
ATOM 2827 O O . MET B 1 122 ? 4.668 3.51 -13.859 1 79.88 122 MET B O 1
ATOM 2831 N N . ILE B 1 123 ? 3.137 2.135 -14.68 1 84.62 123 ILE B N 1
ATOM 2832 C CA . ILE B 1 123 ? 4.098 1.366 -15.469 1 84.62 123 ILE B CA 1
ATOM 2833 C C . ILE B 1 123 ? 4.504 2.16 -16.703 1 84.62 123 ILE B C 1
ATOM 2835 O O . ILE B 1 123 ? 5.691 2.287 -17 1 84.62 123 ILE B O 1
ATOM 2839 N N . ILE B 1 124 ? 3.553 2.688 -17.438 1 81 124 ILE B N 1
ATOM 2840 C CA . ILE B 1 124 ? 3.812 3.34 -18.719 1 81 124 ILE B CA 1
ATOM 2841 C C . ILE B 1 124 ? 4.207 4.797 -18.484 1 81 124 ILE B C 1
ATOM 2843 O O . ILE B 1 124 ? 5.328 5.203 -18.812 1 81 124 ILE B O 1
ATOM 2847 N N . ASP B 1 125 ? 3.352 5.531 -17.797 1 72.5 125 ASP B N 1
ATOM 2848 C CA . ASP B 1 125 ? 3.543 6.973 -17.688 1 72.5 125 ASP B CA 1
ATOM 2849 C C . ASP B 1 125 ? 4.578 7.309 -16.625 1 72.5 125 ASP B C 1
ATOM 2851 O O . ASP B 1 125 ? 5.348 8.266 -16.766 1 72.5 125 ASP B O 1
ATOM 2855 N N . GLY B 1 126 ? 4.637 6.543 -15.625 1 68.5 126 GLY B N 1
ATOM 2856 C CA . GLY B 1 126 ? 5.535 6.816 -14.516 1 68.5 126 GLY B CA 1
ATOM 2857 C C . GLY B 1 126 ? 6.93 6.262 -14.719 1 68.5 126 GLY B C 1
ATOM 2858 O O . GLY B 1 126 ? 7.875 6.668 -14.039 1 68.5 126 GLY B O 1
ATOM 2859 N N . GLY B 1 127 ? 6.922 5.203 -15.555 1 74.06 127 GLY B N 1
ATOM 2860 C CA . GLY B 1 127 ? 8.227 4.652 -15.891 1 74.06 127 GLY B CA 1
ATOM 2861 C C . GLY B 1 127 ? 8.633 3.504 -14.984 1 74.06 127 GLY B C 1
ATOM 2862 O O . GLY B 1 127 ? 9.797 3.086 -14.992 1 74.06 127 GLY B O 1
ATOM 2863 N N . PHE B 1 128 ? 7.777 3.199 -14 1 83.75 128 PHE B N 1
ATOM 2864 C CA . PHE B 1 128 ? 8.055 1.987 -13.234 1 83.75 128 PHE B CA 1
ATOM 2865 C C . PHE B 1 128 ? 7.801 0.746 -14.086 1 83.75 128 PHE B C 1
ATOM 2867 O O . PHE B 1 128 ? 6.742 0.123 -13.984 1 83.75 128 PHE B O 1
ATOM 2874 N N . LYS B 1 129 ? 8.703 0.388 -14.852 1 87.31 129 LYS B N 1
ATOM 2875 C CA . LYS B 1 129 ? 8.57 -0.719 -15.797 1 87.31 129 LYS B CA 1
ATOM 2876 C C . LYS B 1 129 ? 8.523 -2.059 -15.07 1 87.31 129 LYS B C 1
ATOM 2878 O O . LYS B 1 129 ? 9.508 -2.807 -15.07 1 87.31 129 LYS B O 1
ATOM 2883 N N . ALA B 1 130 ? 7.363 -2.324 -14.555 1 93.06 130 ALA B N 1
ATOM 2884 C CA . ALA B 1 130 ? 7.188 -3.545 -13.773 1 93.06 130 ALA B CA 1
ATOM 2885 C C . ALA B 1 130 ? 7.375 -4.785 -14.641 1 93.06 130 ALA B C 1
ATOM 2887 O O . ALA B 1 130 ? 6.934 -4.816 -15.789 1 93.06 130 ALA B O 1
ATOM 2888 N N . ASP B 1 131 ? 8.039 -5.777 -14.062 1 95.06 131 ASP B N 1
ATOM 2889 C CA . ASP B 1 131 ? 8.195 -7.074 -14.719 1 95.06 131 ASP B CA 1
ATOM 2890 C C . ASP B 1 131 ? 7.121 -8.055 -14.258 1 95.06 131 ASP B C 1
ATOM 2892 O O . ASP B 1 131 ? 6.742 -8.961 -14.992 1 95.06 131 ASP B O 1
ATOM 2896 N N . ALA B 1 132 ? 6.707 -7.855 -13.07 1 96.5 132 ALA B N 1
ATOM 2897 C CA . ALA B 1 132 ? 5.754 -8.797 -12.492 1 96.5 132 ALA B CA 1
ATOM 2898 C C . ALA B 1 132 ? 4.727 -8.07 -11.625 1 96.5 132 ALA B C 1
ATOM 2900 O O . ALA B 1 132 ? 5.031 -7.035 -11.031 1 96.5 132 ALA B O 1
ATOM 2901 N N . LEU B 1 133 ? 3.564 -8.602 -11.625 1 96.94 133 LEU B N 1
ATOM 2902 C CA . LEU B 1 133 ? 2.453 -8.133 -10.805 1 96.94 133 LEU B CA 1
ATOM 2903 C C . LEU B 1 133 ? 1.931 -9.25 -9.906 1 96.94 133 LEU B C 1
ATOM 2905 O O . LEU B 1 133 ? 1.654 -10.352 -10.375 1 96.94 133 LEU B O 1
ATOM 2909 N N . ILE B 1 134 ? 1.938 -8.953 -8.625 1 96.56 134 ILE B N 1
ATOM 2910 C CA . ILE B 1 134 ? 1.324 -9.867 -7.668 1 96.56 134 ILE B CA 1
ATOM 2911 C C . ILE B 1 134 ? -0.039 -9.328 -7.238 1 96.56 134 ILE B C 1
ATOM 2913 O O . ILE B 1 134 ? -0.147 -8.188 -6.781 1 96.56 134 ILE B O 1
ATOM 2917 N N . ILE B 1 135 ? -1.041 -10.078 -7.438 1 94.94 135 ILE B N 1
ATOM 2918 C CA . ILE B 1 135 ? -2.391 -9.742 -6.996 1 94.94 135 ILE B CA 1
ATOM 2919 C C . ILE B 1 135 ? -2.816 -10.68 -5.871 1 94.94 135 ILE B C 1
ATOM 2921 O O . ILE B 1 135 ? -3.242 -11.812 -6.125 1 94.94 135 ILE B O 1
ATOM 2925 N N . ASP B 1 136 ? -2.766 -10.188 -4.672 1 93.25 136 ASP B N 1
ATOM 2926 C CA . ASP B 1 136 ? -2.957 -11.016 -3.482 1 93.25 136 ASP B CA 1
ATOM 2927 C C . ASP B 1 136 ? -4.301 -10.727 -2.818 1 93.25 136 ASP B C 1
ATOM 2929 O O . ASP B 1 136 ? -4.559 -9.594 -2.4 1 93.25 136 ASP B O 1
ATOM 2933 N N . GLY B 1 137 ? -5.062 -11.773 -2.742 1 89.56 137 GLY B N 1
ATOM 2934 C CA . GLY B 1 137 ? -6.32 -11.641 -2.023 1 89.56 137 GLY B CA 1
ATOM 2935 C C . GLY B 1 137 ? -7.492 -11.289 -2.926 1 89.56 137 GLY B C 1
ATOM 2936 O O . GLY B 1 137 ? -8.516 -10.789 -2.457 1 89.56 137 GLY B O 1
ATOM 2937 N N . TYR B 1 138 ? -7.336 -11.469 -4.141 1 87.94 138 TYR B N 1
ATOM 2938 C CA . TYR B 1 138 ? -8.414 -11.203 -5.09 1 87.94 138 TYR B CA 1
ATOM 2939 C C . TYR B 1 138 ? -9.539 -12.219 -4.945 1 87.94 138 TYR B C 1
ATOM 2941 O O . TYR B 1 138 ? -9.281 -13.422 -4.84 1 87.94 138 TYR B O 1
ATOM 2949 N N . ASP B 1 139 ? -10.727 -11.797 -4.863 1 89.44 139 ASP B N 1
ATOM 2950 C CA . ASP B 1 139 ? -11.883 -12.68 -4.746 1 89.44 139 ASP B CA 1
ATOM 2951 C C . ASP B 1 139 ? -12.422 -13.055 -6.121 1 89.44 139 ASP B C 1
ATOM 2953 O O . ASP B 1 139 ? -13.234 -12.328 -6.699 1 89.44 139 ASP B O 1
ATOM 2957 N N . PHE B 1 140 ? -12.117 -14.227 -6.617 1 90.81 140 PHE B N 1
ATOM 2958 C CA . PHE B 1 140 ? -12.523 -14.688 -7.941 1 90.81 140 PHE B CA 1
ATOM 2959 C C . PHE B 1 140 ? -14.023 -14.945 -7.984 1 90.81 140 PHE B C 1
ATOM 2961 O O . PHE B 1 140 ? -14.609 -15.031 -9.062 1 90.81 140 PHE B O 1
ATOM 2968 N N . SER B 1 141 ? -14.602 -15.102 -6.801 1 88.12 141 SER B N 1
ATOM 2969 C CA . SER B 1 141 ? -16.047 -15.344 -6.77 1 88.12 141 SER B CA 1
ATOM 2970 C C . SER B 1 141 ? -16.812 -14.102 -7.184 1 88.12 141 SER B C 1
ATOM 2972 O O . SER B 1 141 ? -17.984 -14.195 -7.566 1 88.12 141 SER B O 1
ATOM 2974 N N . ARG B 1 142 ? -16.141 -13.023 -7.109 1 86.5 142 ARG B N 1
ATOM 2975 C CA . ARG B 1 142 ? -16.797 -11.766 -7.457 1 86.5 142 ARG B CA 1
ATOM 2976 C C . ARG B 1 142 ? -16.281 -11.234 -8.789 1 86.5 142 ARG B C 1
ATOM 2978 O O . ARG B 1 142 ? -16.688 -10.156 -9.234 1 86.5 142 ARG B O 1
ATOM 2985 N N . ALA B 1 143 ? -15.445 -11.977 -9.336 1 86.12 143 ALA B N 1
ATOM 2986 C CA . ALA B 1 143 ? -14.859 -11.547 -10.609 1 86.12 143 ALA B CA 1
ATOM 2987 C C . ALA B 1 143 ? -15.766 -11.914 -11.781 1 86.12 143 ALA B C 1
ATOM 2989 O O . ALA B 1 143 ? -16.672 -12.742 -11.641 1 86.12 143 ALA B O 1
ATOM 2990 N N . THR B 1 144 ? -15.633 -11.219 -12.828 1 89.31 144 THR B N 1
ATOM 2991 C CA . THR B 1 144 ? -16.234 -11.609 -14.102 1 89.31 144 THR B CA 1
ATOM 2992 C C . THR B 1 144 ? -15.156 -12.062 -15.086 1 89.31 144 THR B C 1
ATOM 2994 O O . THR B 1 144 ? -13.992 -11.688 -14.961 1 89.31 144 THR B O 1
ATOM 2997 N N . LYS B 1 145 ? -15.539 -12.93 -15.977 1 92.62 145 LYS B N 1
ATOM 2998 C CA . LYS B 1 145 ? -14.602 -13.391 -17 1 92.62 145 LYS B CA 1
ATOM 2999 C C . LYS B 1 145 ? -14.016 -12.219 -17.781 1 92.62 145 LYS B C 1
ATOM 3001 O O . LYS B 1 145 ? -12.844 -12.234 -18.156 1 92.62 145 LYS B O 1
ATOM 3006 N N . GLU B 1 146 ? -14.82 -11.234 -17.953 1 92.62 146 GLU B N 1
ATOM 3007 C CA . GLU B 1 146 ? -14.391 -10.039 -18.688 1 92.62 146 GLU B CA 1
ATOM 3008 C C . GLU B 1 146 ? -13.25 -9.336 -17.953 1 92.62 146 GLU B C 1
ATOM 3010 O O . GLU B 1 146 ? -12.297 -8.883 -18.578 1 92.62 146 GLU B O 1
ATOM 3015 N N . ARG B 1 147 ? -13.359 -9.305 -16.672 1 89.75 147 ARG B N 1
ATOM 3016 C CA . ARG B 1 147 ? -12.336 -8.633 -15.875 1 89.75 147 ARG B CA 1
ATOM 3017 C C . ARG B 1 147 ? -11.023 -9.406 -15.898 1 89.75 147 ARG B C 1
ATOM 3019 O O . ARG B 1 147 ? -9.945 -8.805 -15.992 1 89.75 147 ARG B O 1
ATOM 3026 N N . VAL B 1 148 ? -11.125 -10.688 -15.836 1 93.81 148 VAL B N 1
ATOM 3027 C CA . VAL B 1 148 ? -9.93 -11.523 -15.891 1 93.81 148 VAL B CA 1
ATOM 3028 C C . VAL B 1 148 ? -9.312 -11.461 -17.281 1 93.81 148 VAL B C 1
ATOM 3030 O O . VAL B 1 148 ? -8.094 -11.391 -17.438 1 93.81 148 VAL B O 1
ATOM 3033 N N . ALA B 1 149 ? -10.195 -11.43 -18.281 1 95.88 149 ALA B N 1
ATOM 3034 C CA . ALA B 1 149 ? -9.727 -11.297 -19.656 1 95.88 149 ALA B CA 1
ATOM 3035 C C . ALA B 1 149 ? -9.016 -9.961 -19.875 1 95.88 149 ALA B C 1
ATOM 3037 O O . ALA B 1 149 ? -8.008 -9.898 -20.578 1 95.88 149 ALA B O 1
ATOM 3038 N N . ALA B 1 150 ? -9.57 -8.961 -19.281 1 93.94 150 ALA B N 1
ATOM 3039 C CA . ALA B 1 150 ? -8.938 -7.645 -19.375 1 93.94 150 ALA B CA 1
ATOM 3040 C C . ALA B 1 150 ? -7.547 -7.656 -18.75 1 93.94 150 ALA B C 1
ATOM 3042 O O . ALA B 1 150 ? -6.613 -7.062 -19.297 1 93.94 150 ALA B O 1
ATOM 3043 N N . MET B 1 151 ? -7.383 -8.32 -17.656 1 94.38 151 MET B N 1
ATOM 3044 C CA . MET B 1 151 ? -6.082 -8.43 -17 1 94.38 151 MET B CA 1
ATOM 3045 C C . MET B 1 151 ? -5.109 -9.234 -17.859 1 94.38 151 MET B C 1
ATOM 3047 O O . MET B 1 151 ? -3.926 -8.906 -17.938 1 94.38 151 MET B O 1
ATOM 3051 N N . LYS B 1 152 ? -5.648 -10.289 -18.484 1 96.56 152 LYS B N 1
ATOM 3052 C CA . LYS B 1 152 ? -4.84 -11.094 -19.391 1 96.56 152 LYS B CA 1
ATOM 3053 C C . LYS B 1 152 ? -4.324 -10.258 -20.562 1 96.56 152 LYS B C 1
ATOM 3055 O O . LYS B 1 152 ? -3.145 -10.344 -20.906 1 96.56 152 LYS B O 1
ATOM 3060 N N . GLU B 1 153 ? -5.164 -9.492 -21.109 1 95.94 153 GLU B N 1
ATOM 3061 C CA . GLU B 1 153 ? -4.762 -8.617 -22.203 1 95.94 153 GLU B CA 1
ATOM 3062 C C . GLU B 1 153 ? -3.74 -7.582 -21.734 1 95.94 153 GLU B C 1
ATOM 3064 O O . GLU B 1 153 ? -2.779 -7.285 -22.453 1 95.94 153 GLU B O 1
ATOM 3069 N N . PHE B 1 154 ? -4.012 -7.102 -20.594 1 94.19 154 PHE B N 1
ATOM 3070 C CA . PHE B 1 154 ? -3.094 -6.152 -19.969 1 94.19 154 PHE B CA 1
ATOM 3071 C C . PHE B 1 154 ? -1.717 -6.777 -19.781 1 94.19 154 PHE B C 1
ATOM 3073 O O . PHE B 1 154 ? -0.699 -6.152 -20.078 1 94.19 154 PHE B O 1
ATOM 3080 N N . ALA B 1 155 ? -1.691 -8.023 -19.297 1 96.12 155 ALA B N 1
ATOM 3081 C CA . ALA B 1 155 ? -0.446 -8.758 -19.094 1 96.12 155 ALA B CA 1
ATOM 3082 C C . ALA B 1 155 ? 0.305 -8.93 -20.406 1 96.12 155 ALA B C 1
ATOM 3084 O O . ALA B 1 155 ? 1.521 -8.734 -20.469 1 96.12 155 ALA B O 1
ATOM 3085 N N . LYS B 1 156 ? -0.392 -9.273 -21.469 1 96.56 156 LYS B N 1
ATOM 3086 C CA . LYS B 1 156 ? 0.205 -9.477 -22.781 1 96.56 156 LYS B CA 1
ATOM 3087 C C . LYS B 1 156 ? 0.736 -8.164 -23.359 1 96.56 156 LYS B C 1
ATOM 3089 O O . LYS B 1 156 ? 1.858 -8.109 -23.859 1 96.56 156 LYS B O 1
ATOM 3094 N N . GLU B 1 157 ? -0.052 -7.152 -23.25 1 95.06 157 GLU B N 1
ATOM 3095 C CA . GLU B 1 157 ? 0.283 -5.844 -23.812 1 95.06 157 GLU B CA 1
ATOM 3096 C C . GLU B 1 157 ? 1.574 -5.301 -23.203 1 95.06 157 GLU B C 1
ATOM 3098 O O . GLU B 1 157 ? 2.432 -4.781 -23.922 1 95.06 157 GLU B O 1
ATOM 3103 N N . LEU B 1 158 ? 1.72 -5.484 -21.906 1 93.75 158 LEU B N 1
ATOM 3104 C CA . LEU B 1 158 ? 2.85 -4.859 -21.219 1 93.75 158 LEU B CA 1
ATOM 3105 C C . LEU B 1 158 ? 3.908 -5.898 -20.859 1 93.75 158 LEU B C 1
ATOM 3107 O O . LEU B 1 158 ? 4.883 -5.586 -20.172 1 93.75 158 LEU B O 1
ATOM 3111 N N . HIS B 1 159 ? 3.707 -7.137 -21.266 1 94.5 159 HIS B N 1
ATOM 3112 C CA . HIS B 1 159 ? 4.652 -8.227 -21.031 1 94.5 159 HIS B CA 1
ATOM 3113 C C . HIS B 1 159 ? 4.887 -8.445 -19.547 1 94.5 159 HIS B C 1
ATOM 3115 O O . HIS B 1 159 ? 6.035 -8.523 -19.094 1 94.5 159 HIS B O 1
ATOM 3121 N N . LEU B 1 160 ? 3.77 -8.523 -18.844 1 96.56 160 LEU B N 1
ATOM 3122 C CA . LEU B 1 160 ? 3.814 -8.719 -17.391 1 96.56 160 LEU B CA 1
ATOM 3123 C C . LEU B 1 160 ? 3.586 -10.188 -17.031 1 96.56 160 LEU B C 1
ATOM 3125 O O . LEU B 1 160 ? 2.766 -10.859 -17.656 1 96.56 160 LEU B O 1
ATOM 3129 N N . GLU B 1 161 ? 4.305 -10.672 -16.078 1 97.06 161 GLU B N 1
ATOM 3130 C CA . GLU B 1 161 ? 3.93 -11.883 -15.352 1 97.06 161 GLU B CA 1
ATOM 3131 C C . GLU B 1 161 ? 2.984 -11.57 -14.195 1 97.06 161 GLU B C 1
ATOM 3133 O O . GLU B 1 161 ? 3.316 -10.773 -13.312 1 97.06 161 GLU B O 1
ATOM 3138 N N . ILE B 1 162 ? 1.822 -12.18 -14.188 1 97.88 162 ILE B N 1
ATOM 3139 C CA . ILE B 1 162 ? 0.87 -11.844 -13.133 1 97.88 162 ILE B CA 1
ATOM 3140 C C . ILE B 1 162 ? 0.547 -13.078 -12.305 1 97.88 162 ILE B C 1
ATOM 3142 O O . ILE B 1 162 ? 0.076 -14.086 -12.844 1 97.88 162 ILE B O 1
ATOM 3146 N N . TRP B 1 163 ? 0.799 -13.039 -11.016 1 97.81 163 TRP B N 1
ATOM 3147 C CA . TRP B 1 163 ? 0.41 -14.094 -10.086 1 97.81 163 TRP B CA 1
ATOM 3148 C C . TRP B 1 163 ? -0.771 -13.656 -9.227 1 97.81 163 TRP B C 1
ATOM 3150 O O . TRP B 1 163 ? -0.75 -12.57 -8.641 1 97.81 163 TRP B O 1
ATOM 3160 N N . TYR B 1 164 ? -1.789 -14.453 -9.164 1 96.69 164 TYR B N 1
ATOM 3161 C CA . TYR B 1 164 ? -2.928 -14.242 -8.273 1 96.69 164 TYR B CA 1
ATOM 3162 C C . TYR B 1 164 ? -2.893 -15.227 -7.105 1 96.69 164 TYR B C 1
ATOM 3164 O O . TYR B 1 164 ? -2.377 -16.328 -7.234 1 96.69 164 TYR B O 1
ATOM 3172 N N . SER B 1 165 ? -3.41 -14.812 -6.004 1 95.5 165 SER B N 1
ATOM 3173 C CA . SER B 1 165 ? -3.846 -15.789 -5.008 1 95.5 165 SER B CA 1
ATOM 3174 C C . SER B 1 165 ? -5.348 -16.031 -5.102 1 95.5 165 SER B C 1
ATOM 3176 O O . SER B 1 165 ? -6.102 -15.164 -5.539 1 95.5 165 SER B O 1
ATOM 3178 N N . CYS B 1 166 ? -5.734 -17.203 -4.691 1 94.62 166 CYS B N 1
ATOM 3179 C CA . CYS B 1 166 ? -7.141 -17.594 -4.727 1 94.62 166 CYS B CA 1
ATOM 3180 C C . CYS B 1 166 ? -7.516 -18.422 -3.506 1 94.62 166 CYS B C 1
ATOM 3182 O O . CYS B 1 166 ? -6.891 -19.453 -3.234 1 94.62 166 CYS B O 1
ATOM 3184 N N . ASN B 1 167 ? -8.523 -17.922 -2.824 1 91.94 167 ASN B N 1
ATOM 3185 C CA . ASN B 1 167 ? -9.039 -18.688 -1.695 1 91.94 167 ASN B CA 1
ATOM 3186 C C . ASN B 1 167 ? -10.008 -19.766 -2.15 1 91.94 167 ASN B C 1
ATOM 3188 O O . ASN B 1 167 ? -10.953 -19.484 -2.9 1 91.94 167 ASN B O 1
ATOM 3192 N N . ILE B 1 168 ? -9.688 -20.922 -1.726 1 90.12 168 ILE B N 1
ATOM 3193 C CA . ILE B 1 168 ? -10.578 -22.047 -2.018 1 90.12 168 ILE B CA 1
ATOM 3194 C C . ILE B 1 168 ? -11.523 -22.281 -0.842 1 90.12 168 ILE B C 1
ATOM 3196 O O . ILE B 1 168 ? -11.102 -22.25 0.317 1 90.12 168 ILE B O 1
ATOM 3200 N N . ASN B 1 169 ? -12.766 -22.406 -1.188 1 83.56 169 ASN B N 1
ATOM 3201 C CA . ASN B 1 169 ? -13.742 -22.75 -0.157 1 83.56 169 ASN B CA 1
ATOM 3202 C C . ASN B 1 169 ? -13.508 -24.141 0.406 1 83.56 169 ASN B C 1
ATOM 3204 O O . ASN B 1 169 ? -13.312 -25.094 -0.349 1 83.56 169 ASN B O 1
ATOM 3208 N N . PRO B 1 170 ? -13.531 -24.172 1.735 1 76.38 170 PRO B N 1
ATOM 3209 C CA . PRO B 1 170 ? -13.32 -25.484 2.354 1 76.38 170 PRO B CA 1
ATOM 3210 C C . PRO B 1 170 ? -14.352 -26.516 1.917 1 76.38 170 PRO B C 1
ATOM 3212 O O . PRO B 1 170 ? -14.055 -27.719 1.897 1 76.38 170 PRO B O 1
ATOM 3215 N N . ASP B 1 171 ? -15.555 -25.984 1.694 1 75.56 171 ASP B N 1
ATOM 3216 C CA . ASP B 1 171 ? -16.641 -26.906 1.36 1 75.56 171 ASP B CA 1
ATOM 3217 C C . ASP B 1 171 ? -16.547 -27.359 -0.094 1 75.56 171 ASP B C 1
ATOM 3219 O O . ASP B 1 171 ? -17.375 -28.141 -0.561 1 75.56 171 ASP B O 1
ATOM 3223 N N . GLU B 1 172 ? -15.594 -26.781 -0.682 1 68.94 172 GLU B N 1
ATOM 3224 C CA . GLU B 1 172 ? -15.461 -27.156 -2.086 1 68.94 172 GLU B CA 1
ATOM 3225 C C . GLU B 1 172 ? -14.969 -28.594 -2.225 1 68.94 172 GLU B C 1
ATOM 3227 O O . GLU B 1 172 ? -13.984 -28.984 -1.588 1 68.94 172 GLU B O 1
ATOM 3232 N N . SER B 1 173 ? -15.914 -29.469 -2.436 1 53.94 173 SER B N 1
ATOM 3233 C CA . SER B 1 173 ? -15.562 -30.859 -2.738 1 53.94 173 SER B CA 1
ATOM 3234 C C . SER B 1 173 ? -14.719 -30.938 -4.004 1 53.94 173 SER B C 1
ATOM 3236 O O . SER B 1 173 ? -14.859 -30.125 -4.914 1 53.94 173 SER B O 1
ATOM 3238 N N . LYS B 1 174 ? -13.406 -31.406 -3.791 1 54.5 174 LYS B N 1
ATOM 3239 C CA . LYS B 1 174 ? -12.523 -31.672 -4.926 1 54.5 174 LYS B CA 1
ATOM 3240 C C . LYS B 1 174 ? -13.32 -32.125 -6.148 1 54.5 174 LYS B C 1
ATOM 3242 O O . LYS B 1 174 ? -13.625 -33.312 -6.293 1 54.5 174 LYS B O 1
ATOM 3247 N N . ILE B 1 175 ? -14.422 -31.375 -6.371 1 49.31 175 ILE B N 1
ATOM 3248 C CA . ILE B 1 175 ? -15.312 -32.062 -7.289 1 49.31 175 ILE B CA 1
ATOM 3249 C C . ILE B 1 175 ? -14.539 -32.469 -8.539 1 49.31 175 ILE B C 1
ATOM 3251 O O . ILE B 1 175 ? -14.766 -33.562 -9.094 1 49.31 175 ILE B O 1
ATOM 3255 N N . GLU B 1 176 ? -13.914 -31.344 -9.484 1 54.88 176 GLU B N 1
ATOM 3256 C CA . GLU B 1 176 ? -13.789 -31.797 -10.867 1 54.88 176 GLU B CA 1
ATOM 3257 C C . GLU B 1 176 ? -12.422 -32.438 -11.125 1 54.88 176 GLU B C 1
ATOM 3259 O O . GLU B 1 176 ? -11.445 -32.125 -10.43 1 54.88 176 GLU B O 1
ATOM 3264 N N . LYS B 1 177 ? -12.336 -33.594 -11.891 1 58.25 177 LYS B N 1
ATOM 3265 C CA . LYS B 1 177 ? -11.32 -34.531 -12.344 1 58.25 177 LYS B CA 1
ATOM 3266 C C . LYS B 1 177 ? -9.992 -33.844 -12.602 1 58.25 177 LYS B C 1
ATOM 3268 O O . LYS B 1 177 ? -8.922 -34.406 -12.422 1 58.25 177 LYS B O 1
ATOM 3273 N N . LEU B 1 178 ? -10.094 -32.531 -12.773 1 67.44 178 LEU B N 1
ATOM 3274 C CA . LEU B 1 178 ? -8.844 -31.953 -13.258 1 67.44 178 LEU B CA 1
ATOM 3275 C C . LEU B 1 178 ? -8.117 -31.203 -12.141 1 67.44 178 LEU B C 1
ATOM 3277 O O . LEU B 1 178 ? -6.973 -30.781 -12.32 1 67.44 178 LEU B O 1
ATOM 3281 N N . GLY B 1 179 ? -8.758 -31.25 -10.812 1 80.75 179 GLY B N 1
ATOM 3282 C CA . GLY B 1 179 ? -8.078 -30.672 -9.664 1 80.75 179 GLY B CA 1
ATOM 3283 C C . GLY B 1 179 ? -8.156 -29.156 -9.617 1 80.75 179 GLY B C 1
ATOM 3284 O O . GLY B 1 179 ? -7.648 -28.531 -8.688 1 80.75 179 GLY B O 1
ATOM 3285 N N . ILE B 1 180 ? -8.805 -28.594 -10.688 1 88.94 180 ILE B N 1
ATOM 3286 C CA . ILE B 1 180 ? -8.953 -27.141 -10.703 1 88.94 180 ILE B CA 1
ATOM 3287 C C . ILE B 1 180 ? -10.047 -26.719 -9.727 1 88.94 180 ILE B C 1
ATOM 3289 O O . ILE B 1 180 ? -11.18 -27.203 -9.805 1 88.94 180 ILE B O 1
ATOM 3293 N N . PRO B 1 181 ? -9.711 -25.812 -8.82 1 90.69 181 PRO B N 1
ATOM 3294 C CA . PRO B 1 181 ? -10.727 -25.344 -7.879 1 90.69 181 PRO B CA 1
ATOM 3295 C C . PRO B 1 181 ? -11.969 -24.797 -8.578 1 90.69 181 PRO B C 1
ATOM 3297 O O . PRO B 1 181 ? -11.852 -24.125 -9.609 1 90.69 181 PRO B O 1
ATOM 3300 N N . GLN B 1 182 ? -13.102 -25 -8.039 1 90.38 182 GLN B N 1
ATOM 3301 C CA . GLN B 1 182 ? -14.383 -24.625 -8.625 1 90.38 182 GLN B CA 1
ATOM 3302 C C . GLN B 1 182 ? -14.43 -23.125 -8.93 1 90.38 182 GLN B C 1
ATOM 3304 O O . GLN B 1 182 ? -14.898 -22.734 -10 1 90.38 182 GLN B O 1
ATOM 3309 N N . VAL B 1 183 ? -13.93 -22.406 -8.055 1 92.31 183 VAL B N 1
ATOM 3310 C CA . VAL B 1 183 ? -14.016 -20.953 -8.156 1 92.31 183 VAL B CA 1
ATOM 3311 C C . VAL B 1 183 ? -13.203 -20.469 -9.352 1 92.31 183 VAL B C 1
ATOM 3313 O O . VAL B 1 183 ? -13.422 -19.359 -9.844 1 92.31 183 VAL B O 1
ATOM 3316 N N . LEU B 1 184 ? -12.312 -21.312 -9.898 1 94.06 184 LEU B N 1
ATOM 3317 C CA . LEU B 1 184 ? -11.43 -20.906 -10.984 1 94.06 184 LEU B CA 1
ATOM 3318 C C . LEU B 1 184 ? -11.883 -21.516 -12.305 1 94.06 184 LEU B C 1
ATOM 3320 O O . LEU B 1 184 ? -11.336 -21.203 -13.367 1 94.06 184 LEU B O 1
ATOM 3324 N N . GLN B 1 185 ? -12.852 -22.312 -12.281 1 91.19 185 GLN B N 1
ATOM 3325 C CA . GLN B 1 185 ? -13.25 -23.078 -13.445 1 91.19 185 GLN B CA 1
ATOM 3326 C C . GLN B 1 185 ? -13.656 -22.172 -14.609 1 91.19 185 GLN B C 1
ATOM 3328 O O . GLN B 1 185 ? -13.266 -22.422 -15.75 1 91.19 185 GLN B O 1
ATOM 3333 N N . ASP B 1 186 ? -14.352 -21.172 -14.25 1 92.31 186 ASP B N 1
ATOM 3334 C CA . ASP B 1 186 ? -14.883 -20.297 -15.289 1 92.31 186 ASP B CA 1
ATOM 3335 C C . ASP B 1 186 ? -13.766 -19.469 -15.93 1 92.31 186 ASP B C 1
ATOM 3337 O O . ASP B 1 186 ? -13.961 -18.859 -16.984 1 92.31 186 ASP B O 1
ATOM 3341 N N . TYR B 1 187 ? -12.602 -19.516 -15.297 1 94.75 187 TYR B N 1
ATOM 3342 C CA . TYR B 1 187 ? -11.5 -18.672 -15.75 1 94.75 187 TYR B CA 1
ATOM 3343 C C . TYR B 1 187 ? -10.336 -19.516 -16.25 1 94.75 187 TYR B C 1
ATOM 3345 O O . TYR B 1 187 ? -9.305 -18.984 -16.672 1 94.75 187 TYR B O 1
ATOM 3353 N N . ALA B 1 188 ? -10.469 -20.797 -16.219 1 93 188 ALA B N 1
ATOM 3354 C CA . ALA B 1 188 ? -9.359 -21.719 -16.422 1 93 188 ALA B CA 1
ATOM 3355 C C . ALA B 1 188 ? -8.703 -21.5 -17.781 1 93 188 ALA B C 1
ATOM 3357 O O . ALA B 1 188 ? -7.484 -21.641 -17.922 1 93 188 ALA B O 1
ATOM 3358 N N . ASP B 1 189 ? -9.445 -21.141 -18.75 1 94.69 189 ASP B N 1
ATOM 3359 C CA . ASP B 1 189 ? -8.922 -20.969 -20.094 1 94.69 189 ASP B CA 1
ATOM 3360 C C . ASP B 1 189 ? -8.078 -19.703 -20.188 1 94.69 189 ASP B C 1
ATOM 3362 O O . ASP B 1 189 ? -7.277 -19.547 -21.125 1 94.69 189 ASP B O 1
ATOM 3366 N N . LEU B 1 190 ? -8.273 -18.797 -19.266 1 96.31 190 LEU B N 1
ATOM 3367 C CA . LEU B 1 190 ? -7.539 -17.531 -19.266 1 96.31 190 LEU B CA 1
ATOM 3368 C C . LEU B 1 190 ? -6.285 -17.641 -18.406 1 96.31 190 LEU B C 1
ATOM 3370 O O . LEU B 1 190 ? -5.391 -16.797 -18.516 1 96.31 190 LEU B O 1
ATOM 3374 N N . LEU B 1 191 ? -6.266 -18.641 -17.594 1 96.88 191 LEU B N 1
ATOM 3375 C CA . LEU B 1 191 ? -5.148 -18.844 -16.672 1 96.88 191 LEU B CA 1
ATOM 3376 C C . LEU B 1 191 ? -4.121 -19.797 -17.266 1 96.88 191 LEU B C 1
ATOM 3378 O O . LEU B 1 191 ? -4.488 -20.828 -17.844 1 96.88 191 LEU B O 1
ATOM 3382 N N . ASP B 1 192 ? -2.902 -19.484 -17.125 1 96.75 192 ASP B N 1
ATOM 3383 C CA . ASP B 1 192 ? -1.851 -20.297 -17.719 1 96.75 192 ASP B CA 1
ATOM 3384 C C . ASP B 1 192 ? -1.325 -21.328 -16.734 1 96.75 192 ASP B C 1
ATOM 3386 O O . ASP B 1 192 ? -0.999 -22.453 -17.125 1 96.75 192 ASP B O 1
ATOM 3390 N N . ILE B 1 193 ? -1.201 -20.969 -15.516 1 95.5 193 ILE B N 1
ATOM 3391 C CA . ILE B 1 193 ? -0.705 -21.875 -14.484 1 95.5 193 ILE B CA 1
ATOM 3392 C C . ILE B 1 193 ? -1.627 -21.828 -13.273 1 95.5 193 ILE B C 1
ATOM 3394 O O . ILE B 1 193 ? -2.061 -20.75 -12.852 1 95.5 193 ILE B O 1
ATOM 3398 N N . ILE B 1 194 ? -1.956 -23 -12.758 1 94.75 194 ILE B N 1
ATOM 3399 C CA . ILE B 1 194 ? -2.693 -23.109 -11.5 1 94.75 194 ILE B CA 1
ATOM 3400 C C . ILE B 1 194 ? -1.981 -24.078 -10.562 1 94.75 194 ILE B C 1
ATOM 3402 O O . ILE B 1 194 ? -1.778 -25.234 -10.898 1 94.75 194 ILE B O 1
ATOM 3406 N N . VAL B 1 195 ? -1.594 -23.562 -9.445 1 93.31 195 VAL B N 1
ATOM 3407 C CA . VAL B 1 195 ? -0.952 -24.359 -8.406 1 93.31 195 VAL B CA 1
ATOM 3408 C C . VAL B 1 195 ? -1.828 -24.375 -7.16 1 93.31 195 VAL B C 1
ATOM 3410 O O . VAL B 1 195 ? -2.299 -23.344 -6.703 1 93.31 195 VAL B O 1
ATOM 3413 N N . VAL B 1 196 ? -2.008 -25.531 -6.609 1 92.25 196 VAL B N 1
ATOM 3414 C CA . VAL B 1 196 ? -2.807 -25.688 -5.395 1 92.25 196 VAL B CA 1
ATOM 3415 C C . VAL B 1 196 ? -1.905 -26.078 -4.227 1 92.25 196 VAL B C 1
ATOM 3417 O O . VAL B 1 196 ? -1.079 -26.984 -4.352 1 92.25 196 VAL B O 1
ATOM 3420 N N . LEU B 1 197 ? -2.08 -25.297 -3.135 1 92.25 197 LEU B N 1
ATOM 3421 C CA . LEU B 1 197 ? -1.382 -25.625 -1.896 1 92.25 197 LEU B CA 1
ATOM 3422 C C . LEU B 1 197 ? -2.262 -26.484 -0.984 1 92.25 197 LEU B C 1
ATOM 3424 O O . LEU B 1 197 ? -3.387 -26.094 -0.662 1 92.25 197 LEU B O 1
ATOM 3428 N N . GLU B 1 198 ? -1.698 -27.562 -0.567 1 89.88 198 GLU B N 1
ATOM 3429 C CA . GLU B 1 198 ? -2.43 -28.484 0.298 1 89.88 198 GLU B CA 1
ATOM 3430 C C . GLU B 1 198 ? -1.699 -28.703 1.62 1 89.88 198 GLU B C 1
ATOM 3432 O O . GLU B 1 198 ? -0.564 -29.172 1.637 1 89.88 198 GLU B O 1
ATOM 3437 N N . PRO B 1 199 ? -2.406 -28.359 2.656 1 89.25 199 PRO B N 1
ATOM 3438 C CA . PRO B 1 199 ? -1.771 -28.609 3.953 1 89.25 199 PRO B CA 1
ATOM 3439 C C . PRO B 1 199 ? -1.622 -30.094 4.262 1 89.25 199 PRO B C 1
ATOM 3441 O O . PRO B 1 199 ? -2.568 -30.875 4.078 1 89.25 199 PRO B O 1
ATOM 3444 N N . LYS B 1 200 ? -0.467 -30.484 4.645 1 88.56 200 LYS B N 1
ATOM 3445 C CA . LYS B 1 200 ? -0.15 -31.812 5.164 1 88.56 200 LYS B CA 1
ATOM 3446 C C . LYS B 1 200 ? 0.275 -31.75 6.629 1 88.56 200 LYS B C 1
ATOM 3448 O O . LYS B 1 200 ? 0.108 -30.719 7.281 1 88.56 200 LYS B O 1
ATOM 3453 N N . GLN B 1 201 ? 0.606 -32.781 7.273 1 84.69 201 GLN B N 1
ATOM 3454 C CA . GLN B 1 201 ? 0.904 -32.812 8.703 1 84.69 201 GLN B CA 1
ATOM 3455 C C . GLN B 1 201 ? 2.047 -31.875 9.062 1 84.69 201 GLN B C 1
ATOM 3457 O O . GLN B 1 201 ? 1.933 -31.094 10 1 84.69 201 GLN B O 1
ATOM 3462 N N . ASP B 1 202 ? 3.162 -31.891 8.242 1 85.12 202 ASP B N 1
ATOM 3463 C CA . ASP B 1 202 ? 4.328 -31.141 8.672 1 85.12 202 ASP B CA 1
ATOM 3464 C C . ASP B 1 202 ? 4.777 -30.156 7.582 1 85.12 202 ASP B C 1
ATOM 3466 O O . ASP B 1 202 ? 5.844 -29.547 7.688 1 85.12 202 ASP B O 1
ATOM 3470 N N . TYR B 1 203 ? 4.02 -30.094 6.527 1 87.25 203 TYR B N 1
ATOM 3471 C CA . TYR B 1 203 ? 4.391 -29.188 5.445 1 87.25 203 TYR B CA 1
ATOM 3472 C C . TYR B 1 203 ? 3.193 -28.875 4.551 1 87.25 203 TYR B C 1
ATOM 3474 O O . TYR B 1 203 ? 2.096 -29.406 4.777 1 87.25 203 TYR B O 1
ATOM 3482 N N . VAL B 1 204 ? 3.328 -27.984 3.625 1 89.25 204 VAL B N 1
ATOM 3483 C CA . VAL B 1 204 ? 2.342 -27.672 2.592 1 89.25 204 VAL B CA 1
ATOM 3484 C C . VAL B 1 204 ? 2.84 -28.188 1.239 1 89.25 204 VAL B C 1
ATOM 3486 O O . VAL B 1 204 ? 3.967 -27.875 0.834 1 89.25 204 VAL B O 1
ATOM 3489 N N . GLN B 1 205 ? 2.041 -29 0.632 1 90.56 205 GLN B N 1
ATOM 3490 C CA . GLN B 1 205 ? 2.396 -29.594 -0.651 1 90.56 205 GLN B CA 1
ATOM 3491 C C . GLN B 1 205 ? 1.917 -28.719 -1.812 1 90.56 205 GLN B C 1
ATOM 3493 O O . GLN B 1 205 ? 0.813 -28.172 -1.771 1 90.56 205 GLN B O 1
ATOM 3498 N N . PHE B 1 206 ? 2.785 -28.641 -2.844 1 91.25 206 PHE B N 1
ATOM 3499 C CA . PHE B 1 206 ? 2.426 -27.953 -4.074 1 91.25 206 PHE B CA 1
ATOM 3500 C C . PHE B 1 206 ? 1.902 -28.938 -5.117 1 91.25 206 PHE B C 1
ATOM 3502 O O . PHE B 1 206 ? 2.533 -29.953 -5.383 1 91.25 206 PHE B O 1
ATOM 3509 N N . SER B 1 207 ? 0.829 -28.625 -5.688 1 89.19 207 SER B N 1
ATOM 3510 C CA . SER B 1 207 ? 0.3 -29.406 -6.805 1 89.19 207 SER B CA 1
ATOM 3511 C C . SER B 1 207 ? -0.011 -28.516 -8 1 89.19 207 SER B C 1
ATOM 3513 O O . SER B 1 207 ? -0.836 -27.594 -7.906 1 89.19 207 SER B O 1
ATOM 3515 N N . VAL B 1 208 ? 0.674 -28.766 -9.086 1 90.94 208 VAL B N 1
ATOM 3516 C CA . VAL B 1 208 ? 0.355 -28.047 -10.32 1 90.94 208 VAL B CA 1
ATOM 3517 C C . VAL B 1 208 ? -0.846 -28.703 -11 1 90.94 208 VAL B C 1
ATOM 3519 O O . VAL B 1 208 ? -0.767 -29.844 -11.445 1 90.94 208 VAL B O 1
ATOM 3522 N N . VAL B 1 209 ? -1.922 -27.984 -11.055 1 90 209 VAL B N 1
ATOM 3523 C CA . VAL B 1 209 ? -3.133 -28.594 -11.602 1 90 209 VAL B CA 1
ATOM 3524 C C . VAL B 1 209 ? -3.316 -28.156 -13.055 1 90 209 VAL B C 1
ATOM 3526 O O . VAL B 1 209 ? -4.023 -28.812 -13.82 1 90 209 VAL B O 1
ATOM 3529 N N . LYS B 1 210 ? -2.701 -27.078 -13.383 1 91.62 210 LYS B N 1
ATOM 3530 C CA . LYS B 1 210 ? -2.689 -26.625 -14.773 1 91.62 210 LYS B CA 1
ATOM 3531 C C . LYS B 1 210 ? -1.345 -26 -15.133 1 91.62 210 LYS B C 1
ATOM 3533 O O . LYS B 1 210 ? -0.832 -25.141 -14.398 1 91.62 210 LYS B O 1
ATOM 3538 N N . ASP B 1 211 ? -0.709 -26.438 -16.156 1 92.5 211 ASP B N 1
ATOM 3539 C CA . ASP B 1 211 ? 0.5 -25.859 -16.75 1 92.5 211 ASP B CA 1
ATOM 3540 C C . ASP B 1 211 ? 0.329 -25.625 -18.25 1 92.5 211 ASP B C 1
ATOM 3542 O O . ASP B 1 211 ? 0.734 -26.469 -19.062 1 92.5 211 ASP B O 1
ATOM 3546 N N . ARG B 1 212 ? -0.241 -24.391 -18.469 1 91.56 212 ARG B N 1
ATOM 3547 C CA . ARG B 1 212 ? -0.563 -24 -19.844 1 91.56 212 ARG B CA 1
ATOM 3548 C C . ARG B 1 212 ? -1.454 -25.047 -20.516 1 91.56 212 ARG B C 1
ATOM 3550 O O . ARG B 1 212 ? -2.607 -25.219 -20.109 1 91.56 212 ARG B O 1
ATOM 3557 N N . THR B 1 213 ? -0.927 -25.859 -21.328 1 86.38 213 THR B N 1
ATOM 3558 C CA . THR B 1 213 ? -1.782 -26.781 -22.062 1 86.38 213 THR B CA 1
ATOM 3559 C C . THR B 1 213 ? -1.868 -28.125 -21.344 1 86.38 213 THR B C 1
ATOM 3561 O O . THR B 1 213 ? -2.689 -28.984 -21.703 1 86.38 213 THR B O 1
ATOM 3564 N N . VAL B 1 214 ? -1.081 -28.328 -20.281 1 81.38 214 VAL B N 1
ATOM 3565 C CA . VAL B 1 214 ? -1.058 -29.594 -19.562 1 81.38 214 VAL B CA 1
ATOM 3566 C C . VAL B 1 214 ? -1.92 -29.484 -18.312 1 81.38 214 VAL B C 1
ATOM 3568 O O . VAL B 1 214 ? -1.713 -28.609 -17.469 1 81.38 214 VAL B O 1
ATOM 3571 N N . LEU B 1 215 ? -3.029 -30.344 -18.297 1 76.06 215 LEU B N 1
ATOM 3572 C CA . LEU B 1 215 ? -3.896 -30.406 -17.125 1 76.06 215 LEU B CA 1
ATOM 3573 C C . LEU B 1 215 ? -3.541 -31.609 -16.25 1 76.06 215 LEU B C 1
ATOM 3575 O O . LEU B 1 215 ? -3.232 -32.688 -16.766 1 76.06 215 LEU B O 1
ATOM 3579 N N . ASN B 1 216 ? -3.77 -31.469 -14.812 1 63.19 216 ASN B N 1
ATOM 3580 C CA . ASN B 1 216 ? -3.658 -32.469 -13.758 1 63.19 216 ASN B CA 1
ATOM 3581 C C . ASN B 1 216 ? -2.297 -33.156 -13.781 1 63.19 216 ASN B C 1
ATOM 3583 O O . ASN B 1 216 ? -2.221 -34.406 -13.836 1 63.19 216 ASN B O 1
ATOM 3587 N N . PRO B 1 217 ? -1.074 -32.281 -14.055 1 60.44 217 PRO B N 1
ATOM 3588 C CA . PRO B 1 217 ? 0.151 -33 -14.422 1 60.44 217 PRO B CA 1
ATOM 3589 C C . PRO B 1 217 ? 0.798 -33.719 -13.242 1 60.44 217 PRO B C 1
ATOM 3591 O O . PRO B 1 217 ? 1.168 -34.875 -13.352 1 60.44 217 PRO B O 1
ATOM 3594 N N . THR B 1 218 ? 1.545 -33 -12.234 1 64.38 218 THR B N 1
ATOM 3595 C CA . THR B 1 218 ? 2.613 -33.594 -11.414 1 64.38 218 THR B CA 1
ATOM 3596 C C . THR B 1 218 ? 2.68 -32.875 -10.062 1 64.38 218 THR B C 1
ATOM 3598 O O . THR B 1 218 ? 2.344 -31.703 -9.945 1 64.38 218 THR B O 1
ATOM 3601 N N . HIS B 1 219 ? 2.631 -33.719 -8.984 1 69.62 219 HIS B N 1
ATOM 3602 C CA . HIS B 1 219 ? 3.086 -33.188 -7.707 1 69.62 219 HIS B CA 1
ATOM 3603 C C . HIS B 1 219 ? 4.512 -32.656 -7.809 1 69.62 219 HIS B C 1
ATOM 3605 O O . HIS B 1 219 ? 5.355 -33.25 -8.484 1 69.62 219 HIS B O 1
ATOM 3611 N N . LEU B 1 220 ? 4.574 -31.375 -7.293 1 75.56 220 LEU B N 1
ATOM 3612 C CA . LEU B 1 220 ? 5.918 -30.812 -7.285 1 75.56 220 LEU B CA 1
ATOM 3613 C C . LEU B 1 220 ? 6.707 -31.297 -6.074 1 75.56 220 LEU B C 1
ATOM 3615 O O . LEU B 1 220 ? 6.141 -31.516 -5.004 1 75.56 220 LEU B O 1
ATOM 3619 N N . ASP B 1 221 ? 7.926 -31.672 -6.258 1 76.94 221 ASP B N 1
ATOM 3620 C CA . ASP B 1 221 ? 8.797 -32 -5.133 1 76.94 221 ASP B CA 1
ATOM 3621 C C . ASP B 1 221 ? 9.203 -30.734 -4.371 1 76.94 221 ASP B C 1
ATOM 3623 O O . ASP B 1 221 ? 10.398 -30.469 -4.176 1 76.94 221 ASP B O 1
ATOM 3627 N N . LEU B 1 222 ? 8.25 -29.891 -4.055 1 82.31 222 LEU B N 1
ATOM 3628 C CA . LEU B 1 222 ? 8.422 -28.672 -3.264 1 82.31 222 LEU B CA 1
ATOM 3629 C C . LEU B 1 222 ? 7.43 -28.641 -2.104 1 82.31 222 LEU B C 1
ATOM 3631 O O . LEU B 1 222 ? 6.348 -29.234 -2.188 1 82.31 222 LEU B O 1
ATOM 3635 N N . LYS B 1 223 ? 7.961 -28.141 -1.021 1 84.25 223 LYS B N 1
ATOM 3636 C CA . LYS B 1 223 ? 7.094 -27.953 0.139 1 84.25 223 LYS B CA 1
ATOM 3637 C C . LYS B 1 223 ? 7.277 -26.578 0.751 1 84.25 223 LYS B C 1
ATOM 3639 O O . LYS B 1 223 ? 8.297 -25.922 0.524 1 84.25 223 LYS B O 1
ATOM 3644 N N . LEU B 1 224 ? 6.32 -26.109 1.324 1 85.38 224 LEU B N 1
ATOM 3645 C CA . LEU B 1 224 ? 6.406 -24.938 2.186 1 85.38 224 LEU B CA 1
ATOM 3646 C C . LEU B 1 224 ? 6.539 -25.344 3.648 1 85.38 224 LEU B C 1
ATOM 3648 O O . LEU B 1 224 ? 5.707 -26.094 4.168 1 85.38 224 LEU B O 1
ATOM 3652 N N . ASP B 1 225 ? 7.664 -24.906 4.195 1 81.56 225 ASP B N 1
ATOM 3653 C CA . ASP B 1 225 ? 7.902 -25.203 5.605 1 81.56 225 ASP B CA 1
ATOM 3654 C C . ASP B 1 225 ? 6.926 -24.438 6.496 1 81.56 225 ASP B C 1
ATOM 3656 O O . ASP B 1 225 ? 6.797 -23.219 6.379 1 81.56 225 ASP B O 1
ATOM 3660 N N . ILE B 1 226 ? 6.273 -25.109 7.32 1 76.62 226 ILE B N 1
ATOM 3661 C CA . ILE B 1 226 ? 5.215 -24.5 8.109 1 76.62 226 ILE B CA 1
ATOM 3662 C C . ILE B 1 226 ? 5.828 -23.578 9.164 1 76.62 226 ILE B C 1
ATOM 3664 O O . ILE B 1 226 ? 5.227 -22.578 9.555 1 76.62 226 ILE B O 1
ATOM 3668 N N . LYS B 1 227 ? 7.043 -23.844 9.602 1 75.81 227 LYS B N 1
ATOM 3669 C CA . LYS B 1 227 ? 7.66 -23.047 10.656 1 75.81 227 LYS B CA 1
ATOM 3670 C C . LYS B 1 227 ? 8.234 -21.75 10.102 1 75.81 227 LYS B C 1
ATOM 3672 O O . LYS B 1 227 ? 8.008 -20.672 10.656 1 75.81 227 LYS B O 1
ATOM 3677 N N . THR B 1 228 ? 8.906 -21.938 8.93 1 75.62 228 THR B N 1
ATOM 3678 C CA . THR B 1 228 ? 9.594 -20.781 8.383 1 75.62 228 THR B CA 1
ATOM 3679 C C . THR B 1 228 ? 8.766 -20.125 7.27 1 75.62 228 THR B C 1
ATOM 3681 O O . THR B 1 228 ? 9.039 -19 6.867 1 75.62 228 THR B O 1
ATOM 3684 N N . LEU B 1 229 ? 7.875 -20.859 6.688 1 75.25 229 LEU B N 1
ATOM 3685 C CA . LEU B 1 229 ? 7.039 -20.484 5.555 1 75.25 229 LEU B CA 1
ATOM 3686 C C . LEU B 1 229 ? 7.891 -20.188 4.328 1 75.25 229 LEU B C 1
ATOM 3688 O O . LEU B 1 229 ? 7.547 -19.328 3.518 1 75.25 229 LEU B O 1
ATOM 3692 N N . LEU B 1 230 ? 9.016 -20.922 4.367 1 83.44 230 LEU B N 1
ATOM 3693 C CA . LEU B 1 230 ? 9.875 -20.828 3.189 1 83.44 230 LEU B CA 1
ATOM 3694 C C . LEU B 1 230 ? 9.672 -22.047 2.283 1 83.44 230 LEU B C 1
ATOM 3696 O O . LEU B 1 230 ? 9.492 -23.156 2.768 1 83.44 230 LEU B O 1
ATOM 3700 N N . ILE B 1 231 ? 9.68 -21.703 1.045 1 84.62 231 ILE B N 1
ATOM 3701 C CA . ILE B 1 231 ? 9.648 -22.781 0.068 1 84.62 231 ILE B CA 1
ATOM 3702 C C . ILE B 1 231 ? 10.93 -23.609 0.164 1 84.62 231 ILE B C 1
ATOM 3704 O O . ILE B 1 231 ? 12.023 -23.047 0.273 1 84.62 231 ILE B O 1
ATOM 3708 N N . ALA B 1 232 ? 10.781 -24.906 0.304 1 78.25 232 ALA B N 1
ATOM 3709 C CA . ALA B 1 232 ? 11.922 -25.812 0.403 1 78.25 232 ALA B CA 1
ATOM 3710 C C . ALA B 1 232 ? 11.758 -27.016 -0.517 1 78.25 232 ALA B C 1
ATOM 3712 O O . ALA B 1 232 ? 10.633 -27.375 -0.888 1 78.25 232 ALA B O 1
ATOM 3713 N N . GLU B 1 233 ? 12.867 -27.484 -1.012 1 73.81 233 GLU B N 1
ATOM 3714 C CA . GLU B 1 233 ? 12.836 -28.75 -1.762 1 73.81 233 GLU B CA 1
ATOM 3715 C C . GLU B 1 233 ? 12.422 -29.906 -0.87 1 73.81 233 GLU B C 1
ATOM 3717 O O . GLU B 1 233 ? 12.812 -29.969 0.298 1 73.81 233 GLU B O 1
ATOM 3722 N N . ALA B 1 234 ? 11.422 -30.609 -1.444 1 67.31 234 ALA B N 1
ATOM 3723 C CA . ALA B 1 234 ? 10.938 -31.75 -0.684 1 67.31 234 ALA B CA 1
ATOM 3724 C C . ALA B 1 234 ? 12.023 -32.812 -0.562 1 67.31 234 ALA B C 1
ATOM 3726 O O . ALA B 1 234 ? 12.883 -32.938 -1.436 1 67.31 234 ALA B O 1
#

Nearest PDB structures (foldseek):
  7s65-assembly1_E  TM=7.328E-01  e=9.151E-12  Synechococcus elongatus
  7t8c-assembly1_B  TM=7.566E-01  e=1.148E-10  Homo sapiens
  8wv8-assembly1_A  TM=7.392E-01  e=6.196E-10  Synechococcus elongatus PCC 7942 = FACHB-805
  7v3x-assembly4_W  TM=7.284E-01  e=5.834E-10  Synechococcus elongatus PCC 7942 = FACHB-805
  7dye-assembly1_B  TM=7.201E-01  e=4.869E-10  Synechococcus elongatus PCC 7942 = FACHB-805